Protein AF-0000000067795631 (afdb_homodimer)

Sequence (764 aa):
MPRSLIIDTDPGVDDALAISLALNSPECDLKLISLCFGNCDTNASLRNVETLFSVFERERVWREQQGLPAKHHVNQKPIVAVGMDTALDGTRLDATYFHGDDGLGNVHTKMPEFTSTDKNGPGYTFSDKPSYQVILDLLREEPDKSVTIAAIGPLMNIARAAQIDPDTFSRVKEIVHMGGALKVPGNVTPRAEFNCYSDPLAAAVVYSFSATEQPCVTLPPRKEFHVTLPRPVPVTIFPLDITMEYNLYENQFFTAVSDRAAAGSPLTVWSSVWLQSTFDTFRRLNVDCSDVHINMHDPLATWYAICGDEHGAWESHDQDVRVETEGQWSRGVTIEDDRGRQKTDAEAEDDGKWLGRGGNHVKVVTKAPVEVGQLLVERIYVMPRSLIIDTDPGVDDALAISLALNSPECDLKLISLCFGNCDTNASLRNVETLFSVFERERVWREQQGLPAKHHVNQKPIVAVGMDTALDGTRLDATYFHGDDGLGNVHTKMPEFTSTDKNGPGYTFSDKPSYQVILDLLREEPDKSVTIAAIGPLMNIARAAQIDPDTFSRVKEIVHMGGALKVPGNVTPRAEFNCYSDPLAAAVVYSFSATEQPCVTLPPRKEFHVTLPRPVPVTIFPLDITMEYNLYENQFFTAVSDRAAAGSPLTVWSSVWLQSTFDTFRRLNVDCSDVHINMHDPLATWYAICGDEHGAWESHDQDVRVETEGQWSRGVTIEDDRGRQKTDAEAEDDGKWLGRGGNHVKVVTKAPVEVGQLLVERIYV

Foldseek 3Di:
DAFEEEEEDADAQLNLLQVLLQLQDPNHADAEDEYEAFLEFQVLSLQVVLLSVLLLVVLQVLCVVVVHDRGNNLVYAYEYAYAYRAAPVRHHDHNCVQQNHSNLLPLCVVPVVSGDPDSDDPSYHYDHDHRLVVLLVVLVVDPQLRYEYQYAAAQRSLLVNCVVPLASSLSHNEYQYLFADEPAAEDPARFADRNCQRHVQSVQQLLQLQFQDPPFLQHDPPCVSHGDHPGRHAYAYEYCLAQVVFWAFPCNQCVLQVVVVVVPRSSSVSSNVSVVSNLVSQVVPDDDNPTRTDGSRSNQSSVCSRNPCPPDPWDKAWFQWHADCDDPRRHSHIYTDPVPDAADCPQPPDVSNNSHRRGGTHIYINDDPDNSNNVSSVSNRD/DAFAEEEEDADAQLNLLQVLLQLQDPNHADAEHEYEAFLEFQVLSLQVVLLSVLLLVVLQVLCVVVVHDRGNNLVYAYEYAYAYRAAPVRHHDHNCVQQNHSNLLPLCVVPVVSGDPDSDDPSYHYDHDHRLVVLLVVLVVDAQLRYEYQYAAAQRSLLVNCVVPLASSLSHNEYQYLFADEPAAEDPARFADRNCQRHVQSVQQLLQLQFQDPPFLQHDPPCVSHGDHPGRHAYAYEYCLAQVVFWAWPCLQCVLQVVVVVSPRSSSVSSNVSVVSNLVSQVVPDDDNPTRTDGSRSNQSSVCSRNPCPPDPWDKAWFQWHADCDDPRRHSHIYTDPVPDAADCPQPPDVSNNSHRRGGTHIYINDDPDNSNNVSSVSNRD

Nearest PDB structures (foldseek):
  4kpn-assembly1_B  TM=8.606E-01  e=1.105E-23  Physcomitrium patens
  6zk1-assembly2_C  TM=8.605E-01  e=1.552E-22  Zea mays
  6zk5-assembly1_B  TM=8.590E-01  e=7.923E-22  Zea mays
  6ba1-assembly1_A  TM=8.371E-01  e=7.111E-20  Gardnerella vaginalis 315-A
  3t8j-assembly1_A  TM=8.582E-01  e=2.899E-19  Saccharolobus solfataricus P2

Structure (mmCIF, N/CA/C/O backbone):
data_AF-0000000067795631-model_v1
#
loop_
_entity.id
_entity.type
_entity.pdbx_description
1 polymer YALI0F12529p
#
loop_
_atom_site.group_PDB
_atom_site.id
_atom_site.type_symbol
_atom_site.label_atom_id
_atom_site.label_alt_id
_atom_site.label_comp_id
_atom_site.label_asym_id
_atom_site.label_entity_id
_atom_site.label_seq_id
_atom_site.pdbx_PDB_ins_code
_atom_site.Cartn_x
_atom_site.Cartn_y
_atom_site.Cartn_z
_atom_site.occupancy
_atom_site.B_iso_or_equiv
_atom_site.auth_seq_id
_atom_site.auth_comp_id
_atom_site.auth_asym_id
_atom_site.auth_atom_id
_atom_site.pdbx_PDB_model_num
ATOM 1 N N . MET A 1 1 ? -21.5 32.844 13.414 1 81 1 MET A N 1
ATOM 2 C CA . MET A 1 1 ? -20.453 32.938 14.43 1 81 1 MET A CA 1
ATOM 3 C C . MET A 1 1 ? -19.188 32.219 13.977 1 81 1 MET A C 1
ATOM 5 O O . MET A 1 1 ? -19.266 31.203 13.297 1 81 1 MET A O 1
ATOM 9 N N . PRO A 1 2 ? -18.016 32.844 14.289 1 91.81 2 PRO A N 1
ATOM 10 C CA . PRO A 1 2 ? -16.781 32.188 13.883 1 91.81 2 PRO A CA 1
ATOM 11 C C . PRO A 1 2 ? -16.641 30.797 14.5 1 91.81 2 PRO A C 1
ATOM 13 O O . PRO A 1 2 ? -17.141 30.547 15.594 1 91.81 2 PRO A O 1
ATOM 16 N N . ARG A 1 3 ? -16.062 29.969 13.828 1 93.06 3 ARG A N 1
ATOM 17 C CA . ARG A 1 3 ? -15.828 28.609 14.305 1 93.06 3 ARG A CA 1
ATOM 18 C C . ARG A 1 3 ? -14.625 28.547 15.234 1 93.06 3 ARG A C 1
ATOM 20 O O . ARG A 1 3 ? -13.578 29.109 14.938 1 93.06 3 ARG A O 1
ATOM 27 N N . SER A 1 4 ? -14.852 27.891 16.406 1 97.44 4 SER A N 1
ATOM 28 C CA . SER A 1 4 ? -13.734 27.688 17.328 1 97.44 4 SER A CA 1
ATOM 29 C C . SER A 1 4 ? -12.758 26.656 16.781 1 97.44 4 SER A C 1
ATOM 31 O O . SER A 1 4 ? -13.133 25.5 16.531 1 97.44 4 SER A O 1
ATOM 33 N N . LEU A 1 5 ? -11.5 27.078 16.625 1 98.56 5 LEU A N 1
ATOM 34 C CA . LEU A 1 5 ? -10.523 26.234 15.938 1 98.56 5 LEU A CA 1
ATOM 35 C C . LEU A 1 5 ? -9.281 26.047 16.797 1 98.56 5 LEU A C 1
ATOM 37 O O . LEU A 1 5 ? -8.781 26.984 17.406 1 98.56 5 LEU A O 1
ATOM 41 N N . ILE A 1 6 ? -8.859 24.812 16.938 1 98.88 6 ILE A N 1
ATOM 42 C CA . ILE A 1 6 ? -7.52 24.453 17.391 1 98.88 6 ILE A CA 1
ATOM 43 C C . ILE A 1 6 ? -6.676 24 16.203 1 98.88 6 ILE A C 1
ATOM 45 O O . ILE A 1 6 ? -7.137 23.219 15.367 1 98.88 6 ILE A O 1
ATOM 49 N N . ILE A 1 7 ? -5.465 24.516 16.047 1 98.88 7 ILE A N 1
ATOM 50 C CA . ILE A 1 7 ? -4.512 24 15.062 1 98.88 7 ILE A CA 1
ATOM 51 C C . ILE A 1 7 ? -3.4 23.234 15.773 1 98.88 7 ILE A C 1
ATOM 53 O O . ILE A 1 7 ? -2.678 23.797 16.594 1 98.88 7 ILE A O 1
ATOM 57 N N . ASP A 1 8 ? -3.334 21.984 15.602 1 98.81 8 ASP A N 1
ATOM 58 C CA . ASP A 1 8 ? -2.238 21.125 16.062 1 98.81 8 ASP A CA 1
ATOM 59 C C . ASP A 1 8 ? -1.209 20.922 14.945 1 98.81 8 ASP A C 1
ATOM 61 O O . ASP A 1 8 ? -1.527 20.359 13.898 1 98.81 8 ASP A O 1
ATOM 65 N N . THR A 1 9 ? 0.042 21.344 15.18 1 97.75 9 THR A N 1
ATOM 66 C CA . THR A 1 9 ? 0.917 21.531 14.031 1 97.75 9 THR A CA 1
ATOM 67 C C . THR A 1 9 ? 2.381 21.375 14.43 1 97.75 9 THR A C 1
ATOM 69 O O . THR A 1 9 ? 2.697 21.281 15.617 1 97.75 9 THR A O 1
ATOM 72 N N . ASP A 1 10 ? 3.225 21.156 13.5 1 93.75 10 ASP A N 1
ATOM 73 C CA . ASP A 1 10 ? 4.684 21.188 13.523 1 93.75 10 ASP A CA 1
ATOM 74 C C . ASP A 1 10 ? 5.234 22.172 12.5 1 93.75 10 ASP A C 1
ATOM 76 O O . ASP A 1 10 ? 5.781 21.75 11.469 1 93.75 10 ASP A O 1
ATOM 80 N N . PRO A 1 11 ? 5.152 23.406 12.82 1 91.5 11 PRO A N 1
ATOM 81 C CA . PRO A 1 11 ? 5.172 24.5 11.852 1 91.5 11 PRO A CA 1
ATOM 82 C C . PRO A 1 11 ? 6.445 24.516 11.008 1 91.5 11 PRO A C 1
ATOM 84 O O . PRO A 1 11 ? 7.465 25.062 11.438 1 91.5 11 PRO A O 1
ATOM 87 N N . GLY A 1 12 ? 6.277 23.984 9.852 1 89.12 12 GLY A N 1
ATOM 88 C CA . GLY A 1 12 ? 7.125 24.219 8.688 1 89.12 12 GLY A CA 1
ATOM 89 C C . GLY A 1 12 ? 6.531 25.203 7.699 1 89.12 12 GLY A C 1
ATOM 90 O O . GLY A 1 12 ? 5.848 26.156 8.094 1 89.12 12 GLY A O 1
ATOM 91 N N . VAL A 1 13 ? 6.824 25.094 6.457 1 90.31 13 VAL A N 1
ATOM 92 C CA . VAL A 1 13 ? 6.453 26.047 5.414 1 90.31 13 VAL A CA 1
ATOM 93 C C . VAL A 1 13 ? 4.934 26.062 5.25 1 90.31 13 VAL A C 1
ATOM 95 O O . VAL A 1 13 ? 4.293 27.094 5.5 1 90.31 13 VAL A O 1
ATOM 98 N N . ASP A 1 14 ? 4.34 24.891 4.906 1 92.62 14 ASP A N 1
ATOM 99 C CA . ASP A 1 14 ? 2.908 24.938 4.629 1 92.62 14 ASP A CA 1
ATOM 100 C C . ASP A 1 14 ? 2.098 25 5.922 1 92.62 14 ASP A C 1
ATOM 102 O O . ASP A 1 14 ? 0.942 25.438 5.91 1 92.62 14 ASP A O 1
ATOM 106 N N . ASP A 1 15 ? 2.752 24.734 7.098 1 96.12 15 ASP A N 1
ATOM 107 C CA . ASP A 1 15 ? 2.115 24.984 8.391 1 96.12 15 ASP A CA 1
ATOM 108 C C . ASP A 1 15 ? 1.969 26.484 8.648 1 96.12 15 ASP A C 1
ATOM 110 O O . ASP A 1 15 ? 0.914 26.938 9.094 1 96.12 15 ASP A O 1
ATOM 114 N N . ALA A 1 16 ? 3.068 27.188 8.398 1 96 16 ALA A N 1
ATOM 115 C CA . ALA A 1 16 ? 3.057 28.625 8.617 1 96 16 ALA A CA 1
ATOM 116 C C . ALA A 1 16 ? 1.999 29.297 7.742 1 96 16 ALA A C 1
ATOM 118 O O . ALA A 1 16 ? 1.323 30.234 8.188 1 96 16 ALA A O 1
ATOM 119 N N . LEU A 1 17 ? 1.889 28.812 6.559 1 97.38 17 LEU A N 1
ATOM 120 C CA . LEU A 1 17 ? 0.863 29.328 5.66 1 97.38 17 LEU A CA 1
ATOM 121 C C . LEU A 1 17 ? -0.532 29 6.184 1 97.38 17 LEU A C 1
ATOM 123 O O . LEU A 1 17 ? -1.434 29.844 6.117 1 97.38 17 LEU A O 1
ATOM 127 N N . ALA A 1 18 ? -0.713 27.844 6.73 1 98.38 18 ALA A N 1
ATOM 128 C CA . ALA A 1 18 ? -2.006 27.422 7.27 1 98.38 18 ALA A CA 1
ATOM 129 C C . ALA A 1 18 ? -2.387 28.266 8.484 1 98.38 18 ALA A C 1
ATOM 131 O O . ALA A 1 18 ? -3.523 28.734 8.594 1 98.38 18 ALA A O 1
ATOM 132 N N . ILE A 1 19 ? -1.444 28.453 9.367 1 98.5 19 ILE A N 1
ATOM 133 C CA . ILE A 1 19 ? -1.679 29.281 10.547 1 98.5 19 ILE A CA 1
ATOM 134 C C . ILE A 1 19 ? -2.031 30.703 10.109 1 98.5 19 ILE A C 1
ATOM 136 O O . ILE A 1 19 ? -2.979 31.312 10.625 1 98.5 19 ILE A O 1
ATOM 140 N N . SER A 1 20 ? -1.28 31.25 9.133 1 98.31 20 SER A N 1
ATOM 141 C CA . SER A 1 20 ? -1.527 32.594 8.625 1 98.31 20 SER A CA 1
ATOM 142 C C . SER A 1 20 ? -2.922 32.719 8.023 1 98.31 20 SER A C 1
ATOM 144 O O . SER A 1 20 ? -3.598 33.719 8.188 1 98.31 20 SER A O 1
ATOM 146 N N . LEU A 1 21 ? -3.309 31.672 7.324 1 97.94 21 LEU A N 1
ATOM 147 C CA . LEU A 1 21 ? -4.645 31.641 6.734 1 97.94 21 LEU A CA 1
ATOM 148 C C . LEU A 1 21 ? -5.715 31.719 7.816 1 97.94 21 LEU A C 1
ATOM 150 O O . LEU A 1 21 ? -6.676 32.469 7.695 1 97.94 21 LEU A O 1
ATOM 154 N N . ALA A 1 22 ? -5.562 30.969 8.859 1 98.25 22 ALA A N 1
ATOM 155 C CA . ALA A 1 22 ? -6.52 30.969 9.961 1 98.25 22 ALA A CA 1
ATOM 156 C C . ALA A 1 22 ? -6.566 32.344 10.648 1 98.25 22 ALA A C 1
ATOM 158 O O . ALA A 1 22 ? -7.645 32.875 10.914 1 98.25 22 ALA A O 1
ATOM 159 N N . LEU A 1 23 ? -5.414 32.938 10.891 1 98.06 23 LEU A N 1
ATOM 160 C CA . LEU A 1 23 ? -5.309 34.219 11.562 1 98.06 23 LEU A CA 1
ATOM 161 C C . LEU A 1 23 ? -5.984 35.312 10.75 1 98.06 23 LEU A C 1
ATOM 163 O O . LEU A 1 23 ? -6.469 36.312 11.312 1 98.06 23 LEU A O 1
ATOM 167 N N . ASN A 1 24 ? -6.023 35.156 9.477 1 97.62 24 ASN A N 1
ATOM 168 C CA . ASN A 1 24 ? -6.555 36.188 8.617 1 97.62 24 ASN A CA 1
ATOM 169 C C . ASN A 1 24 ? -7.918 35.812 8.039 1 97.62 24 ASN A C 1
ATOM 171 O O . ASN A 1 24 ? -8.312 36.312 6.988 1 97.62 24 ASN A O 1
ATOM 175 N N . SER A 1 25 ? -8.641 34.906 8.648 1 96.12 25 SER A N 1
ATOM 176 C CA . SER A 1 25 ? -9.977 34.469 8.234 1 96.12 25 SER A CA 1
ATOM 177 C C . SER A 1 25 ? -11.016 34.844 9.289 1 96.12 25 SER A C 1
ATOM 179 O O . SER A 1 25 ? -11.031 34.25 10.375 1 96.12 25 SER A O 1
ATOM 181 N N . PRO A 1 26 ? -11.914 35.719 8.984 1 95.25 26 PRO A N 1
ATOM 182 C CA . PRO A 1 26 ? -12.914 36.156 9.969 1 95.25 26 PRO A CA 1
ATOM 183 C C . PRO A 1 26 ? -13.875 35 10.344 1 95.25 26 PRO A C 1
ATOM 185 O O . PRO A 1 26 ? -14.562 35.094 11.367 1 95.25 26 PRO A O 1
ATOM 188 N N . GLU A 1 27 ? -13.906 33.969 9.578 1 93.62 27 GLU A N 1
ATOM 189 C CA . GLU A 1 27 ? -14.773 32.812 9.828 1 93.62 27 GLU A CA 1
ATOM 190 C C . GLU A 1 27 ? -14.258 31.969 10.977 1 93.62 27 GLU A C 1
ATOM 192 O O . GLU A 1 27 ? -14.969 31.109 11.484 1 93.62 27 GLU A O 1
ATOM 197 N N . CYS A 1 28 ? -13.062 32.312 11.438 1 93.88 28 CYS A N 1
ATOM 198 C CA . CYS A 1 28 ? -12.406 31.438 12.406 1 93.88 28 CYS A CA 1
ATOM 199 C C .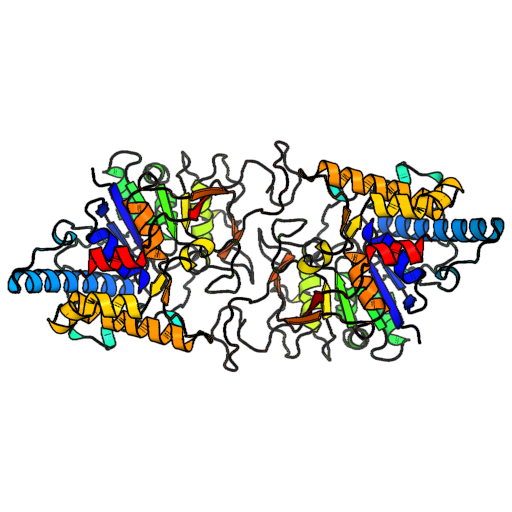 CYS A 1 28 ? -12.117 32.188 13.703 1 93.88 28 CYS A C 1
ATOM 201 O O . CYS A 1 28 ? -11.742 33.375 13.68 1 93.88 28 CYS A O 1
ATOM 203 N N . ASP A 1 29 ? -12.383 31.562 14.82 1 97.31 29 ASP A N 1
ATOM 204 C CA . ASP A 1 29 ? -11.867 31.938 16.141 1 97.31 29 ASP A CA 1
ATOM 205 C C . ASP A 1 29 ? -10.758 30.969 16.578 1 97.31 29 ASP A C 1
ATOM 207 O O . ASP A 1 29 ? -11.039 29.938 17.172 1 97.31 29 ASP A O 1
ATOM 211 N N . LEU A 1 30 ? -9.5 31.344 16.25 1 98.56 30 LEU A N 1
ATOM 212 C CA . LEU A 1 30 ? -8.367 30.469 16.562 1 98.56 30 LEU A CA 1
ATOM 213 C C . LEU A 1 30 ? -8.062 30.5 18.047 1 98.56 30 LEU A C 1
ATOM 215 O O . LEU A 1 30 ? -7.57 31.5 18.578 1 98.56 30 LEU A O 1
ATOM 219 N N . LYS A 1 31 ? -8.305 29.359 18.688 1 98.75 31 LYS A N 1
ATOM 220 C CA . LYS A 1 31 ? -8.211 29.281 20.141 1 98.75 31 LYS A CA 1
ATOM 221 C C . LYS A 1 31 ? -6.816 28.844 20.578 1 98.75 31 LYS A C 1
ATOM 223 O O . LYS A 1 31 ? -6.309 29.297 21.609 1 98.75 31 LYS A O 1
ATOM 228 N N . LEU A 1 32 ? -6.25 27.953 19.812 1 98.88 32 LEU A N 1
ATOM 229 C CA . LEU A 1 32 ? -5.008 27.328 20.25 1 98.88 32 LEU A CA 1
ATOM 230 C C . LEU A 1 32 ? -4.156 26.922 19.047 1 98.88 32 LEU A C 1
ATOM 232 O O . LEU A 1 32 ? -4.676 26.391 18.062 1 98.88 32 LEU A O 1
ATOM 236 N N . ILE A 1 33 ? -2.926 27.234 19.109 1 98.69 33 ILE A N 1
ATOM 237 C CA . ILE A 1 33 ? -1.886 26.609 18.297 1 98.69 33 ILE A CA 1
ATOM 238 C C . ILE A 1 33 ? -1.102 25.609 19.156 1 98.69 33 ILE A C 1
ATOM 240 O O . ILE A 1 33 ? -0.315 26.016 20.016 1 98.69 33 ILE A O 1
ATOM 244 N N . SER A 1 34 ? -1.404 24.375 18.969 1 98.69 34 SER A N 1
ATOM 245 C CA . SER A 1 34 ? -0.765 23.266 19.641 1 98.69 34 SER A CA 1
ATOM 246 C C . SER A 1 34 ? 0.44 22.75 18.859 1 98.69 34 SER A C 1
ATOM 248 O O . SER A 1 34 ? 0.307 22.328 17.719 1 98.69 34 SER A O 1
ATOM 250 N N . LEU A 1 35 ? 1.598 22.797 19.5 1 96.94 35 LEU A N 1
ATOM 251 C CA . LEU A 1 35 ? 2.822 22.453 18.797 1 96.94 35 LEU A CA 1
ATOM 252 C C . LEU A 1 35 ? 3.244 21.016 19.109 1 96.94 35 LEU A C 1
ATOM 254 O O . LEU A 1 35 ? 3.182 20.594 20.266 1 96.94 35 LEU A O 1
ATOM 258 N N . CYS A 1 36 ? 3.586 20.266 18.109 1 94.06 36 CYS A N 1
ATOM 259 C CA . CYS A 1 36 ? 4.086 18.906 18.281 1 94.06 36 CYS A CA 1
ATOM 260 C C . CYS A 1 36 ? 5.387 18.703 17.516 1 94.06 36 CYS A C 1
ATOM 262 O O . CYS A 1 36 ? 5.777 19.547 16.719 1 94.06 36 CYS A O 1
ATOM 264 N N . PHE A 1 37 ? 6.059 17.578 17.812 1 88.06 37 PHE A N 1
ATOM 265 C CA . PHE A 1 37 ? 7.23 17.156 17.047 1 88.06 37 PHE A CA 1
ATOM 266 C C . PHE A 1 37 ? 6.828 16.672 15.656 1 88.06 37 PHE A C 1
ATOM 268 O O . PHE A 1 37 ? 5.777 16.047 15.492 1 88.06 37 PHE A O 1
ATOM 275 N N . GLY A 1 38 ? 7.734 16.984 14.648 1 84.94 38 GLY A N 1
ATOM 276 C CA . GLY A 1 38 ? 7.504 16.547 13.281 1 84.94 38 GLY A CA 1
ATOM 277 C C . GLY A 1 38 ? 8.555 17.047 12.305 1 84.94 38 GLY A C 1
ATOM 278 O O . GLY A 1 38 ? 9.695 16.578 12.32 1 84.94 38 GLY A O 1
ATOM 279 N N . ASN A 1 39 ? 8.219 18.078 11.586 1 73.88 39 ASN A N 1
ATOM 280 C CA . ASN A 1 39 ? 9.148 18.688 10.641 1 73.88 39 ASN A CA 1
ATOM 281 C C . ASN A 1 39 ? 10.461 19.078 11.32 1 73.88 39 ASN A C 1
ATOM 283 O O . ASN A 1 39 ? 11.516 19.047 10.688 1 73.88 39 ASN A O 1
ATOM 287 N N . CYS A 1 40 ? 10.312 19.5 12.484 1 76.62 40 CYS A N 1
ATOM 288 C CA . CYS A 1 40 ? 11.43 19.906 13.328 1 76.62 40 CYS A CA 1
ATOM 289 C C . CYS A 1 40 ? 11.125 19.625 14.797 1 76.62 40 CYS A C 1
ATOM 291 O O . CYS A 1 40 ? 10.07 19.078 15.133 1 76.62 40 CYS A O 1
ATOM 293 N N . ASP A 1 41 ? 12.141 19.891 15.57 1 81.44 41 ASP A N 1
ATOM 294 C CA . ASP A 1 41 ? 11.906 19.672 17 1 81.44 41 ASP A CA 1
ATOM 295 C C . ASP A 1 41 ? 11.008 20.766 17.578 1 81.44 41 ASP A C 1
ATOM 297 O O . ASP A 1 41 ? 10.758 21.781 16.922 1 81.44 41 ASP A O 1
ATOM 301 N N . THR A 1 42 ? 10.508 20.594 18.781 1 86.19 42 THR A N 1
ATOM 302 C CA . THR A 1 42 ? 9.492 21.469 19.344 1 86.19 42 THR A CA 1
ATOM 303 C C . THR A 1 42 ? 10.078 22.844 19.672 1 86.19 42 THR A C 1
ATOM 305 O O . THR A 1 42 ? 9.367 23.844 19.672 1 86.19 42 THR A O 1
ATOM 308 N N . ASN A 1 43 ? 11.328 22.906 19.922 1 85.75 43 ASN A N 1
ATOM 309 C CA . ASN A 1 43 ? 11.953 24.203 20.125 1 85.75 43 ASN A CA 1
ATOM 310 C C . ASN A 1 43 ? 11.938 25.047 18.844 1 85.75 43 ASN A C 1
ATOM 312 O O . ASN A 1 43 ? 11.641 26.234 18.891 1 85.75 43 ASN A O 1
ATOM 316 N N . ALA A 1 44 ? 12.312 24.391 17.812 1 86.94 44 ALA A N 1
ATOM 317 C CA . ALA A 1 44 ? 12.258 25.062 16.516 1 86.94 44 ALA A CA 1
ATOM 318 C C . ALA A 1 44 ? 10.82 25.422 16.141 1 86.94 44 ALA A C 1
ATOM 320 O O . ALA A 1 44 ? 10.57 26.484 15.578 1 86.94 44 ALA A O 1
ATOM 321 N N . SER A 1 45 ? 9.922 24.562 16.453 1 89.44 45 SER A N 1
ATOM 322 C CA . SER A 1 45 ? 8.508 24.828 16.219 1 89.44 45 SER A CA 1
ATOM 323 C C . SER A 1 45 ? 8.039 26.078 16.938 1 89.44 45 SER A C 1
ATOM 325 O O . SER A 1 45 ? 7.363 26.922 16.344 1 89.44 45 SER A O 1
ATOM 327 N N . LEU A 1 46 ? 8.383 26.172 18.172 1 92.38 46 LEU A N 1
ATOM 328 C CA . LEU A 1 46 ? 8 27.344 18.953 1 92.38 46 LEU A CA 1
ATOM 329 C C . LEU A 1 46 ? 8.633 28.609 18.406 1 92.38 46 LEU A C 1
ATOM 331 O O . LEU A 1 46 ? 7.965 29.641 18.266 1 92.38 46 LEU A O 1
ATOM 335 N N . ARG A 1 47 ? 9.898 28.531 18.047 1 91.94 47 ARG A N 1
ATOM 336 C CA . ARG A 1 47 ? 10.602 29.672 17.484 1 91.94 47 ARG A CA 1
ATOM 337 C C . ARG A 1 47 ? 9.93 30.156 16.203 1 91.94 47 ARG A C 1
ATOM 339 O O . ARG A 1 47 ? 9.82 31.359 15.953 1 91.94 47 ARG A O 1
ATOM 346 N N . ASN A 1 48 ? 9.516 29.219 15.398 1 93.56 48 ASN A N 1
ATOM 347 C CA . ASN A 1 48 ? 8.844 29.547 14.148 1 93.56 48 ASN A CA 1
ATOM 348 C C . ASN A 1 48 ? 7.531 30.281 14.398 1 93.56 48 ASN A C 1
ATOM 350 O O . ASN A 1 48 ? 7.227 31.266 13.711 1 93.56 48 ASN A O 1
ATOM 354 N N . VAL A 1 49 ? 6.781 29.844 15.367 1 95.06 49 VAL A N 1
ATOM 355 C CA . VAL A 1 49 ? 5.496 30.469 15.664 1 95.06 49 VAL A CA 1
ATOM 356 C C . VAL A 1 49 ? 5.719 31.844 16.281 1 95.06 49 VAL A C 1
ATOM 358 O O . VAL A 1 49 ? 5.027 32.812 15.938 1 95.06 49 VAL A O 1
ATOM 361 N N . GLU A 1 50 ? 6.711 31.953 17.188 1 94.94 50 GLU A N 1
ATOM 362 C CA . GLU A 1 50 ? 7.047 33.25 17.781 1 94.94 50 GLU A CA 1
ATOM 363 C C . GLU A 1 50 ? 7.457 34.25 16.703 1 94.94 50 GLU A C 1
ATOM 365 O O . GLU A 1 50 ? 7.043 35.406 16.75 1 94.94 50 GLU A O 1
ATOM 370 N N . THR A 1 51 ? 8.234 33.781 15.836 1 95.25 51 THR A N 1
ATOM 371 C CA . THR A 1 51 ? 8.703 34.625 14.75 1 95.25 51 THR A CA 1
ATOM 372 C C . THR A 1 51 ? 7.547 35.031 13.844 1 95.25 51 THR A C 1
ATOM 374 O O . THR A 1 51 ? 7.465 36.188 13.43 1 95.25 51 THR A O 1
ATOM 377 N N . LEU A 1 52 ? 6.691 34.125 13.539 1 96.25 52 LEU A N 1
ATOM 378 C CA . LEU A 1 52 ? 5.512 34.406 12.727 1 96.25 52 LEU A CA 1
ATOM 379 C C . LEU A 1 52 ? 4.699 35.562 13.336 1 96.25 52 LEU A C 1
ATOM 381 O O . LEU A 1 52 ? 4.352 36.5 12.641 1 96.25 52 LEU A O 1
ATOM 385 N N . PHE A 1 53 ? 4.438 35.5 14.594 1 96.62 53 PHE A N 1
ATOM 386 C CA . PHE A 1 53 ? 3.639 36.531 15.266 1 96.62 53 PHE A CA 1
ATOM 387 C C . PHE A 1 53 ? 4.398 37.844 15.336 1 96.62 53 PHE A C 1
ATOM 389 O O . PHE A 1 53 ? 3.801 38.938 15.234 1 96.62 53 PHE A O 1
ATOM 396 N N . SER A 1 54 ? 5.715 37.75 15.523 1 95.81 54 SER A N 1
ATOM 397 C CA . SER A 1 54 ? 6.531 38.938 15.5 1 95.81 54 SER A CA 1
ATOM 398 C C . SER A 1 54 ? 6.438 39.656 14.148 1 95.81 54 SER A C 1
ATOM 400 O O . SER A 1 54 ? 6.297 40.875 14.094 1 95.81 54 SER A O 1
ATOM 402 N N . VAL A 1 55 ? 6.488 38.906 13.133 1 96.5 55 VAL A N 1
ATOM 403 C CA . VAL A 1 55 ? 6.426 39.469 11.781 1 96.5 55 VAL A CA 1
ATOM 404 C C . VAL A 1 55 ? 5.039 40.031 11.523 1 96.5 55 VAL A C 1
ATOM 406 O O . VAL A 1 55 ? 4.906 41.094 10.891 1 96.5 55 VAL A O 1
ATOM 409 N N . PHE A 1 56 ? 4.016 39.375 11.984 1 96.81 56 PHE A N 1
ATOM 410 C CA . PHE A 1 56 ? 2.662 39.906 11.836 1 96.81 56 PHE A CA 1
ATOM 411 C C . PHE A 1 56 ? 2.514 41.25 12.547 1 96.81 56 PHE A C 1
ATOM 413 O O . PHE A 1 56 ? 1.815 42.125 12.062 1 96.81 56 PHE A O 1
ATOM 420 N N . GLU A 1 57 ? 3.133 41.375 13.703 1 95.75 57 GLU A N 1
ATOM 421 C CA . GLU A 1 57 ? 3.115 42.656 14.414 1 95.75 57 GLU A CA 1
ATOM 422 C C . GLU A 1 57 ? 3.844 43.75 13.617 1 95.75 57 GLU A C 1
ATOM 424 O O . GLU A 1 57 ? 3.371 44.875 13.523 1 95.75 57 GLU A O 1
ATOM 429 N N . ARG A 1 58 ? 4.961 43.375 13.062 1 95.81 58 ARG A N 1
ATOM 430 C CA . ARG A 1 58 ? 5.695 44.312 12.219 1 95.81 58 ARG A CA 1
ATOM 431 C C . ARG A 1 58 ? 4.867 44.719 11 1 95.81 58 ARG A C 1
ATOM 433 O O . ARG A 1 58 ? 4.898 45.875 10.578 1 95.81 58 ARG A O 1
ATOM 440 N N . GLU A 1 59 ? 4.223 43.75 10.484 1 97.31 59 GLU A N 1
ATOM 441 C CA . GLU A 1 59 ? 3.355 44.031 9.344 1 97.31 59 GLU A CA 1
ATOM 442 C C . GLU A 1 59 ? 2.234 44.969 9.719 1 97.31 59 GLU A C 1
ATOM 444 O O . GLU A 1 59 ? 1.902 45.875 8.953 1 97.31 59 GLU A O 1
ATOM 449 N N . ARG A 1 60 ? 1.627 44.781 10.859 1 96.69 60 ARG A N 1
ATOM 450 C CA . ARG A 1 60 ? 0.575 45.656 11.344 1 96.69 60 ARG A CA 1
ATOM 451 C C . ARG A 1 60 ? 1.069 47.094 11.438 1 96.69 60 ARG A C 1
ATOM 453 O O . ARG A 1 60 ? 0.409 48.031 10.953 1 96.69 60 ARG A O 1
ATOM 460 N N . VAL A 1 61 ? 2.238 47.25 12 1 97.12 61 VAL A N 1
ATOM 461 C CA . VAL A 1 61 ? 2.832 48.594 12.164 1 97.12 61 VAL A CA 1
ATOM 462 C C . VAL A 1 61 ? 3.123 49.188 10.789 1 97.12 61 VAL A C 1
ATOM 464 O O . VAL A 1 61 ? 2.83 50.375 10.547 1 97.12 61 VAL A O 1
ATOM 467 N N . TRP A 1 62 ? 3.719 48.438 9.93 1 97.5 62 TRP A N 1
ATOM 468 C CA . TRP A 1 62 ? 4.043 48.875 8.578 1 97.5 62 TRP A CA 1
ATOM 469 C C . TRP A 1 62 ? 2.789 49.344 7.84 1 97.5 62 TRP A C 1
ATOM 471 O O . TRP A 1 62 ? 2.787 50.375 7.188 1 97.5 62 TRP A O 1
ATOM 481 N N . ARG A 1 63 ? 1.762 48.594 7.91 1 97.06 63 ARG A N 1
ATOM 482 C CA . ARG A 1 63 ? 0.519 48.938 7.227 1 97.06 63 ARG A CA 1
ATOM 483 C C . ARG A 1 63 ? -0.06 50.25 7.754 1 97.06 63 ARG A C 1
ATOM 485 O O . ARG A 1 63 ? -0.539 51.062 6.977 1 97.06 63 ARG A O 1
ATOM 492 N N . GLU A 1 64 ? -0.022 50.344 9.039 1 97.12 64 GLU A N 1
ATOM 493 C CA . GLU A 1 64 ? -0.468 51.594 9.641 1 97.12 64 GLU A CA 1
ATOM 494 C C . GLU A 1 64 ? 0.312 52.781 9.094 1 97.12 64 GLU A C 1
ATOM 496 O O . GLU A 1 64 ? -0.274 53.812 8.758 1 97.12 64 GLU A O 1
ATOM 501 N N . GLN A 1 65 ? 1.571 52.625 8.945 1 97.62 65 GLN A N 1
ATOM 502 C CA . GLN A 1 65 ? 2.443 53.688 8.445 1 97.62 65 GLN A CA 1
ATOM 503 C C . GLN A 1 65 ? 2.154 53.969 6.973 1 97.62 65 GLN A C 1
ATOM 505 O O . GLN A 1 65 ? 2.312 55.125 6.527 1 97.62 65 GLN A O 1
ATOM 510 N N . GLN A 1 66 ? 1.694 53 6.297 1 96.19 66 GLN A N 1
ATOM 511 C CA . GLN A 1 66 ? 1.415 53.156 4.871 1 96.19 66 GLN A CA 1
ATOM 512 C C . GLN A 1 66 ? -0.026 53.594 4.637 1 96.19 66 GLN A C 1
ATOM 514 O O . GLN A 1 66 ? -0.45 53.75 3.492 1 96.19 66 GLN A O 1
ATOM 519 N N . GLY A 1 67 ? -0.805 53.781 5.695 1 95.94 67 GLY A N 1
ATOM 520 C CA . GLY A 1 67 ? -2.203 54.156 5.574 1 95.94 67 GLY A CA 1
ATOM 521 C C . GLY A 1 67 ? -3.084 53.031 5.062 1 95.94 67 GLY A C 1
ATOM 522 O O . GLY A 1 67 ? -4.141 53.281 4.48 1 95.94 67 GLY A O 1
ATOM 523 N N . LEU A 1 68 ? -2.615 51.812 5.223 1 95 68 LEU A N 1
ATOM 524 C CA . LEU A 1 68 ? -3.363 50.625 4.82 1 95 68 LEU A CA 1
ATOM 525 C C . LEU A 1 68 ? -4.164 50.062 5.988 1 95 68 LEU A C 1
ATOM 527 O O . LEU A 1 68 ? -3.742 50.188 7.145 1 95 68 LEU A O 1
ATOM 531 N N . PRO A 1 69 ? -5.293 49.5 5.684 1 94.69 69 PRO A N 1
ATOM 532 C CA . PRO A 1 69 ? -6.055 48.906 6.777 1 94.69 69 PRO A CA 1
ATOM 533 C C . PRO A 1 69 ? -5.344 47.688 7.383 1 94.69 69 PRO A C 1
ATOM 535 O O . PRO A 1 69 ? -4.652 46.938 6.672 1 94.69 69 PRO A O 1
ATOM 538 N N . ALA A 1 70 ? -5.594 47.5 8.688 1 92.69 70 ALA A N 1
ATOM 539 C CA . ALA A 1 70 ? -5.074 46.312 9.352 1 92.69 70 ALA A CA 1
ATOM 540 C C . ALA A 1 70 ? -5.73 45.062 8.797 1 92.69 70 ALA A C 1
ATOM 542 O O . ALA A 1 70 ? -6.891 45.094 8.375 1 92.69 70 ALA A O 1
ATOM 543 N N . LYS A 1 71 ? -5.02 44 8.836 1 95.25 71 LYS A N 1
ATOM 544 C CA . LYS A 1 71 ? -5.586 42.688 8.453 1 95.25 71 LYS A CA 1
ATOM 545 C C . LYS A 1 71 ? -6.234 42 9.648 1 95.25 71 LYS A C 1
ATOM 547 O O . LYS A 1 71 ? -6.098 42.469 10.789 1 95.25 71 LYS A O 1
ATOM 552 N N . HIS A 1 72 ? -6.922 40.938 9.422 1 96.06 72 HIS A N 1
ATOM 553 C CA . HIS A 1 72 ? -7.801 40.312 10.406 1 96.06 72 HIS A CA 1
ATOM 554 C C . HIS A 1 72 ? -7 39.719 11.562 1 96.06 72 HIS A C 1
ATOM 556 O O . HIS A 1 72 ? -7.539 39.5 12.641 1 96.06 72 HIS A O 1
ATOM 562 N N . HIS A 1 73 ? -5.711 39.438 11.391 1 96.31 73 HIS A N 1
ATOM 563 C CA . HIS A 1 73 ? -4.91 38.781 12.422 1 96.31 73 HIS A CA 1
ATOM 564 C C . HIS A 1 73 ? -4.898 39.594 13.711 1 96.31 73 HIS A C 1
ATOM 566 O O . HIS A 1 73 ? -4.688 39.031 14.797 1 96.31 73 HIS A O 1
ATOM 572 N N . VAL A 1 74 ? -5.133 40.875 13.609 1 95.69 74 VAL A N 1
ATOM 573 C CA . VAL A 1 74 ? -5.078 41.75 14.766 1 95.69 74 VAL A CA 1
ATOM 574 C C . VAL A 1 74 ? -6.242 41.469 15.703 1 95.69 74 VAL A C 1
ATOM 576 O O . VAL A 1 74 ? -6.23 41.875 16.875 1 95.69 74 VAL A O 1
ATOM 579 N N . ASN A 1 75 ? -7.27 40.781 15.227 1 95.94 75 ASN A N 1
ATOM 580 C CA . ASN A 1 75 ? -8.461 40.469 16 1 95.94 75 ASN A CA 1
ATOM 581 C C . ASN A 1 75 ? -8.352 39.094 16.656 1 95.94 75 ASN A C 1
ATOM 583 O O . ASN A 1 75 ? -9.312 38.594 17.234 1 95.94 75 ASN A O 1
ATOM 587 N N . GLN A 1 76 ? -7.246 38.469 16.562 1 96.5 76 GLN A N 1
ATOM 588 C CA . GLN A 1 76 ? -7.039 37.125 17.078 1 96.5 76 GLN A CA 1
ATOM 589 C C . GLN A 1 76 ? -5.918 37.094 18.109 1 96.5 76 GLN A C 1
ATOM 591 O O . GLN A 1 76 ? -4.922 37.812 17.969 1 96.5 76 GLN A O 1
ATOM 596 N N . LYS A 1 77 ? -6.07 36.281 19.125 1 97.25 77 LYS A N 1
ATOM 597 C CA . LYS A 1 77 ? -5.027 36.062 20.125 1 97.25 77 LYS A CA 1
ATOM 598 C C . LYS A 1 77 ? -5.078 34.625 20.672 1 97.25 77 LYS A C 1
ATOM 600 O O . LYS A 1 77 ? -5.484 34.406 21.812 1 97.25 77 LYS A O 1
ATOM 605 N N . PRO A 1 78 ? -4.684 33.719 19.859 1 98.25 78 PRO A N 1
ATOM 606 C CA . PRO A 1 78 ? -4.703 32.312 20.297 1 98.25 78 PRO A CA 1
ATOM 607 C C . PRO A 1 78 ? -3.703 32.031 21.422 1 98.25 78 PRO A C 1
ATOM 609 O O . PRO A 1 78 ? -2.771 32.812 21.641 1 98.25 78 PRO A O 1
ATOM 612 N N . ILE A 1 79 ? -3.986 30.922 22.109 1 98.12 79 ILE A N 1
ATOM 613 C CA . ILE A 1 79 ? -2.979 30.344 23 1 98.12 79 ILE A CA 1
ATOM 614 C C . ILE A 1 79 ? -1.954 29.578 22.156 1 98.12 79 ILE A C 1
ATOM 616 O O . ILE A 1 79 ? -2.305 28.938 21.172 1 98.12 79 ILE A O 1
ATOM 620 N N . VAL A 1 80 ? -0.711 29.641 22.516 1 97.81 80 VAL A N 1
ATOM 621 C CA . VAL A 1 80 ? 0.342 28.812 21.953 1 97.81 80 VAL A CA 1
ATOM 622 C C . VAL A 1 80 ? 0.91 27.891 23.047 1 97.81 80 VAL A C 1
ATOM 624 O O . VAL A 1 80 ? 1.259 28.359 24.125 1 97.81 80 VAL A O 1
ATOM 627 N N . ALA A 1 81 ? 0.946 26.625 22.812 1 97.81 81 ALA A N 1
ATOM 628 C CA . ALA A 1 81 ? 1.457 25.656 23.781 1 97.81 81 ALA A CA 1
ATOM 629 C C . ALA A 1 81 ? 2.256 24.547 23.094 1 97.81 81 ALA A C 1
ATOM 631 O O . ALA A 1 81 ? 1.947 24.172 21.969 1 97.81 81 ALA A O 1
ATOM 632 N N . VAL A 1 82 ? 3.252 24.047 23.812 1 97.06 82 VAL A N 1
ATOM 633 C CA . VAL A 1 82 ? 4.113 22.984 23.297 1 97.06 82 VAL A CA 1
ATOM 634 C C . VAL A 1 82 ? 3.672 21.641 23.875 1 97.06 82 VAL A C 1
ATOM 636 O O . VAL A 1 82 ? 3.408 21.531 25.078 1 97.06 82 VAL A O 1
ATOM 639 N N . GLY A 1 83 ? 3.459 20.688 22.984 1 97.56 83 GLY A N 1
ATOM 640 C CA . GLY A 1 83 ? 3.045 19.359 23.406 1 97.56 83 GLY A CA 1
ATOM 641 C C . GLY A 1 83 ? 4.168 18.344 23.375 1 97.56 83 GLY A C 1
ATOM 642 O O . GLY A 1 83 ? 5.262 18.609 23.875 1 97.56 83 GLY A O 1
ATOM 643 N N . MET A 1 84 ? 3.9 17.188 22.844 1 95.88 84 MET A N 1
ATOM 644 C CA . MET A 1 84 ? 4.816 16.062 22.844 1 95.88 84 MET A CA 1
ATOM 645 C C . MET A 1 84 ? 5.984 16.297 21.891 1 95.88 84 MET A C 1
ATOM 647 O O . MET A 1 84 ? 5.797 16.828 20.797 1 95.88 84 MET A O 1
ATOM 651 N N . ASP A 1 85 ? 7.168 15.828 22.375 1 93.5 85 ASP A N 1
ATOM 652 C CA . ASP A 1 85 ? 8.367 16.031 21.562 1 93.5 85 ASP A CA 1
ATOM 653 C C . ASP A 1 85 ? 8.828 14.719 20.922 1 93.5 85 ASP A C 1
ATOM 655 O O . ASP A 1 85 ? 9.914 14.648 20.344 1 93.5 85 ASP A O 1
ATOM 659 N N . THR A 1 86 ? 8.07 13.719 21.078 1 93.81 86 THR A N 1
ATOM 660 C CA . THR A 1 86 ? 8.266 12.43 20.422 1 93.81 86 THR A CA 1
ATOM 661 C C . THR A 1 86 ? 6.934 11.852 19.953 1 93.81 86 THR A C 1
ATOM 663 O O . THR A 1 86 ? 5.871 12.344 20.328 1 93.81 86 THR A O 1
ATOM 666 N N . ALA A 1 87 ? 6.992 10.844 19.141 1 95 87 ALA A N 1
ATOM 667 C CA . ALA A 1 87 ? 5.809 10.039 18.844 1 95 87 ALA A CA 1
ATOM 668 C C . ALA A 1 87 ? 5.324 9.305 20.094 1 95 87 ALA A C 1
ATOM 670 O O . ALA A 1 87 ? 5.996 9.32 21.125 1 95 87 ALA A O 1
ATOM 671 N N . LEU A 1 88 ? 4.188 8.711 20 1 95.62 88 LEU A N 1
ATOM 672 C CA . LEU A 1 88 ? 3.609 8.023 21.141 1 95.62 88 LEU A CA 1
ATOM 673 C C . LEU A 1 88 ? 4.543 6.934 21.656 1 95.62 88 LEU A C 1
ATOM 675 O O . LEU A 1 88 ? 4.617 6.684 22.859 1 95.62 88 LEU A O 1
ATOM 679 N N . ASP A 1 89 ? 5.215 6.324 20.734 1 92.25 89 ASP A N 1
ATOM 680 C CA . ASP A 1 89 ? 6.055 5.199 21.141 1 92.25 89 ASP A CA 1
ATOM 681 C C . ASP A 1 89 ? 7.461 5.668 21.5 1 92.25 89 ASP A C 1
ATOM 683 O O . ASP A 1 89 ? 8.359 4.848 21.719 1 92.25 89 ASP A O 1
ATOM 687 N N . GLY A 1 90 ? 7.73 6.93 21.453 1 92.12 90 GLY A N 1
ATOM 688 C CA . GLY A 1 90 ? 9.008 7.473 21.891 1 92.12 90 GLY A CA 1
ATOM 689 C C . GLY A 1 90 ? 9.977 7.711 20.734 1 92.12 90 GLY A C 1
ATOM 690 O O . GLY A 1 90 ? 11.047 8.281 20.922 1 92.12 90 GLY A O 1
ATOM 691 N N . THR A 1 91 ? 9.578 7.402 19.531 1 88.69 91 THR A N 1
ATOM 692 C CA . THR A 1 91 ? 10.469 7.562 18.391 1 88.69 91 THR A CA 1
ATOM 693 C C . THR A 1 91 ? 10.438 9 17.875 1 88.69 91 THR A C 1
ATOM 695 O O . THR A 1 91 ? 9.484 9.734 18.141 1 88.69 91 THR A O 1
ATOM 698 N N . ARG A 1 92 ? 11.57 9.422 17.188 1 86.19 92 ARG A N 1
ATOM 699 C CA . ARG A 1 92 ? 11.711 10.719 16.531 1 86.19 92 ARG A CA 1
ATOM 700 C C . ARG A 1 92 ? 12.133 10.562 15.078 1 86.19 92 ARG A C 1
ATOM 702 O O . ARG A 1 92 ? 13.172 9.953 14.797 1 86.19 92 ARG A O 1
ATOM 709 N N . LEU A 1 93 ? 11.289 10.984 14.242 1 78.69 93 LEU A N 1
ATOM 710 C CA . LEU A 1 93 ? 11.688 11 12.844 1 78.69 93 LEU A CA 1
ATOM 711 C C . LEU A 1 93 ? 12.562 12.211 12.539 1 78.69 93 LEU A C 1
ATOM 713 O O . LEU A 1 93 ? 12.289 13.32 13.016 1 78.69 93 LEU A O 1
ATOM 717 N N . ASP A 1 94 ? 13.57 12.008 11.844 1 67.75 94 ASP A N 1
ATOM 718 C CA . ASP A 1 94 ? 14.398 13.117 11.398 1 67.75 94 ASP A CA 1
ATOM 719 C C . ASP A 1 94 ? 13.992 13.578 10 1 67.75 94 ASP A C 1
ATOM 721 O O . ASP A 1 94 ? 14.211 12.867 9.016 1 67.75 94 ASP A O 1
ATOM 725 N N . ALA A 1 95 ? 13.398 14.664 9.883 1 65.44 95 ALA A N 1
ATOM 726 C CA . ALA A 1 95 ? 12.953 15.164 8.586 1 65.44 95 ALA A CA 1
ATOM 727 C C . ALA A 1 95 ? 13.719 16.422 8.188 1 65.44 95 ALA A C 1
ATOM 729 O O . ALA A 1 95 ? 13.297 17.172 7.301 1 65.44 95 ALA A O 1
ATOM 730 N N . THR A 1 96 ? 14.758 16.656 8.742 1 65.19 96 THR A N 1
ATOM 731 C CA . THR A 1 96 ? 15.516 17.891 8.539 1 65.19 96 THR A CA 1
ATOM 732 C C . THR A 1 96 ? 16.062 17.953 7.113 1 65.19 96 THR A C 1
ATOM 734 O O . THR A 1 96 ? 16.266 19.047 6.582 1 65.19 96 THR A O 1
ATOM 737 N N . TYR A 1 97 ? 16.172 16.891 6.551 1 63.03 97 TYR A N 1
ATOM 738 C CA . TYR A 1 97 ? 16.734 16.891 5.207 1 63.03 97 TYR A CA 1
ATOM 739 C C . TYR A 1 97 ? 15.805 17.562 4.215 1 63.03 97 TYR A C 1
ATOM 741 O O . TYR A 1 97 ? 16.25 18.172 3.238 1 63.03 97 TYR A O 1
ATOM 749 N N . PHE A 1 98 ? 14.539 17.625 4.469 1 61.56 98 PHE A N 1
ATOM 750 C CA . PHE A 1 98 ? 13.57 18.219 3.557 1 61.56 98 PHE A CA 1
ATOM 751 C C . PHE A 1 98 ? 13.219 19.641 3.984 1 61.56 98 PHE A C 1
ATOM 753 O O . PHE A 1 98 ? 13.133 20.547 3.148 1 61.56 98 PHE A O 1
ATOM 760 N N . HIS A 1 99 ? 13.094 19.828 5.215 1 67.56 99 HIS A N 1
ATOM 761 C CA . HIS A 1 99 ? 12.492 21.062 5.695 1 67.56 99 HIS A CA 1
ATOM 762 C C . HIS A 1 99 ? 13.562 22.031 6.223 1 67.56 99 HIS A C 1
ATOM 764 O O . HIS A 1 99 ? 13.266 23.188 6.504 1 67.56 99 HIS A O 1
ATOM 770 N N . GLY A 1 100 ? 14.781 21.578 6.195 1 68.19 100 GLY A N 1
ATOM 771 C CA . GLY A 1 100 ? 15.82 22.359 6.852 1 68.19 100 GLY A CA 1
ATOM 772 C C . GLY A 1 100 ? 15.875 22.125 8.352 1 68.19 100 GLY A C 1
ATOM 773 O O . GLY A 1 100 ? 14.977 21.516 8.922 1 68.19 100 GLY A O 1
ATOM 774 N N . ASP A 1 101 ? 16.812 22.734 8.914 1 74.69 101 ASP A N 1
ATOM 775 C CA . ASP A 1 101 ? 17.062 22.516 10.336 1 74.69 101 ASP A CA 1
ATOM 776 C C . ASP A 1 101 ? 15.977 23.156 11.188 1 74.69 101 ASP A C 1
ATOM 778 O O . ASP A 1 101 ? 15.633 22.641 12.258 1 74.69 101 ASP A O 1
ATOM 782 N N . ASP A 1 102 ? 15.477 24.312 10.625 1 79.44 102 ASP A N 1
ATOM 783 C CA . ASP A 1 102 ? 14.492 25.016 11.43 1 79.44 102 ASP A CA 1
ATOM 784 C C . ASP A 1 102 ? 13.07 24.75 10.922 1 79.44 102 ASP A C 1
ATOM 786 O O . ASP A 1 102 ? 12.109 25.359 11.406 1 79.44 102 ASP A O 1
ATOM 790 N N . GLY A 1 103 ? 12.914 23.938 9.875 1 78.31 103 GLY A N 1
ATOM 791 C CA . GLY A 1 103 ? 11.609 23.562 9.352 1 78.31 103 GLY A CA 1
ATOM 792 C C . GLY A 1 103 ? 11.008 24.625 8.445 1 78.31 103 GLY A C 1
ATOM 793 O O . GLY A 1 103 ? 9.977 24.391 7.809 1 78.31 103 GLY A O 1
ATOM 794 N N . LEU A 1 104 ? 11.656 25.766 8.367 1 83.94 104 LEU A N 1
ATOM 795 C CA . LEU A 1 104 ? 11.125 26.891 7.586 1 83.94 104 LEU A CA 1
ATOM 796 C C . LEU A 1 104 ? 12.156 27.359 6.57 1 83.94 104 LEU A C 1
ATOM 798 O O . LEU A 1 104 ? 12.414 28.562 6.465 1 83.94 104 LEU A O 1
ATOM 802 N N . GLY A 1 105 ? 12.844 26.438 5.938 1 78 105 GLY A N 1
ATOM 803 C CA . GLY A 1 105 ? 13.789 26.766 4.883 1 78 105 GLY A CA 1
ATOM 804 C C . GLY A 1 105 ? 15.016 27.5 5.387 1 78 105 GLY A C 1
ATOM 805 O O . GLY A 1 105 ? 15.602 28.297 4.66 1 78 105 GLY A O 1
ATOM 806 N N . ASN A 1 106 ? 15.289 27.422 6.652 1 82.44 106 ASN A N 1
ATOM 807 C CA . ASN A 1 106 ? 16.438 28.047 7.309 1 82.44 106 ASN A CA 1
ATOM 808 C C . ASN A 1 106 ? 16.297 29.562 7.336 1 82.44 106 ASN A C 1
ATOM 810 O O . ASN A 1 106 ? 17.281 30.281 7.164 1 82.44 106 ASN A O 1
ATOM 814 N N . VAL A 1 107 ? 15.117 29.969 7.52 1 85.75 107 VAL A N 1
ATOM 815 C CA . VAL A 1 107 ? 14.82 31.391 7.48 1 85.75 107 VAL A CA 1
ATOM 816 C C . VAL A 1 107 ? 15.539 32.094 8.633 1 85.75 107 VAL A C 1
ATOM 818 O O . VAL A 1 107 ? 15.93 33.25 8.5 1 85.75 107 VAL A O 1
ATOM 821 N N . HIS A 1 108 ? 15.789 31.453 9.695 1 88.31 108 HIS A N 1
ATOM 822 C CA . HIS A 1 108 ? 16.438 32.094 10.844 1 88.31 108 HIS A CA 1
ATOM 823 C C . HIS A 1 108 ? 17.906 32.375 10.562 1 88.31 108 HIS A C 1
ATOM 825 O O . HIS A 1 108 ? 18.469 33.281 11.156 1 88.31 108 HIS A O 1
ATOM 831 N N . THR A 1 109 ? 18.422 31.594 9.719 1 87.75 109 THR A N 1
ATOM 832 C CA . THR A 1 109 ? 19.781 31.844 9.266 1 87.75 109 THR A CA 1
ATOM 833 C C . THR A 1 109 ? 19.797 32.875 8.141 1 87.75 109 THR A C 1
ATOM 835 O O . THR A 1 109 ? 20.656 33.75 8.102 1 87.75 109 THR A O 1
ATOM 838 N N . LYS A 1 110 ? 18.844 32.875 7.301 1 89 110 LYS A N 1
ATOM 839 C CA . LYS A 1 110 ? 18.797 33.719 6.105 1 89 110 LYS A CA 1
ATOM 840 C C . LYS A 1 110 ? 18.312 35.125 6.449 1 89 110 LYS A C 1
ATOM 842 O O . LYS A 1 110 ? 18.719 36.094 5.809 1 89 110 LYS A O 1
ATOM 847 N N . MET A 1 111 ? 17.375 35.156 7.379 1 91.06 111 MET A N 1
ATOM 848 C CA . MET A 1 111 ? 16.797 36.406 7.801 1 91.06 111 MET A CA 1
ATOM 849 C C . MET A 1 111 ? 16.797 36.531 9.32 1 91.06 111 MET A C 1
ATOM 851 O O . MET A 1 111 ? 15.727 36.625 9.938 1 91.06 111 MET A O 1
ATOM 855 N N . PRO A 1 112 ? 17.953 36.594 9.883 1 92.19 112 PRO A N 1
ATOM 856 C CA . PRO A 1 112 ? 18.031 36.625 11.344 1 92.19 112 PRO A CA 1
ATOM 857 C C . PRO A 1 112 ? 17.328 37.812 11.961 1 92.19 112 PRO A C 1
ATOM 859 O O . PRO A 1 112 ? 16.859 37.75 13.094 1 92.19 112 PRO A O 1
ATOM 862 N N . GLU A 1 113 ? 17.188 38.906 11.227 1 91.81 113 GLU A N 1
ATOM 863 C CA . GLU A 1 113 ? 16.578 40.125 11.742 1 91.81 113 GLU A CA 1
ATOM 864 C C . GLU A 1 113 ? 15.086 39.938 12.016 1 91.81 113 GLU A C 1
ATOM 866 O O . GLU A 1 113 ? 14.477 40.688 12.766 1 91.81 113 GLU A O 1
ATOM 871 N N . PHE A 1 114 ? 14.508 38.938 11.414 1 92.25 114 PHE A N 1
ATOM 872 C CA . PHE A 1 114 ? 13.086 38.656 11.602 1 92.25 114 PHE A CA 1
ATOM 873 C C . PHE A 1 114 ? 12.859 37.656 12.727 1 92.25 114 PHE A C 1
ATOM 875 O O . PHE A 1 114 ? 11.734 37.5 13.203 1 92.25 114 PHE A O 1
ATOM 882 N N . THR A 1 115 ? 13.906 37 13.125 1 91.56 115 THR A N 1
ATOM 883 C CA . THR A 1 115 ? 13.758 35.969 14.148 1 91.56 115 THR A CA 1
ATOM 884 C C . THR A 1 115 ? 13.391 36.594 15.492 1 91.56 115 THR A C 1
ATOM 886 O O . THR A 1 115 ? 14.078 37.5 15.969 1 91.56 115 THR A O 1
ATOM 889 N N . SER A 1 116 ? 12.281 36.062 16 1 88.56 116 SER A N 1
ATOM 890 C CA . SER A 1 116 ? 11.82 36.594 17.281 1 88.56 116 SER A CA 1
ATOM 891 C C . SER A 1 116 ? 12.781 36.219 18.406 1 88.56 116 SER A C 1
ATOM 893 O O . SER A 1 116 ? 13.336 35.125 18.438 1 88.56 116 SER A O 1
ATOM 895 N N . THR A 1 117 ? 12.875 37.125 19.344 1 78.38 117 THR A N 1
ATOM 896 C CA . THR A 1 117 ? 13.656 36.875 20.547 1 78.38 117 THR A CA 1
ATOM 897 C C . THR A 1 117 ? 12.766 36.906 21.781 1 78.38 117 THR A C 1
ATOM 899 O O . THR A 1 117 ? 13.25 36.781 22.906 1 78.38 117 THR A O 1
ATOM 902 N N . ASP A 1 118 ? 11.477 37 21.531 1 78 118 ASP A N 1
ATOM 903 C CA . ASP A 1 118 ? 10.547 37.188 22.641 1 78 118 ASP A CA 1
ATOM 904 C C . ASP A 1 118 ? 9.57 36 22.734 1 78 118 ASP A C 1
ATOM 906 O O . ASP A 1 118 ? 8.914 35.656 21.75 1 78 118 ASP A O 1
ATOM 910 N N . LYS A 1 119 ? 9.469 35.375 23.938 1 73.19 119 LYS A N 1
ATOM 911 C CA . LYS A 1 119 ? 8.516 34.312 24.172 1 73.19 119 LYS A CA 1
ATOM 912 C C . LYS A 1 119 ? 7.117 34.844 24.422 1 73.19 119 LYS A C 1
ATOM 914 O O . LYS A 1 119 ? 6.125 34.125 24.281 1 73.19 119 LYS A O 1
ATOM 919 N N . ASN A 1 120 ? 7.039 36.031 24.688 1 79.19 120 ASN A N 1
ATOM 920 C CA . ASN A 1 120 ? 5.75 36.625 25.031 1 79.19 120 ASN A CA 1
ATOM 921 C C . ASN A 1 120 ? 5.414 37.812 24.125 1 79.19 120 ASN A C 1
ATOM 923 O O . ASN A 1 120 ? 5.059 38.875 24.625 1 79.19 120 ASN A O 1
ATOM 927 N N . GLY A 1 121 ? 5.5 37.5 22.875 1 81.06 121 GLY A N 1
ATOM 928 C CA . GLY A 1 121 ? 5.191 38.562 21.922 1 81.06 121 GLY A CA 1
ATOM 929 C C . GLY A 1 121 ? 3.709 38.844 21.812 1 81.06 121 GLY A C 1
ATOM 930 O O . GLY A 1 121 ? 2.885 38.125 22.375 1 81.06 121 GLY A O 1
ATOM 931 N N . PRO A 1 122 ? 3.406 39.969 21.188 1 88.38 122 PRO A N 1
ATOM 932 C CA . PRO A 1 122 ? 1.996 40.312 20.984 1 88.38 122 PRO A CA 1
ATOM 933 C C . PRO A 1 122 ? 1.291 39.344 20.031 1 88.38 122 PRO A C 1
ATOM 935 O O . PRO A 1 122 ? 1.947 38.656 19.25 1 88.38 122 PRO A O 1
ATOM 938 N N . GLY A 1 123 ? 0.101 39.156 20.203 1 93.88 123 GLY A N 1
ATOM 939 C CA . GLY A 1 123 ? -0.713 38.438 19.219 1 93.88 123 GLY A CA 1
ATOM 940 C C . GLY A 1 123 ? -1.075 37.031 19.656 1 93.88 123 GLY A C 1
ATOM 941 O O . GLY A 1 123 ? -1.867 36.344 19 1 93.88 123 GLY A O 1
ATOM 942 N N . TYR A 1 124 ? -0.358 36.562 20.672 1 96.12 124 TYR A N 1
ATOM 943 C CA . TYR A 1 124 ? -0.69 35.25 21.219 1 96.12 124 TYR A CA 1
ATOM 944 C C . TYR A 1 124 ? -0.424 35.219 22.719 1 96.12 124 TYR A C 1
ATOM 946 O O . TYR A 1 124 ? 0.167 36.125 23.281 1 96.12 124 TYR A O 1
ATOM 954 N N . THR A 1 125 ? -0.995 34.219 23.422 1 96.56 125 THR A N 1
ATOM 955 C CA . THR A 1 125 ? -0.683 33.938 24.812 1 96.56 125 THR A CA 1
ATOM 956 C C . THR A 1 125 ? 0.019 32.594 24.922 1 96.56 125 THR A C 1
ATOM 958 O O . THR A 1 125 ? -0.524 31.562 24.516 1 96.56 125 THR A O 1
ATOM 961 N N . PHE A 1 126 ? 1.215 32.562 25.469 1 96.19 126 PHE A N 1
ATOM 962 C CA . PHE A 1 126 ? 1.951 31.328 25.641 1 96.19 126 PHE A CA 1
ATOM 963 C C . PHE A 1 126 ? 1.491 30.594 26.891 1 96.19 126 PHE A C 1
ATOM 965 O O . PHE A 1 126 ? 1.258 31.219 27.938 1 96.19 126 PHE A O 1
ATOM 972 N N . SER A 1 127 ? 1.257 29.328 26.797 1 96.62 127 SER A N 1
ATOM 973 C CA . SER A 1 127 ? 0.946 28.5 27.953 1 96.62 127 SER A CA 1
ATOM 974 C C . SER A 1 127 ? 2.102 27.562 28.281 1 96.62 127 SER A C 1
ATOM 976 O O . SER A 1 127 ? 2.654 26.906 27.391 1 96.62 127 SER A O 1
ATOM 978 N N . ASP A 1 128 ? 2.383 27.422 29.578 1 95.81 128 ASP A N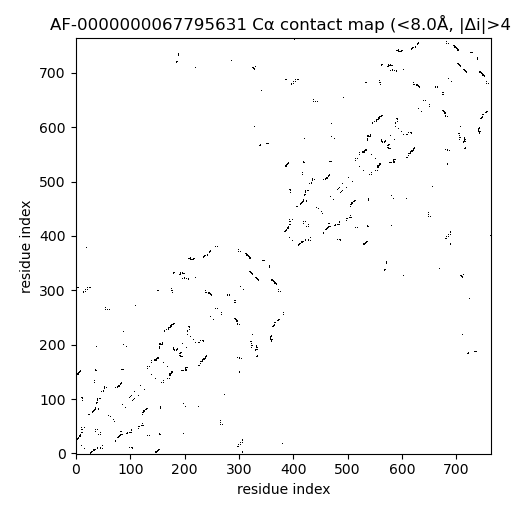 1
ATOM 979 C CA . ASP A 1 128 ? 3.434 26.516 30.047 1 95.81 128 ASP A CA 1
ATOM 980 C C . ASP A 1 128 ? 2.91 25.094 30.172 1 95.81 128 ASP A C 1
ATOM 982 O O . ASP A 1 128 ? 3.688 24.156 30.344 1 95.81 128 ASP A O 1
ATOM 986 N N . LYS A 1 129 ? 1.647 24.953 30.062 1 98 129 LYS A N 1
ATOM 987 C CA . LYS A 1 129 ? 1.077 23.609 30.078 1 98 129 LYS A CA 1
ATOM 988 C C . LYS A 1 129 ? 1.352 22.875 28.766 1 98 129 LYS A C 1
ATOM 990 O O . LYS A 1 129 ? 1.396 23.5 27.703 1 98 129 LYS A O 1
ATOM 995 N N . PRO A 1 130 ? 1.473 21.547 28.953 1 98.19 130 PRO A N 1
ATOM 996 C CA . PRO A 1 130 ? 1.552 20.797 27.688 1 98.19 130 PRO A CA 1
ATOM 997 C C . PRO A 1 130 ? 0.317 21 26.812 1 98.19 130 PRO A C 1
ATOM 999 O O . PRO A 1 130 ? -0.805 21.047 27.328 1 98.19 130 PRO A O 1
ATOM 1002 N N . SER A 1 131 ? 0.541 21.047 25.547 1 98.31 131 SER A N 1
ATOM 1003 C CA . SER A 1 131 ? -0.53 21.438 24.641 1 98.31 131 SER A CA 1
ATOM 1004 C C . SER A 1 131 ? -1.711 20.469 24.734 1 98.31 131 SER A C 1
ATOM 1006 O O . SER A 1 131 ? -2.863 20.875 24.578 1 98.31 131 SER A O 1
ATOM 1008 N N . TYR A 1 132 ? -1.467 19.094 24.969 1 98.62 132 TYR A N 1
ATOM 1009 C CA . TYR A 1 132 ? -2.562 18.125 25.062 1 98.62 132 TYR A CA 1
ATOM 1010 C C . TYR A 1 132 ? -3.426 18.406 26.297 1 98.62 132 TYR A C 1
ATOM 1012 O O . TYR A 1 132 ? -4.617 18.094 26.297 1 98.62 132 TYR A O 1
ATOM 1020 N N . GLN A 1 133 ? -2.867 19.078 27.312 1 98.75 133 GLN A N 1
ATOM 1021 C CA . GLN A 1 133 ? -3.654 19.516 28.469 1 98.75 133 GLN A CA 1
ATOM 1022 C C . GLN A 1 133 ? -4.449 20.781 28.141 1 98.75 133 GLN A C 1
ATOM 1024 O O . GLN A 1 133 ? -5.59 20.922 28.578 1 98.75 133 GLN A O 1
ATOM 1029 N N . VAL A 1 134 ? -3.822 21.688 27.391 1 98.88 134 VAL A N 1
ATOM 1030 C CA . VAL A 1 134 ? -4.508 22.922 27 1 98.88 134 VAL A CA 1
ATOM 1031 C C . VAL A 1 134 ? -5.695 22.594 26.109 1 98.88 134 VAL A C 1
ATOM 1033 O O . VAL A 1 134 ? -6.746 23.219 26.203 1 98.88 134 VAL A O 1
ATOM 1036 N N . ILE A 1 135 ? -5.543 21.594 25.266 1 98.94 135 ILE A N 1
ATOM 1037 C CA . ILE A 1 135 ? -6.645 21.109 24.422 1 98.94 135 ILE A CA 1
ATOM 1038 C C . ILE A 1 135 ? -7.82 20.703 25.312 1 98.94 135 ILE A C 1
ATOM 1040 O O . ILE A 1 135 ? -8.953 21.141 25.078 1 98.94 135 ILE A O 1
ATOM 1044 N N . LEU A 1 136 ? -7.531 19.938 26.312 1 98.88 136 LEU A N 1
ATOM 1045 C CA . LEU A 1 136 ? -8.578 19.469 27.203 1 98.88 136 LEU A CA 1
ATOM 1046 C C . LEU A 1 136 ? -9.203 20.625 27.969 1 98.88 136 LEU A C 1
ATOM 1048 O O . LEU A 1 136 ? -10.422 20.672 28.156 1 98.88 136 LEU A O 1
ATOM 1052 N N . ASP A 1 137 ? -8.367 21.578 28.453 1 98.88 137 ASP A N 1
ATOM 1053 C CA . ASP A 1 137 ? -8.883 22.766 29.156 1 98.88 137 ASP A CA 1
ATOM 1054 C C . ASP A 1 137 ? -9.867 23.531 28.281 1 98.88 137 ASP A C 1
ATOM 1056 O O . ASP A 1 137 ? -10.945 23.906 28.734 1 98.88 137 ASP A O 1
ATOM 1060 N N . LEU A 1 138 ? -9.523 23.703 27.047 1 98.75 138 LEU A N 1
ATOM 1061 C CA . LEU A 1 138 ? -10.367 24.438 26.109 1 98.75 138 LEU A CA 1
ATOM 1062 C C . LEU A 1 138 ? -11.672 23.688 25.859 1 98.75 138 LEU A C 1
ATOM 1064 O O . LEU A 1 138 ? -12.742 24.297 25.781 1 98.75 138 LEU A O 1
ATOM 1068 N N . LEU A 1 139 ? -11.555 22.375 25.672 1 98.75 139 LEU A N 1
ATOM 1069 C CA . LEU A 1 139 ? -12.742 21.562 25.406 1 98.75 139 LEU A CA 1
ATOM 1070 C C . LEU A 1 139 ? -13.711 21.609 26.594 1 98.75 139 LEU A C 1
ATOM 1072 O O . LEU A 1 139 ? -14.93 21.547 26.406 1 98.75 139 LEU A O 1
ATOM 1076 N N . ARG A 1 140 ? -13.172 21.719 27.812 1 98.44 140 ARG A N 1
ATOM 1077 C CA . ARG A 1 140 ? -14.008 21.859 29 1 98.44 140 ARG A CA 1
ATOM 1078 C C . ARG A 1 140 ? -14.727 23.203 29 1 98.44 140 ARG A C 1
ATOM 1080 O O . ARG A 1 140 ? -15.875 23.312 29.453 1 98.44 140 ARG A O 1
ATOM 1087 N N . GLU A 1 141 ? -14.109 24.188 28.531 1 98.12 141 GLU A N 1
ATOM 1088 C CA . GLU A 1 141 ? -14.602 25.562 28.609 1 98.12 141 GLU A CA 1
ATOM 1089 C C . GLU A 1 141 ? -15.594 25.859 27.484 1 98.12 141 GLU A C 1
ATOM 1091 O O . GLU A 1 141 ? -16.547 26.625 27.672 1 98.12 141 GLU A O 1
ATOM 1096 N N . GLU A 1 142 ? -15.398 25.328 26.312 1 98.12 142 GLU A N 1
ATOM 1097 C CA . GLU A 1 142 ? -16.203 25.594 25.141 1 98.12 142 GLU A CA 1
ATOM 1098 C C . GLU A 1 142 ? -17.484 24.75 25.125 1 98.12 142 GLU A C 1
ATOM 1100 O O . GLU A 1 142 ? -17.531 23.688 25.75 1 98.12 142 GLU A O 1
ATOM 1105 N N . PRO A 1 143 ? -18.562 25.25 24.406 1 97.88 143 PRO A N 1
ATOM 1106 C CA . PRO A 1 143 ? -19.766 24.422 24.266 1 97.88 143 PRO A CA 1
ATOM 1107 C C . PRO A 1 143 ? -19.469 23.047 23.656 1 97.88 143 PRO A C 1
ATOM 1109 O O . PRO A 1 143 ? -18.578 22.938 22.797 1 97.88 143 PRO A O 1
ATOM 1112 N N . ASP A 1 144 ? -20.219 22.047 24.125 1 98 144 ASP A N 1
ATOM 1113 C CA . ASP A 1 144 ? -20.062 20.688 23.625 1 98 144 ASP A CA 1
ATOM 1114 C C . ASP A 1 144 ? -20.141 20.656 22.094 1 98 144 ASP A C 1
ATOM 1116 O O . ASP A 1 144 ? -21 21.328 21.5 1 98 144 ASP A O 1
ATOM 1120 N N . LYS A 1 145 ? -19.234 19.984 21.438 1 97.75 145 LYS A N 1
ATOM 1121 C CA . LYS A 1 145 ? -19.203 19.766 19.984 1 97.75 145 LYS A CA 1
ATOM 1122 C C . LYS A 1 145 ? -19.125 21.078 19.234 1 97.75 145 LYS A C 1
ATOM 1124 O O . LYS A 1 145 ? -19.781 21.266 18.203 1 97.75 145 LYS A O 1
ATOM 1129 N N . SER A 1 146 ? -18.297 21.969 19.766 1 97.31 146 SER A N 1
ATOM 1130 C CA . SER A 1 146 ? -18.188 23.266 19.109 1 97.31 146 SER A CA 1
ATOM 1131 C C . SER A 1 146 ? -16.781 23.5 18.594 1 97.31 146 SER A C 1
ATOM 1133 O O . SER A 1 146 ? -16.562 24.391 17.75 1 97.31 146 SER A O 1
ATOM 1135 N N . VAL A 1 147 ? -15.82 22.75 19.047 1 98.31 147 VAL A N 1
ATOM 1136 C CA . VAL A 1 147 ? -14.422 22.984 18.703 1 98.31 147 VAL A CA 1
ATOM 1137 C C . VAL A 1 147 ? -13.984 22.031 17.594 1 98.31 147 VAL A C 1
ATOM 1139 O O . VAL A 1 147 ? -14.133 20.812 17.734 1 98.31 147 VAL A O 1
ATOM 1142 N N . THR A 1 148 ? -13.523 22.562 16.5 1 98.5 148 THR A N 1
ATOM 1143 C CA . THR A 1 148 ? -12.875 21.781 15.445 1 98.5 148 THR A CA 1
ATOM 1144 C C . THR A 1 148 ? -11.359 21.797 15.617 1 98.5 148 THR A C 1
ATOM 1146 O O . THR A 1 148 ? -10.773 22.844 15.938 1 98.5 148 THR A O 1
ATOM 1149 N N . ILE A 1 149 ? -10.75 20.656 15.453 1 98.88 149 ILE A N 1
ATOM 1150 C CA . ILE A 1 149 ? -9.297 20.562 15.516 1 98.88 149 ILE A CA 1
ATOM 1151 C C . ILE A 1 149 ? -8.734 20.328 14.117 1 98.88 149 ILE A C 1
ATOM 1153 O O . ILE A 1 149 ? -9.008 19.297 13.492 1 98.88 149 ILE A O 1
ATOM 1157 N N . ALA A 1 150 ? -8.016 21.297 13.578 1 98.81 150 ALA A N 1
ATOM 1158 C CA . ALA A 1 150 ? -7.176 21.078 12.414 1 98.81 150 ALA A CA 1
ATOM 1159 C C . ALA A 1 150 ? -5.836 20.469 12.812 1 98.81 150 ALA A C 1
ATOM 1161 O O . ALA A 1 150 ? -4.934 21.172 13.258 1 98.81 150 ALA A O 1
ATOM 1162 N N . ALA A 1 151 ? -5.75 19.188 12.656 1 98.88 151 ALA A N 1
ATOM 1163 C CA . ALA A 1 151 ? -4.523 18.453 12.977 1 98.88 151 ALA A CA 1
ATOM 1164 C C . ALA A 1 151 ? -3.639 18.297 11.742 1 98.88 151 ALA A C 1
ATOM 1166 O O . ALA A 1 151 ? -3.734 17.297 11.031 1 98.88 151 ALA A O 1
ATOM 1167 N N . ILE A 1 152 ? -2.721 19.219 11.578 1 98.56 152 ILE A N 1
ATOM 1168 C CA . ILE A 1 152 ? -1.964 19.281 10.328 1 98.56 152 ILE A CA 1
ATOM 1169 C C . ILE A 1 152 ? -0.516 18.875 10.586 1 98.56 152 ILE A C 1
ATOM 1171 O O . ILE A 1 152 ? 0.343 19.016 9.719 1 98.56 152 ILE A O 1
ATOM 1175 N N . GLY A 1 153 ? -0.197 18.422 11.766 1 97 153 GLY A N 1
ATOM 1176 C CA . GLY A 1 153 ? 1.008 17.688 12.109 1 97 153 GLY A CA 1
ATOM 1177 C C . GLY A 1 153 ? 0.731 16.25 12.531 1 97 153 GLY A C 1
ATOM 1178 O O . GLY A 1 153 ? -0.392 15.766 12.391 1 97 153 GLY A O 1
ATOM 1179 N N . PRO A 1 154 ? 1.815 15.555 13.023 1 97.31 154 PRO A N 1
ATOM 1180 C CA . PRO A 1 154 ? 1.579 14.227 13.594 1 97.31 154 PRO A CA 1
ATOM 1181 C C . PRO A 1 154 ? 0.602 14.258 14.766 1 97.31 154 PRO A C 1
ATOM 1183 O O . PRO A 1 154 ? 0.511 15.266 15.477 1 97.31 154 PRO A O 1
ATOM 1186 N N . LEU A 1 155 ? -0.073 13.219 15.102 1 98.56 155 LEU A N 1
ATOM 1187 C CA . LEU A 1 155 ? -1.31 13.266 15.875 1 98.56 155 LEU A CA 1
ATOM 1188 C C . LEU A 1 155 ? -1.049 12.93 17.344 1 98.56 155 LEU A C 1
ATOM 1190 O O . LEU A 1 155 ? -1.984 12.641 18.094 1 98.56 155 LEU A O 1
ATOM 1194 N N . MET A 1 156 ? 0.166 12.961 17.828 1 97.81 156 MET A N 1
ATOM 1195 C CA . MET A 1 156 ? 0.476 12.477 19.156 1 97.81 156 MET A CA 1
ATOM 1196 C C . MET A 1 156 ? -0.21 13.328 20.219 1 97.81 156 MET A C 1
ATOM 1198 O O . MET A 1 156 ? -0.649 12.812 21.25 1 97.81 156 MET A O 1
ATOM 1202 N N . ASN A 1 157 ? -0.308 14.672 20.031 1 98.56 157 ASN A N 1
ATOM 1203 C CA . ASN A 1 157 ? -0.995 15.508 21 1 98.56 157 ASN A CA 1
ATOM 1204 C C . ASN A 1 157 ? -2.473 15.148 21.109 1 98.56 157 ASN A C 1
ATOM 1206 O O . ASN A 1 157 ? -3.033 15.125 22.203 1 98.56 157 ASN A O 1
ATOM 1210 N N . ILE A 1 158 ? -3.072 14.906 19.969 1 98.88 158 ILE A N 1
ATOM 1211 C CA . ILE A 1 158 ? -4.492 14.578 19.906 1 98.88 158 ILE A CA 1
ATOM 1212 C C . ILE A 1 158 ? -4.742 13.234 20.594 1 98.88 158 ILE A C 1
ATOM 1214 O O . ILE A 1 158 ? -5.637 13.125 21.438 1 98.88 158 ILE A O 1
ATOM 1218 N N . ALA A 1 159 ? -3.914 12.234 20.219 1 98.69 159 ALA A N 1
ATOM 1219 C CA . ALA A 1 159 ? -4.039 10.922 20.844 1 98.69 159 ALA A CA 1
ATOM 1220 C C . ALA A 1 159 ? -3.812 10.992 22.344 1 98.69 159 ALA A C 1
ATOM 1222 O O . ALA A 1 159 ? -4.551 10.391 23.125 1 98.69 159 ALA A O 1
ATOM 1223 N N . ARG A 1 160 ? -2.854 11.758 22.75 1 98.44 160 ARG A N 1
ATOM 1224 C CA . ARG A 1 160 ? -2.51 11.875 24.156 1 98.44 160 ARG A CA 1
ATOM 1225 C C . ARG A 1 160 ? -3.637 12.547 24.938 1 98.44 160 ARG A C 1
ATOM 1227 O O . ARG A 1 160 ? -3.975 12.117 26.047 1 98.44 160 ARG A O 1
ATOM 1234 N N . ALA A 1 161 ? -4.188 13.617 24.406 1 98.88 161 ALA A N 1
ATOM 1235 C CA . ALA A 1 161 ? -5.32 14.273 25.062 1 98.88 161 ALA A CA 1
ATOM 1236 C C . ALA A 1 161 ? -6.465 13.289 25.281 1 98.88 161 ALA A C 1
ATOM 1238 O O . ALA A 1 161 ? -7.039 13.242 26.375 1 98.88 161 ALA A O 1
ATOM 1239 N N . ALA A 1 162 ? -6.746 12.492 24.281 1 98.69 162 ALA A N 1
ATOM 1240 C CA . ALA A 1 162 ? -7.824 11.508 24.375 1 98.69 162 ALA A CA 1
ATOM 1241 C C . ALA A 1 162 ? -7.496 10.438 25.422 1 98.69 162 ALA A C 1
ATOM 1243 O O . ALA A 1 162 ? -8.383 9.977 26.141 1 98.69 162 ALA A O 1
ATOM 1244 N N . GLN A 1 163 ? -6.27 10.031 25.469 1 97.81 163 GLN A N 1
ATOM 1245 C CA . GLN A 1 163 ? -5.836 9.031 26.438 1 97.81 163 GLN A CA 1
ATOM 1246 C C . GLN A 1 163 ? -6.035 9.531 27.875 1 97.81 163 GLN A C 1
ATOM 1248 O O . GLN A 1 163 ? -6.418 8.766 28.75 1 97.81 163 GLN A O 1
ATOM 1253 N N . ILE A 1 164 ? -5.781 10.781 28.109 1 98.25 164 ILE A N 1
ATOM 1254 C CA . ILE A 1 164 ? -5.812 11.375 29.453 1 98.25 164 ILE A CA 1
ATOM 1255 C C . ILE A 1 164 ? -7.262 11.516 29.906 1 98.25 164 ILE A C 1
ATOM 1257 O O . ILE A 1 164 ? -7.582 11.227 31.062 1 98.25 164 ILE A O 1
ATOM 1261 N N . ASP A 1 165 ? -8.102 11.992 29.047 1 98.62 165 ASP A N 1
ATOM 1262 C CA . ASP A 1 165 ? -9.492 12.242 29.422 1 98.62 165 ASP A CA 1
ATOM 1263 C C . ASP A 1 165 ? -10.414 12.031 28.219 1 98.62 165 ASP A C 1
ATOM 1265 O O . ASP A 1 165 ? -10.867 13 27.609 1 98.62 165 ASP A O 1
ATOM 1269 N N . PRO A 1 166 ? -10.773 10.758 27.984 1 98.25 166 PRO A N 1
ATOM 1270 C CA . PRO A 1 166 ? -11.609 10.43 26.812 1 98.25 166 PRO A CA 1
ATOM 1271 C C . PRO A 1 166 ? -12.969 11.125 26.844 1 98.25 166 PRO A C 1
ATOM 1273 O O . PRO A 1 166 ? -13.508 11.484 25.797 1 98.25 166 PRO A O 1
ATOM 1276 N N . ASP A 1 167 ? -13.516 11.344 28.016 1 98.38 167 ASP A N 1
ATOM 1277 C CA . ASP A 1 167 ? -14.828 11.984 28.141 1 98.38 167 ASP A CA 1
ATOM 1278 C C . ASP A 1 167 ? -14.773 13.438 27.672 1 98.38 167 ASP A C 1
ATOM 1280 O O . ASP A 1 167 ? -15.578 13.852 26.828 1 98.38 167 ASP A O 1
ATOM 1284 N N . THR A 1 168 ? -13.852 14.164 28.156 1 98.75 168 THR A N 1
ATOM 1285 C CA . THR A 1 168 ? -13.695 15.555 27.75 1 98.75 168 THR A CA 1
ATOM 1286 C C . THR A 1 168 ? -13.32 15.656 26.281 1 98.75 168 THR A C 1
ATOM 1288 O O . THR A 1 168 ? -13.828 16.516 25.562 1 98.75 168 THR A O 1
ATOM 1291 N N . PHE A 1 169 ? -12.477 14.789 25.844 1 98.81 169 PHE A N 1
ATOM 1292 C CA . PHE A 1 169 ? -12 14.828 24.453 1 98.81 169 PHE A CA 1
ATOM 1293 C C . PHE A 1 169 ? -13.148 14.602 23.484 1 98.81 169 PHE A C 1
ATOM 1295 O O . PHE A 1 169 ? -13.164 15.164 22.391 1 98.81 169 PHE A O 1
ATOM 1302 N N . SER A 1 170 ? -14.078 13.781 23.875 1 98.31 170 SER A N 1
ATOM 1303 C CA . SER A 1 170 ? -15.188 13.414 23 1 98.31 170 SER A CA 1
ATOM 1304 C C . SER A 1 170 ? -16.094 14.609 22.719 1 98.31 170 SER A C 1
ATOM 1306 O O . SER A 1 170 ? -17 14.531 21.891 1 98.31 170 SER A O 1
ATOM 1308 N N . ARG A 1 171 ? -15.758 15.758 23.344 1 98.62 171 ARG A N 1
ATOM 1309 C CA . ARG A 1 171 ? -16.5 17 23.109 1 98.62 171 ARG A CA 1
ATOM 1310 C C . ARG A 1 171 ? -16.047 17.672 21.828 1 98.62 171 ARG A C 1
ATOM 1312 O O . ARG A 1 171 ? -16.656 18.641 21.391 1 98.62 171 ARG A O 1
ATOM 1319 N N . VAL A 1 172 ? -15.055 17.172 21.172 1 98.81 172 VAL A N 1
ATOM 1320 C CA . VAL A 1 172 ? -14.578 17.688 19.891 1 98.81 172 VAL A CA 1
ATOM 1321 C C . VAL A 1 172 ? -15.68 17.547 18.844 1 98.81 172 VAL A C 1
ATOM 1323 O O . VAL A 1 172 ? -16.375 16.531 18.781 1 98.81 172 VAL A O 1
ATOM 1326 N N . LYS A 1 173 ? -15.852 18.609 18.125 1 97.88 173 LYS A N 1
ATOM 1327 C CA . LYS A 1 173 ? -16.812 18.578 17.047 1 97.88 173 LYS A CA 1
ATOM 1328 C C . LYS A 1 173 ? -16.328 17.703 15.898 1 97.88 173 LYS A C 1
ATOM 1330 O O . LYS A 1 173 ? -17.078 16.859 15.375 1 97.88 173 LYS A O 1
ATOM 1335 N N . GLU A 1 174 ? -15.086 17.922 15.508 1 98.12 174 GLU A N 1
ATOM 1336 C CA . GLU A 1 174 ? -14.492 17.25 14.359 1 98.12 174 GLU A CA 1
ATOM 1337 C C . GLU A 1 174 ? -12.977 17.391 14.367 1 98.12 174 GLU A C 1
ATOM 1339 O O . GLU A 1 174 ? -12.438 18.422 14.742 1 98.12 174 GLU A O 1
ATOM 1344 N N . ILE A 1 175 ? -12.344 16.281 14.031 1 98.81 175 ILE A N 1
ATOM 1345 C CA . ILE A 1 175 ? -10.906 16.312 13.773 1 98.81 175 ILE A CA 1
ATOM 1346 C C . ILE A 1 175 ? -10.648 16.328 12.273 1 98.81 175 ILE A C 1
ATOM 1348 O O . ILE A 1 175 ? -11.047 15.414 11.555 1 98.81 175 ILE A O 1
ATOM 1352 N N . VAL A 1 176 ? -10.055 17.375 11.766 1 98.75 176 VAL A N 1
ATOM 1353 C CA . VAL A 1 176 ? -9.648 17.516 10.375 1 98.75 176 VAL A CA 1
ATOM 1354 C C . VAL A 1 176 ? -8.148 17.266 10.25 1 98.75 176 VAL A C 1
ATOM 1356 O O . VAL A 1 176 ? -7.34 18.094 10.672 1 98.75 176 VAL A O 1
ATOM 1359 N N . HIS A 1 177 ? -7.801 16.156 9.672 1 98.88 177 HIS A N 1
ATOM 1360 C CA . HIS A 1 177 ? -6.41 15.711 9.672 1 98.88 177 HIS A CA 1
ATOM 1361 C C . HIS A 1 177 ? -5.805 15.82 8.273 1 98.88 177 HIS A C 1
ATOM 1363 O O . HIS A 1 177 ? -6.355 15.281 7.309 1 98.88 177 HIS A O 1
ATOM 1369 N N . MET A 1 178 ? -4.73 16.594 8.148 1 98.75 178 MET A N 1
ATOM 1370 C CA . MET A 1 178 ? -3.889 16.484 6.961 1 98.75 178 MET A CA 1
ATOM 1371 C C . MET A 1 178 ? -2.957 15.281 7.066 1 98.75 178 MET A C 1
ATOM 1373 O O . MET A 1 178 ? -1.957 15.328 7.785 1 98.75 178 MET A O 1
ATOM 1377 N N . GLY A 1 179 ? -3.318 14.234 6.363 1 98.44 179 GLY A N 1
ATOM 1378 C CA . GLY A 1 179 ? -2.488 13.047 6.469 1 98.44 179 GLY A CA 1
ATOM 1379 C C . GLY A 1 179 ? -3.014 11.883 5.66 1 98.44 179 GLY A C 1
ATOM 1380 O O . GLY A 1 179 ? -4.203 11.82 5.348 1 98.44 179 GLY A O 1
ATOM 1381 N N . GLY A 1 180 ? -2.09 11.023 5.359 1 98.25 180 GLY A N 1
ATOM 1382 C CA . GLY A 1 180 ? -2.43 9.797 4.652 1 98.25 180 GLY A CA 1
ATOM 1383 C C . GLY A 1 180 ? -2.131 9.867 3.168 1 98.25 180 GLY A C 1
ATOM 1384 O O . GLY A 1 180 ? -1.926 10.945 2.615 1 98.25 180 GLY A O 1
ATOM 1385 N N . ALA A 1 181 ? -2.047 8.828 2.541 1 98.19 181 ALA A N 1
ATOM 1386 C CA . ALA A 1 181 ? -1.957 8.555 1.109 1 98.19 181 ALA A CA 1
ATOM 1387 C C . ALA A 1 181 ? -2.674 7.254 0.756 1 98.19 181 ALA A C 1
ATOM 1389 O O . ALA A 1 181 ? -2.271 6.176 1.197 1 98.19 181 ALA A O 1
ATOM 1390 N N . LEU A 1 182 ? -3.732 7.383 -0.04 1 97.12 182 LEU A N 1
ATOM 1391 C CA . LEU A 1 182 ? -4.578 6.211 -0.241 1 97.12 182 LEU A CA 1
ATOM 1392 C C . LEU A 1 182 ? -4.324 5.586 -1.609 1 97.12 182 LEU A C 1
ATOM 1394 O O . LEU A 1 182 ? -3.939 4.418 -1.702 1 97.12 182 LEU A O 1
ATOM 1398 N N . LYS A 1 183 ? -4.426 6.355 -2.652 1 94.44 183 LYS A N 1
ATOM 1399 C CA . LYS A 1 183 ? -4.32 5.836 -4.012 1 94.44 183 LYS A CA 1
ATOM 1400 C C . LYS A 1 183 ? -3.115 6.434 -4.734 1 94.44 183 LYS A C 1
ATOM 1402 O O . LYS A 1 183 ? -2.945 6.23 -5.941 1 94.44 183 LYS A O 1
ATOM 1407 N N . VAL A 1 184 ? -2.309 7.172 -4.043 1 95.81 184 VAL A N 1
ATOM 1408 C CA . VAL A 1 184 ? -1.122 7.82 -4.598 1 95.81 184 VAL A CA 1
ATOM 1409 C C . VAL A 1 184 ? 0.107 7.43 -3.779 1 95.81 184 VAL A C 1
ATOM 1411 O O . VAL A 1 184 ? -0.018 6.883 -2.68 1 95.81 184 VAL A O 1
ATOM 1414 N N . PRO A 1 185 ? 1.304 7.656 -4.371 1 94.62 185 PRO A N 1
ATOM 1415 C CA . PRO A 1 185 ? 2.512 7.395 -3.586 1 94.62 185 PRO A CA 1
ATOM 1416 C C . PRO A 1 185 ? 2.588 8.25 -2.322 1 94.62 185 PRO A C 1
ATOM 1418 O O . PRO A 1 185 ? 1.92 9.281 -2.23 1 94.62 185 PRO A O 1
ATOM 1421 N N . GLY A 1 186 ? 3.34 7.723 -1.327 1 94.56 186 GLY A N 1
ATOM 1422 C CA . GLY A 1 186 ? 3.668 8.547 -0.175 1 94.56 186 GLY A CA 1
ATOM 1423 C C . GLY A 1 186 ? 4.656 9.656 -0.495 1 94.56 186 GLY A C 1
ATOM 1424 O O . GLY A 1 186 ? 5.039 9.836 -1.652 1 94.56 186 GLY A O 1
ATOM 1425 N N . ASN A 1 187 ? 5.008 10.445 0.518 1 90.5 187 ASN A N 1
ATOM 1426 C CA . ASN A 1 187 ? 5.984 11.508 0.302 1 90.5 187 ASN A CA 1
ATOM 1427 C C . ASN A 1 187 ? 7.203 11.344 1.205 1 90.5 187 ASN A C 1
ATOM 1429 O O . ASN A 1 187 ? 8.234 11.969 0.978 1 90.5 187 ASN A O 1
ATOM 1433 N N . VAL A 1 188 ? 7.129 10.492 2.193 1 90.38 188 VAL A N 1
ATOM 1434 C CA . VAL A 1 188 ? 8.289 10.219 3.037 1 90.38 188 VAL A CA 1
ATOM 1435 C C . VAL A 1 188 ? 8.844 8.828 2.719 1 90.38 188 VAL A C 1
ATOM 1437 O O . VAL A 1 188 ? 10.055 8.617 2.75 1 90.38 188 VAL A O 1
ATOM 1440 N N . THR A 1 189 ? 8.023 7.867 2.598 1 92.69 189 THR A N 1
ATOM 1441 C CA . THR A 1 189 ? 8.32 6.562 2.02 1 92.69 189 THR A CA 1
ATOM 1442 C C . THR A 1 189 ? 7.504 6.332 0.751 1 92.69 189 THR A C 1
ATOM 1444 O O . THR A 1 189 ? 6.664 7.156 0.389 1 92.69 189 THR A O 1
ATOM 1447 N N . PRO A 1 190 ? 7.711 5.234 0.119 1 94.12 190 PRO A N 1
ATOM 1448 C CA . PRO A 1 190 ? 6.977 5.023 -1.131 1 94.12 190 PRO A CA 1
ATOM 1449 C C . PRO A 1 190 ? 5.465 5.062 -0.939 1 94.12 190 PRO A C 1
ATOM 1451 O O . PRO A 1 190 ? 4.734 5.465 -1.851 1 94.12 190 PRO A O 1
ATOM 1454 N N . ARG A 1 191 ? 5.02 4.746 0.332 1 96.12 191 ARG A N 1
ATOM 1455 C CA . ARG A 1 191 ? 3.57 4.609 0.453 1 96.12 191 ARG A CA 1
ATOM 1456 C C . ARG A 1 191 ? 3.041 5.406 1.64 1 96.12 191 ARG A C 1
ATOM 1458 O O . ARG A 1 191 ? 1.828 5.543 1.81 1 96.12 191 ARG A O 1
ATOM 1465 N N . ALA A 1 192 ? 3.887 5.977 2.449 1 96.62 192 ALA A N 1
ATOM 1466 C CA . ALA A 1 192 ? 3.418 6.648 3.658 1 96.62 192 ALA A CA 1
ATOM 1467 C C . ALA A 1 192 ? 3.52 8.164 3.52 1 96.62 192 ALA A C 1
ATOM 1469 O O . ALA A 1 192 ? 4.488 8.68 2.957 1 96.62 192 ALA A O 1
ATOM 1470 N N . GLU A 1 193 ? 2.541 8.836 3.986 1 9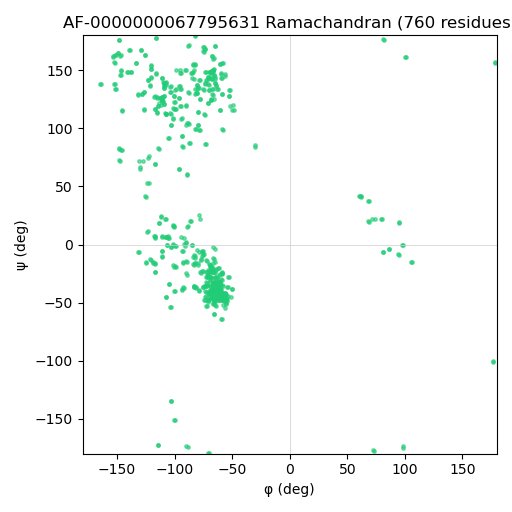7 193 GLU A N 1
ATOM 1471 C CA . GLU A 1 193 ? 2.539 10.281 4.16 1 97 193 GLU A CA 1
ATOM 1472 C C . GLU A 1 193 ? 3.213 10.68 5.469 1 97 193 GLU A C 1
ATOM 1474 O O . GLU A 1 193 ? 3.139 9.953 6.457 1 97 193 GLU A O 1
ATOM 1479 N N . PHE A 1 194 ? 3.807 11.789 5.539 1 94.69 194 PHE A N 1
ATOM 1480 C CA . PHE A 1 194 ? 4.719 12.242 6.582 1 94.69 194 PHE A CA 1
ATOM 1481 C C . PHE A 1 194 ? 4.035 12.211 7.945 1 94.69 194 PHE A C 1
ATOM 1483 O O . PHE A 1 194 ? 4.566 11.641 8.898 1 94.69 194 PHE A O 1
ATOM 1490 N N . ASN A 1 195 ? 2.863 12.82 8.094 1 97.06 195 ASN A N 1
ATOM 1491 C CA . ASN A 1 195 ? 2.225 12.938 9.398 1 97.06 195 ASN A CA 1
ATOM 1492 C C . ASN A 1 195 ? 1.837 11.57 9.961 1 97.06 195 ASN A C 1
ATOM 1494 O O . ASN A 1 195 ? 1.982 11.32 11.156 1 97.06 195 ASN A O 1
ATOM 1498 N N . CYS A 1 196 ? 1.371 10.727 9.109 1 97.81 196 CYS A N 1
ATOM 1499 C CA . CYS A 1 196 ? 1.037 9.375 9.531 1 97.81 196 CYS A CA 1
ATOM 1500 C C . CYS A 1 196 ? 2.299 8.555 9.805 1 97.81 196 CYS A C 1
ATOM 1502 O O . CYS A 1 196 ? 2.33 7.734 10.719 1 97.81 196 CYS A O 1
ATOM 1504 N N . TYR A 1 197 ? 3.287 8.805 9.023 1 96.5 197 TYR A N 1
ATOM 1505 C CA . TYR A 1 197 ? 4.543 8.086 9.203 1 96.5 197 TYR A CA 1
ATOM 1506 C C . TYR A 1 197 ? 5.238 8.5 10.492 1 96.5 197 TYR A C 1
ATOM 1508 O O . TYR A 1 197 ? 5.84 7.672 11.18 1 96.5 197 TYR A O 1
ATOM 1516 N N . SER A 1 198 ? 5.18 9.758 10.773 1 95.25 198 SER A N 1
ATOM 1517 C CA . SER A 1 198 ? 5.879 10.312 11.93 1 95.25 198 SER A CA 1
ATOM 1518 C C . SER A 1 198 ? 5.352 9.719 13.234 1 95.25 198 SER A C 1
ATOM 1520 O O . SER A 1 198 ? 6.105 9.531 14.188 1 95.25 198 SER A O 1
ATOM 1522 N N . ASP A 1 199 ? 4.109 9.453 13.312 1 96.75 199 ASP A N 1
ATOM 1523 C CA . ASP A 1 199 ? 3.525 8.789 14.477 1 96.75 199 ASP A CA 1
ATOM 1524 C C . ASP A 1 199 ? 2.363 7.887 14.062 1 96.75 199 ASP A C 1
ATOM 1526 O O . ASP A 1 199 ? 1.2 8.219 14.305 1 96.75 199 ASP A O 1
ATOM 1530 N N . PRO A 1 200 ? 2.701 6.691 13.586 1 97.5 200 PRO A N 1
ATOM 1531 C CA . PRO A 1 200 ? 1.649 5.801 13.094 1 97.5 200 PRO A CA 1
ATOM 1532 C C . PRO A 1 200 ? 0.698 5.34 14.195 1 97.5 200 PRO A C 1
ATOM 1534 O O . PRO A 1 200 ? -0.491 5.129 13.945 1 97.5 200 PRO A O 1
ATOM 1537 N N . LEU A 1 201 ? 1.168 5.195 15.375 1 97.88 201 LEU A N 1
ATOM 1538 C CA . LEU A 1 201 ? 0.328 4.754 16.484 1 97.88 201 LEU A CA 1
ATOM 1539 C C . LEU A 1 201 ? -0.747 5.789 16.797 1 97.88 201 LEU A C 1
ATOM 1541 O O . LEU A 1 201 ? -1.923 5.449 16.938 1 97.88 201 LEU A O 1
ATOM 1545 N N . ALA A 1 202 ? -0.312 7.047 16.875 1 98.44 202 ALA A N 1
ATOM 1546 C CA . ALA A 1 202 ? -1.276 8.117 17.109 1 98.44 202 ALA A CA 1
ATOM 1547 C C . ALA A 1 202 ? -2.309 8.195 15.992 1 98.44 202 ALA A C 1
ATOM 1549 O O . ALA A 1 202 ? -3.502 8.375 16.25 1 98.44 202 ALA A O 1
ATOM 1550 N N . ALA A 1 203 ? -1.814 8.062 14.781 1 98.62 203 ALA A N 1
ATOM 1551 C CA . ALA A 1 203 ? -2.729 8.102 13.641 1 98.62 203 ALA A CA 1
ATOM 1552 C C . ALA A 1 203 ? -3.766 6.988 13.727 1 98.62 203 ALA A C 1
ATOM 1554 O O . ALA A 1 203 ? -4.961 7.23 13.539 1 98.62 203 ALA A O 1
ATOM 1555 N N . ALA A 1 204 ? -3.326 5.773 14.031 1 98.44 204 ALA A N 1
ATOM 1556 C CA . ALA A 1 204 ? -4.234 4.633 14.141 1 98.44 204 ALA A CA 1
ATOM 1557 C C . ALA A 1 204 ? -5.273 4.863 15.234 1 98.44 204 ALA A C 1
ATOM 1559 O O . ALA A 1 204 ? -6.461 4.609 15.031 1 98.44 204 ALA A O 1
ATOM 1560 N N . VAL A 1 205 ? -4.852 5.352 16.344 1 98.25 205 VAL A N 1
ATOM 1561 C CA . VAL A 1 205 ? -5.734 5.594 17.469 1 98.25 205 VAL A CA 1
ATOM 1562 C C . VAL A 1 205 ? -6.758 6.668 17.125 1 98.25 205 VAL A C 1
ATOM 1564 O O . VAL A 1 205 ? -7.961 6.484 17.328 1 98.25 205 VAL A O 1
ATOM 1567 N N . VAL A 1 206 ? -6.336 7.746 16.516 1 98.81 206 VAL A N 1
ATOM 1568 C CA . VAL A 1 206 ? -7.223 8.867 16.219 1 98.81 206 VAL A CA 1
ATOM 1569 C C . VAL A 1 206 ? -8.227 8.461 15.148 1 98.81 206 VAL A C 1
ATOM 1571 O O . VAL A 1 206 ? -9.406 8.797 15.234 1 98.81 206 VAL A O 1
ATOM 1574 N N . TYR A 1 207 ? -7.754 7.723 14.133 1 98.56 207 TYR A N 1
ATOM 1575 C CA . TYR A 1 207 ? -8.688 7.266 13.102 1 98.56 207 TYR A CA 1
ATOM 1576 C C . TYR A 1 207 ? -9.758 6.371 13.703 1 98.56 207 TYR A C 1
ATOM 1578 O O . TYR A 1 207 ? -10.914 6.395 13.266 1 98.56 207 TYR A O 1
ATOM 1586 N N . SER A 1 208 ? -9.422 5.621 14.727 1 97.56 208 SER A N 1
ATOM 1587 C CA . SER A 1 208 ? -10.359 4.703 15.367 1 97.56 208 SER A CA 1
ATOM 1588 C C . SER A 1 208 ? -11.453 5.457 16.109 1 97.56 208 SER A C 1
ATOM 1590 O O . SER A 1 208 ? -12.492 4.887 16.438 1 97.56 208 SER A O 1
ATOM 1592 N N . PHE A 1 209 ? -11.273 6.762 16.422 1 98.12 209 PHE A N 1
ATOM 1593 C CA . PHE A 1 209 ? -12.289 7.562 17.078 1 98.12 209 PHE A CA 1
ATOM 1594 C C . PHE A 1 209 ? -13.547 7.652 16.219 1 98.12 209 PHE A C 1
ATOM 1596 O O . PHE A 1 209 ? -14.633 7.949 16.734 1 98.12 209 PHE A O 1
ATOM 1603 N N . SER A 1 210 ? -13.406 7.402 14.945 1 97.31 210 SER A N 1
ATOM 1604 C CA . SER A 1 210 ? -14.523 7.508 14.008 1 97.31 210 SER A CA 1
ATOM 1605 C C . SER A 1 210 ? -15.383 6.25 14.023 1 97.31 210 SER A C 1
ATOM 1607 O O . SER A 1 210 ? -16.484 6.238 13.469 1 97.31 210 SER A O 1
ATOM 1609 N N . ALA A 1 211 ? -14.828 5.188 14.594 1 94.75 211 ALA A N 1
ATOM 1610 C CA . ALA A 1 211 ? -15.539 3.914 14.609 1 94.75 211 ALA A CA 1
ATOM 1611 C C . ALA A 1 211 ? -16.812 4.012 15.438 1 94.75 211 ALA A C 1
ATOM 1613 O O . ALA A 1 211 ? -16.828 4.652 16.5 1 94.75 211 ALA A O 1
ATOM 1614 N N . THR A 1 212 ? -17.844 3.316 14.984 1 90.06 212 THR A N 1
ATOM 1615 C CA . THR A 1 212 ? -19.125 3.365 15.688 1 90.06 212 THR A CA 1
ATOM 1616 C C . THR A 1 212 ? -19.312 2.125 16.562 1 90.06 212 THR A C 1
ATOM 1618 O O . THR A 1 212 ? -20.141 2.121 17.469 1 90.06 212 THR A O 1
ATOM 1621 N N . GLU A 1 213 ? -18.531 1.112 16.219 1 86.81 213 GLU A N 1
ATOM 1622 C CA . GLU A 1 213 ? -18.594 -0.116 17.016 1 86.81 213 GLU A CA 1
ATOM 1623 C C . GLU A 1 213 ? -17.406 -0.236 17.953 1 86.81 213 GLU A C 1
ATOM 1625 O O . GLU A 1 213 ? -16.281 0.097 17.578 1 86.81 213 GLU A O 1
ATOM 1630 N N . GLN A 1 214 ? -17.688 -0.626 19.156 1 81.56 214 GLN A N 1
ATOM 1631 C CA . GLN A 1 214 ? -16.656 -0.833 20.172 1 81.56 214 GLN A CA 1
ATOM 1632 C C . GLN A 1 214 ? -16.703 -2.256 20.719 1 81.56 214 GLN A C 1
ATOM 1634 O O . GLN A 1 214 ? -17.781 -2.822 20.906 1 81.56 214 GLN A O 1
ATOM 1639 N N . PRO A 1 215 ? -15.539 -2.889 21 1 81 215 PRO A N 1
ATOM 1640 C CA . PRO A 1 215 ? -14.195 -2.355 20.766 1 81 215 PRO A CA 1
ATOM 1641 C C . PRO A 1 215 ? -13.852 -2.252 19.281 1 81 215 PRO A C 1
ATOM 1643 O O . PRO A 1 215 ? -14.258 -3.105 18.484 1 81 215 PRO A O 1
ATOM 1646 N N . CYS A 1 216 ? -13.156 -1.22 19.016 1 86.31 216 CYS A N 1
ATOM 1647 C CA . CYS A 1 216 ? -12.742 -1.011 17.625 1 86.31 216 CYS A CA 1
ATOM 1648 C C . CYS A 1 216 ? -11.758 -2.082 17.188 1 86.31 216 CYS A C 1
ATOM 1650 O O . CYS A 1 216 ? -10.766 -2.342 17.875 1 86.31 216 CYS A O 1
ATOM 1652 N N . VAL A 1 217 ? -12.016 -2.705 16.078 1 86.06 217 VAL A N 1
ATOM 1653 C CA . VAL A 1 217 ? -11.219 -3.826 15.602 1 86.06 217 VAL A CA 1
ATOM 1654 C C . VAL A 1 217 ? -10.008 -3.307 14.828 1 86.06 217 VAL A C 1
ATOM 1656 O O . VAL A 1 217 ? -9.172 -4.09 14.367 1 86.06 217 VAL A O 1
ATOM 1659 N N . THR A 1 218 ? -9.891 -1.98 14.711 1 93.12 218 THR A N 1
ATOM 1660 C CA . THR A 1 218 ? -8.859 -1.404 13.859 1 93.12 218 THR A CA 1
ATOM 1661 C C . THR A 1 218 ? -7.715 -0.841 14.695 1 93.12 218 THR A C 1
ATOM 1663 O O . THR A 1 218 ? -6.797 -0.217 14.156 1 93.12 218 THR A O 1
ATOM 1666 N N . LEU A 1 219 ? -7.727 -1.034 16 1 94.06 219 LEU A N 1
ATOM 1667 C CA . LEU A 1 219 ? -6.672 -0.55 16.891 1 94.06 219 LEU A CA 1
ATOM 1668 C C . LEU A 1 219 ? -5.383 -1.332 16.672 1 94.06 219 LEU A C 1
ATOM 1670 O O . LEU A 1 219 ? -5.418 -2.508 16.297 1 94.06 219 LEU A O 1
ATOM 1674 N N . PRO A 1 220 ? -4.262 -0.664 16.875 1 94.5 220 PRO A N 1
ATOM 1675 C CA . PRO A 1 220 ? -2.98 -1.351 16.703 1 94.5 220 PRO A CA 1
ATOM 1676 C C . PRO A 1 220 ? -2.742 -2.426 17.766 1 94.5 220 PRO A C 1
ATOM 1678 O O . PRO A 1 220 ? -3.42 -2.443 18.797 1 94.5 220 PRO A O 1
ATOM 1681 N N . PRO A 1 221 ? -1.814 -3.352 17.516 1 94.06 221 PRO A N 1
ATOM 1682 C CA . PRO A 1 221 ? -1.578 -4.453 18.453 1 94.06 221 PRO A CA 1
ATOM 1683 C C . PRO A 1 221 ? -1.063 -3.977 19.797 1 94.06 221 PRO A C 1
ATOM 1685 O O . PRO A 1 221 ? -1.26 -4.652 20.812 1 94.06 221 PRO A O 1
ATOM 1688 N N . ARG A 1 222 ? -0.462 -2.826 20 1 94.31 222 ARG A N 1
ATOM 1689 C CA . ARG A 1 222 ? 0.053 -2.287 21.25 1 94.31 222 ARG A CA 1
ATOM 1690 C C . ARG A 1 222 ? -1.075 -1.728 22.109 1 94.31 222 ARG A C 1
ATOM 1692 O O . ARG A 1 222 ? -1.406 -0.543 22.016 1 94.31 222 ARG A O 1
ATOM 1699 N N . LYS A 1 223 ? -1.551 -2.443 23.047 1 93.88 223 LYS A N 1
ATOM 1700 C CA . LYS A 1 223 ? -2.773 -2.193 23.812 1 93.88 223 LYS A CA 1
ATOM 1701 C C . LYS A 1 223 ? -2.615 -0.985 24.719 1 93.88 223 LYS A C 1
ATOM 1703 O O . LYS A 1 223 ? -3.6 -0.335 25.078 1 93.88 223 LYS A O 1
ATOM 1708 N N . GLU A 1 224 ? -1.352 -0.667 25.062 1 94.5 224 GLU A N 1
ATOM 1709 C CA . GLU A 1 224 ? -1.095 0.429 26 1 94.5 224 GLU A CA 1
ATOM 1710 C C . GLU A 1 224 ? -1.499 1.771 25.391 1 94.5 224 GLU A C 1
ATOM 1712 O O . GLU A 1 224 ? -1.682 2.754 26.109 1 94.5 224 GLU A O 1
ATOM 1717 N N . PHE A 1 225 ? -1.766 1.758 24.094 1 94.75 225 PHE A N 1
ATOM 1718 C CA . PHE A 1 225 ? -2.098 3.021 23.438 1 94.75 225 PHE A CA 1
ATOM 1719 C C . PHE A 1 225 ? -3.582 3.082 23.109 1 94.75 225 PHE A C 1
ATOM 1721 O O . PHE A 1 225 ? -4.055 4.07 22.531 1 94.75 225 PHE A O 1
ATOM 1728 N N . HIS A 1 226 ? -4.289 2.066 23.422 1 95.25 226 HIS A N 1
ATOM 1729 C CA . HIS A 1 226 ? -5.711 2.025 23.109 1 95.25 226 HIS A CA 1
ATOM 1730 C C . HIS A 1 226 ? -6.48 3.105 23.859 1 95.25 226 HIS A C 1
ATOM 1732 O O . HIS A 1 226 ? -6.199 3.369 25.031 1 95.25 226 HIS A O 1
ATOM 1738 N N . VAL A 1 227 ? -7.336 3.721 23.125 1 95.06 227 VAL A N 1
ATOM 1739 C CA . VAL A 1 227 ? -8.258 4.68 23.719 1 95.06 227 VAL A CA 1
ATOM 1740 C C . VAL A 1 227 ? -9.68 4.387 23.234 1 95.06 227 VAL A C 1
ATOM 1742 O O . VAL A 1 227 ? -9.922 4.219 22.047 1 95.06 227 VAL A O 1
ATOM 1745 N N . THR A 1 228 ? -10.594 4.285 24.094 1 93.19 228 THR A N 1
ATOM 1746 C CA . THR A 1 228 ? -12.008 4.168 23.766 1 93.19 228 THR A CA 1
ATOM 1747 C C . THR A 1 228 ? -12.766 5.43 24.156 1 93.19 228 THR A C 1
ATOM 1749 O O . THR A 1 228 ? -12.727 5.84 25.328 1 93.19 228 THR A O 1
ATOM 1752 N N . LEU A 1 229 ? -13.398 6.012 23.25 1 96.75 229 LEU A N 1
ATOM 1753 C CA . LEU A 1 229 ? -14.211 7.195 23.5 1 96.75 229 LEU A CA 1
ATOM 1754 C C . LEU A 1 229 ? -15.648 6.805 23.844 1 96.75 229 LEU A C 1
ATOM 1756 O O . LEU A 1 229 ? -16.141 5.77 23.375 1 96.75 229 LEU A O 1
ATOM 1760 N N . PRO A 1 230 ? -16.344 7.629 24.672 1 96.25 230 PRO A N 1
ATOM 1761 C CA . PRO A 1 230 ? -17.734 7.336 25 1 96.25 230 PRO A CA 1
ATOM 1762 C C . PRO A 1 230 ? -18.672 7.508 23.812 1 96.25 230 PRO A C 1
ATOM 1764 O O . PRO A 1 230 ? -19.797 6.988 23.812 1 96.25 230 PRO A O 1
ATOM 1767 N N . ARG A 1 231 ? -18.25 8.211 22.844 1 95.94 231 ARG A N 1
ATOM 1768 C CA . ARG A 1 231 ? -18.938 8.391 21.562 1 95.94 231 ARG A CA 1
ATOM 1769 C C . ARG A 1 231 ? -17.953 8.664 20.438 1 95.94 231 ARG A C 1
ATOM 1771 O O . ARG A 1 231 ? -16.859 9.18 20.672 1 95.94 231 ARG A O 1
ATOM 1778 N N . PRO A 1 232 ? -18.375 8.367 19.234 1 96.44 232 PRO A N 1
ATOM 1779 C CA . PRO A 1 232 ? -17.469 8.633 18.125 1 96.44 232 PRO A CA 1
ATOM 1780 C C . PRO A 1 232 ? -17.203 10.125 17.922 1 96.44 232 PRO A C 1
ATOM 1782 O O . PRO A 1 232 ? -18.078 10.953 18.203 1 96.44 232 PRO A O 1
ATOM 1785 N N . VAL A 1 233 ? -16.062 10.453 17.531 1 98.19 233 VAL A N 1
ATOM 1786 C CA . VAL A 1 233 ? -15.672 11.781 17.078 1 98.19 233 VAL A CA 1
ATOM 1787 C C . VAL A 1 233 ? -15.398 11.75 15.57 1 98.19 233 VAL A C 1
ATOM 1789 O O . VAL A 1 233 ? -14.617 10.922 15.094 1 98.19 233 VAL A O 1
ATOM 1792 N N . PRO A 1 234 ? -16.062 12.586 14.781 1 97.94 234 PRO A N 1
ATOM 1793 C CA . PRO A 1 234 ? -15.82 12.602 13.336 1 97.94 234 PRO A CA 1
ATOM 1794 C C . PRO A 1 234 ? -14.367 12.906 12.984 1 97.94 234 PRO A C 1
ATOM 1796 O O . PRO A 1 234 ? -13.773 13.836 13.539 1 97.94 234 PRO A O 1
ATOM 1799 N N . VAL A 1 235 ? -13.812 12.07 12.148 1 98.69 235 VAL A N 1
ATOM 1800 C CA . VAL A 1 235 ? -12.461 12.266 11.625 1 98.69 235 VAL A CA 1
ATOM 1801 C C . VAL A 1 235 ? -12.516 12.461 10.109 1 98.69 235 VAL A C 1
ATOM 1803 O O . VAL A 1 235 ? -12.992 11.586 9.383 1 98.69 235 VAL A O 1
ATOM 1806 N N . THR A 1 236 ? -12.117 13.617 9.641 1 98.5 236 THR A N 1
ATOM 1807 C CA . THR A 1 236 ? -12.008 13.945 8.227 1 98.5 236 THR A CA 1
ATOM 1808 C C . THR A 1 236 ? -10.547 14.062 7.809 1 98.5 236 THR A C 1
ATOM 1810 O O . THR A 1 236 ? -9.766 14.773 8.445 1 98.5 236 THR A O 1
ATOM 1813 N N . ILE A 1 237 ? -10.211 13.352 6.77 1 98.81 237 ILE A N 1
ATOM 1814 C CA . ILE A 1 237 ? -8.797 13.391 6.422 1 98.81 237 ILE A CA 1
ATOM 1815 C C . ILE A 1 237 ? -8.609 14.031 5.047 1 98.81 237 ILE A C 1
ATOM 1817 O O . ILE A 1 237 ? -9.5 13.945 4.195 1 98.81 237 ILE A O 1
ATOM 1821 N N . PHE A 1 238 ? -7.539 14.711 4.867 1 98.62 238 PHE A N 1
ATOM 1822 C CA . PHE A 1 238 ? -7.023 15.281 3.627 1 98.62 238 PHE A CA 1
ATOM 1823 C C . PHE A 1 238 ? -5.727 14.594 3.213 1 98.62 238 PHE A C 1
ATOM 1825 O O . PHE A 1 238 ? -4.637 15.102 3.469 1 98.62 238 PHE A O 1
ATOM 1832 N N . PRO A 1 239 ? -5.875 13.445 2.559 1 98.69 239 PRO A N 1
ATOM 1833 C CA . PRO A 1 239 ? -4.672 12.703 2.156 1 98.69 239 PRO A CA 1
ATOM 1834 C C . PRO A 1 239 ? -3.955 13.352 0.972 1 98.69 239 PRO A C 1
ATOM 1836 O O . PRO A 1 239 ? -4.484 14.273 0.353 1 98.69 239 PRO A O 1
ATOM 1839 N N . LEU A 1 240 ? -2.777 12.859 0.696 1 98.19 240 LEU A N 1
ATOM 1840 C CA . LEU A 1 240 ? -2.002 13.344 -0.441 1 98.19 240 LEU A CA 1
ATOM 1841 C C . LEU A 1 240 ? -2.82 13.281 -1.726 1 98.19 240 LEU A C 1
ATOM 1843 O O . LEU A 1 240 ? -2.641 14.102 -2.627 1 98.19 240 LEU A O 1
ATOM 1847 N N . ASP A 1 241 ? -3.775 12.375 -1.833 1 97.81 241 ASP A N 1
ATOM 1848 C CA . ASP A 1 241 ? -4.648 12.18 -2.986 1 97.81 241 ASP A CA 1
ATOM 1849 C C . ASP A 1 241 ? -5.285 13.492 -3.424 1 97.81 241 ASP A C 1
ATOM 1851 O O . ASP A 1 241 ? -5.414 13.758 -4.621 1 97.81 241 ASP A O 1
ATOM 1855 N N . ILE A 1 242 ? -5.645 14.32 -2.473 1 97.88 242 ILE A N 1
ATOM 1856 C CA . ILE A 1 242 ? -6.344 15.562 -2.811 1 97.88 242 ILE A CA 1
ATOM 1857 C C . ILE A 1 242 ? -5.387 16.75 -2.676 1 97.88 242 ILE A C 1
ATOM 1859 O O . ILE A 1 242 ? -5.449 17.688 -3.461 1 97.88 242 ILE A O 1
ATOM 1863 N N . THR A 1 243 ? -4.48 16.703 -1.733 1 97.31 243 THR A N 1
ATOM 1864 C CA . THR A 1 243 ? -3.73 17.906 -1.416 1 97.31 243 THR A CA 1
ATOM 1865 C C . THR A 1 243 ? -2.678 18.188 -2.484 1 97.31 243 THR A C 1
ATOM 1867 O O . THR A 1 243 ? -2.232 19.328 -2.643 1 97.31 243 THR A O 1
ATOM 1870 N N . MET A 1 244 ? -2.279 17.188 -3.193 1 94.81 244 MET A N 1
ATOM 1871 C CA . MET A 1 244 ? -1.282 17.375 -4.246 1 94.81 244 MET A CA 1
ATOM 1872 C C . MET A 1 244 ? -1.9 18.031 -5.473 1 94.81 244 MET A C 1
ATOM 1874 O O . MET A 1 244 ? -1.184 18.484 -6.367 1 94.81 244 MET A O 1
ATOM 1878 N N . GLU A 1 245 ? -3.223 18.141 -5.465 1 95.19 245 GLU A N 1
ATOM 1879 C CA . GLU A 1 245 ? -3.926 18.734 -6.594 1 95.19 245 GLU A CA 1
ATOM 1880 C C . GLU A 1 245 ? -4.078 20.25 -6.402 1 95.19 245 GLU A C 1
ATOM 1882 O O . GLU A 1 245 ? -4.426 20.969 -7.344 1 95.19 245 GLU A O 1
ATOM 1887 N N . TYR A 1 246 ? -3.859 20.734 -5.258 1 95.81 246 TYR A N 1
ATOM 1888 C CA . TYR A 1 246 ? -4.016 22.141 -4.934 1 95.81 246 TYR A CA 1
ATOM 1889 C C . TYR A 1 246 ? -2.676 22.781 -4.586 1 95.81 246 TYR A C 1
ATOM 1891 O O . TYR A 1 246 ? -2.023 22.375 -3.621 1 95.81 246 TYR A O 1
ATOM 1899 N N . ASN A 1 247 ? -2.322 23.766 -5.391 1 95.38 247 ASN A N 1
ATOM 1900 C CA . ASN A 1 247 ? -0.943 24.234 -5.32 1 95.38 247 ASN A CA 1
ATOM 1901 C C . ASN A 1 247 ? -0.87 25.766 -5.273 1 95.38 247 ASN A C 1
ATOM 1903 O O . ASN A 1 247 ? -1.843 26.438 -5.598 1 95.38 247 ASN A O 1
ATOM 1907 N N . LEU A 1 248 ? 0.209 26.234 -4.742 1 96.19 248 LEU A N 1
ATOM 1908 C CA . LEU A 1 248 ? 0.673 27.609 -4.918 1 96.19 248 LEU A CA 1
ATOM 1909 C C . LEU A 1 248 ? 1.828 27.672 -5.91 1 96.19 248 LEU A C 1
ATOM 1911 O O . LEU A 1 248 ? 2.924 27.172 -5.629 1 96.19 248 LEU A O 1
ATOM 1915 N N . TYR A 1 249 ? 1.582 28.25 -7.004 1 95.06 249 TYR A N 1
ATOM 1916 C CA . TYR A 1 249 ? 2.602 28.344 -8.047 1 95.06 249 TYR A CA 1
ATOM 1917 C C . TYR A 1 249 ? 3.533 29.516 -7.797 1 95.06 249 TYR A C 1
ATOM 1919 O O . TYR A 1 249 ? 3.094 30.594 -7.371 1 95.06 249 TYR A O 1
ATOM 1927 N N . GLU A 1 250 ? 4.789 29.266 -8.109 1 95.38 250 GLU A N 1
ATOM 1928 C CA . GLU A 1 250 ? 5.828 30.266 -7.883 1 95.38 250 GLU A CA 1
ATOM 1929 C C . GLU A 1 250 ? 5.488 31.594 -8.57 1 95.38 250 GLU A C 1
ATOM 1931 O O . GLU A 1 250 ? 5.523 32.656 -7.938 1 95.38 250 GLU A O 1
ATOM 1936 N N . ASN A 1 251 ? 5.152 31.516 -9.82 1 93.69 251 ASN A N 1
ATOM 1937 C CA . ASN A 1 251 ? 4.844 32.719 -10.586 1 93.69 251 ASN A CA 1
ATOM 1938 C C . ASN A 1 251 ? 3.619 33.438 -10.031 1 93.69 251 ASN A C 1
ATOM 1940 O O . ASN A 1 251 ? 3.58 34.688 -10 1 93.69 251 ASN A O 1
ATOM 1944 N N . GLN A 1 252 ? 2.691 32.75 -9.609 1 92.44 252 GLN A N 1
ATOM 1945 C CA . GLN A 1 252 ? 1.48 33.312 -9.023 1 92.44 252 GLN A CA 1
ATOM 1946 C C . GLN A 1 252 ? 1.795 34.062 -7.742 1 92.44 252 GLN A C 1
ATOM 1948 O O . GLN A 1 252 ? 1.292 35.188 -7.531 1 92.44 252 GLN A O 1
ATOM 1953 N N . PHE A 1 253 ? 2.564 33.5 -6.945 1 96.31 253 PHE A N 1
ATOM 1954 C CA . PHE A 1 253 ? 2.896 34.125 -5.676 1 96.31 253 PHE A CA 1
ATOM 1955 C C . PHE A 1 253 ? 3.666 35.438 -5.895 1 96.31 253 PHE A C 1
ATOM 1957 O O . PHE A 1 253 ? 3.254 36.5 -5.426 1 96.31 253 PHE A O 1
ATOM 1964 N N . PHE A 1 254 ? 4.711 35.344 -6.645 1 95.94 254 PHE A N 1
ATOM 1965 C CA . PHE A 1 254 ? 5.617 36.5 -6.762 1 95.94 254 PHE A CA 1
ATOM 1966 C C . PHE A 1 254 ? 4.984 37.594 -7.582 1 95.94 254 PHE A C 1
ATOM 1968 O O . PHE A 1 254 ? 5.246 38.781 -7.34 1 95.94 254 PHE A O 1
ATOM 1975 N N . THR A 1 255 ? 4.109 37.219 -8.492 1 96.44 255 THR A N 1
ATOM 1976 C CA . THR A 1 255 ? 3.369 38.25 -9.219 1 96.44 255 THR A CA 1
ATOM 1977 C C . THR A 1 255 ? 2.385 38.969 -8.297 1 96.44 255 THR A C 1
ATOM 1979 O O . THR A 1 255 ? 2.293 40.188 -8.305 1 96.44 255 THR A O 1
ATOM 1982 N N . ALA A 1 256 ? 1.747 38.25 -7.492 1 96.38 256 ALA A N 1
ATOM 1983 C CA . ALA A 1 256 ? 0.69 38.781 -6.637 1 96.38 256 ALA A CA 1
ATOM 1984 C C . ALA A 1 256 ? 1.267 39.719 -5.559 1 96.38 256 ALA A C 1
ATOM 1986 O O . ALA A 1 256 ? 0.615 40.656 -5.133 1 96.38 256 ALA A O 1
ATOM 1987 N N . VAL A 1 257 ? 2.506 39.438 -5.129 1 96.38 257 VAL A N 1
ATOM 1988 C CA . VAL A 1 257 ? 2.994 40.156 -3.951 1 96.38 257 VAL A CA 1
ATOM 1989 C C . VAL A 1 257 ? 4.051 41.188 -4.363 1 96.38 257 VAL A C 1
ATOM 1991 O O . VAL A 1 257 ? 4.672 41.812 -3.512 1 96.38 257 VAL A O 1
ATOM 1994 N N . SER A 1 258 ? 4.273 41.375 -5.637 1 95.94 258 SER A N 1
ATOM 1995 C CA . SER A 1 258 ? 5.375 42.156 -6.152 1 95.94 258 SER A CA 1
ATOM 1996 C C . SER A 1 258 ? 5.328 43.594 -5.609 1 95.94 258 SER A C 1
ATOM 1998 O O . SER A 1 258 ? 6.348 44.125 -5.16 1 95.94 258 SER A O 1
ATOM 2000 N N . ASP A 1 259 ? 4.215 44.25 -5.602 1 95.25 259 ASP A N 1
ATOM 2001 C CA . ASP A 1 259 ? 4.082 45.625 -5.148 1 95.25 259 ASP A CA 1
ATOM 2002 C C . ASP A 1 259 ? 4.352 45.75 -3.648 1 95.25 259 ASP A C 1
ATOM 2004 O O . ASP A 1 259 ? 5.02 46.688 -3.201 1 95.25 259 ASP A O 1
ATOM 2008 N N . ARG A 1 260 ? 3.822 44.781 -2.949 1 95.19 260 ARG A N 1
ATOM 2009 C CA . ARG A 1 260 ? 4.008 44.812 -1.502 1 95.19 260 ARG A CA 1
ATOM 2010 C C . ARG A 1 260 ? 5.469 44.562 -1.137 1 95.19 260 ARG A C 1
ATOM 2012 O O . ARG A 1 260 ? 5.988 45.156 -0.19 1 95.19 260 ARG A O 1
ATOM 2019 N N . ALA A 1 261 ? 6.023 43.688 -1.847 1 94.81 261 ALA A N 1
ATOM 2020 C CA . ALA A 1 261 ? 7.441 43.406 -1.628 1 94.81 261 ALA A CA 1
ATOM 2021 C C . ALA A 1 261 ? 8.289 44.656 -1.915 1 94.81 261 ALA A C 1
ATOM 2023 O O . ALA A 1 261 ? 9.188 45 -1.143 1 94.81 261 ALA A O 1
ATOM 2024 N N . ALA A 1 262 ? 8.008 45.281 -3.01 1 95.69 262 ALA A N 1
ATOM 2025 C CA . ALA A 1 262 ? 8.742 46.5 -3.404 1 95.69 262 ALA A CA 1
ATOM 2026 C C . ALA A 1 262 ? 8.555 47.594 -2.385 1 95.69 262 ALA A C 1
ATOM 2028 O O . ALA A 1 262 ? 9.477 48.406 -2.146 1 95.69 262 ALA A O 1
ATOM 2029 N N . ALA A 1 263 ? 7.414 47.594 -1.771 1 96.56 263 ALA A N 1
ATOM 2030 C CA . ALA A 1 263 ? 7.09 48.625 -0.794 1 96.56 263 ALA A CA 1
ATOM 2031 C C . ALA A 1 263 ? 7.68 48.312 0.573 1 96.56 263 ALA A C 1
ATOM 2033 O O . ALA A 1 263 ? 7.613 49.125 1.499 1 96.56 263 ALA A O 1
ATOM 2034 N N . GLY A 1 264 ? 8.172 47.094 0.739 1 95.81 264 GLY A N 1
ATOM 2035 C CA . GLY A 1 264 ? 8.883 46.75 1.961 1 95.81 264 GLY A CA 1
ATOM 2036 C C . GLY A 1 264 ? 8 46.094 2.994 1 95.81 264 GLY A C 1
ATOM 2037 O O . GLY A 1 264 ? 8.289 46.125 4.191 1 95.81 264 GLY A O 1
ATOM 2038 N N . SER A 1 265 ? 6.898 45.562 2.633 1 97.19 265 SER A N 1
ATOM 2039 C CA . SER A 1 265 ? 6.047 44.812 3.547 1 97.19 265 SER A CA 1
ATOM 2040 C C . SER A 1 265 ? 6.844 43.719 4.289 1 97.19 265 SER A C 1
ATOM 2042 O O . SER A 1 265 ? 7.434 42.844 3.668 1 97.19 265 SER A O 1
ATOM 2044 N N . PRO A 1 266 ? 6.91 43.781 5.621 1 97.12 266 PRO A N 1
ATOM 2045 C CA . PRO A 1 266 ? 7.711 42.812 6.371 1 97.12 266 PRO A CA 1
ATOM 2046 C C . PRO A 1 266 ? 7.254 41.375 6.152 1 97.12 266 PRO A C 1
ATOM 2048 O O . PRO A 1 266 ? 8.086 40.469 5.988 1 97.12 266 PRO A O 1
ATOM 2051 N N . LEU A 1 267 ? 5.941 41.188 6.207 1 97.25 267 LEU A N 1
ATOM 2052 C CA . LEU A 1 267 ? 5.395 39.844 6.027 1 97.25 267 LEU A CA 1
ATOM 2053 C C . LEU A 1 267 ? 5.746 39.281 4.652 1 97.25 267 LEU A C 1
ATOM 2055 O O . LEU A 1 267 ? 6.145 38.125 4.527 1 97.25 267 LEU A O 1
ATOM 2059 N N . THR A 1 268 ? 5.578 40.094 3.613 1 97.38 268 THR A N 1
ATOM 2060 C CA . THR A 1 268 ? 5.84 39.656 2.242 1 97.38 268 THR A CA 1
ATOM 2061 C C . THR A 1 268 ? 7.324 39.344 2.045 1 97.38 268 THR A C 1
ATOM 2063 O O . THR A 1 268 ? 7.68 38.344 1.435 1 97.38 268 THR A O 1
ATOM 2066 N N . VAL A 1 269 ? 8.164 40.25 2.537 1 96.25 269 VAL A N 1
ATOM 2067 C CA . VAL A 1 269 ? 9.609 40.094 2.398 1 96.25 269 VAL A CA 1
ATOM 2068 C C . VAL A 1 269 ? 10.055 38.812 3.113 1 96.25 269 VAL A C 1
ATOM 2070 O O . VAL A 1 269 ? 10.773 38 2.541 1 96.25 269 VAL A O 1
ATOM 2073 N N . TRP A 1 270 ? 9.602 38.656 4.297 1 96.31 270 TRP A N 1
ATOM 2074 C CA . TRP A 1 270 ? 9.969 37.5 5.102 1 96.31 270 TRP A CA 1
ATOM 2075 C C . TRP A 1 270 ? 9.484 36.219 4.449 1 96.31 270 TRP A C 1
ATOM 2077 O O . TRP A 1 270 ? 10.258 35.25 4.309 1 96.31 270 TRP A O 1
ATOM 2087 N N . SER A 1 271 ? 8.25 36.156 4.008 1 96.19 271 SER A N 1
ATOM 2088 C CA . SER A 1 271 ? 7.66 34.969 3.418 1 96.19 271 SER A CA 1
ATOM 2089 C C . SER A 1 271 ? 8.328 34.625 2.092 1 96.19 271 SER A C 1
ATOM 2091 O O . SER A 1 271 ? 8.469 33.438 1.751 1 96.19 271 SER A O 1
ATOM 2093 N N . SER A 1 272 ? 8.68 35.656 1.34 1 95.25 272 SER A N 1
ATOM 2094 C CA . SER A 1 272 ? 9.289 35.438 0.03 1 95.25 272 SER A CA 1
ATOM 2095 C C . SER A 1 272 ? 10.586 34.625 0.143 1 95.25 272 SER A C 1
ATOM 2097 O O . SER A 1 272 ? 10.914 33.844 -0.741 1 95.25 272 SER A O 1
ATOM 2099 N N . VAL A 1 273 ? 11.227 34.781 1.223 1 93 273 VAL A N 1
ATOM 2100 C CA . VAL A 1 273 ? 12.531 34.125 1.397 1 93 273 VAL A CA 1
ATOM 2101 C C . VAL A 1 273 ? 12.344 32.625 1.572 1 93 273 VAL A C 1
ATOM 2103 O O . VAL A 1 273 ? 12.969 31.844 0.866 1 93 273 VAL A O 1
ATOM 2106 N N . TRP A 1 274 ? 11.516 32.25 2.494 1 91.56 274 TRP A N 1
ATOM 2107 C CA . TRP A 1 274 ? 11.398 30.828 2.738 1 91.56 274 TRP A CA 1
ATOM 2108 C C . TRP A 1 274 ? 10.539 30.156 1.666 1 91.56 274 TRP A C 1
ATOM 2110 O O . TRP A 1 274 ? 10.719 28.969 1.365 1 91.56 274 TRP A O 1
ATOM 2120 N N . LEU A 1 275 ? 9.664 30.859 0.995 1 93.88 275 LEU A N 1
ATOM 2121 C CA . LEU A 1 275 ? 8.938 30.281 -0.133 1 93.88 275 LEU A CA 1
ATOM 2122 C C . LEU A 1 275 ? 9.867 30.062 -1.322 1 93.88 275 LEU A C 1
ATOM 2124 O O . LEU A 1 275 ? 9.781 29.031 -1.993 1 93.88 275 LEU A O 1
ATOM 2128 N N . GLN A 1 276 ? 10.727 31.062 -1.574 1 92.31 276 GLN A N 1
ATOM 2129 C CA . GLN A 1 276 ? 11.695 30.891 -2.646 1 92.31 276 GLN A CA 1
ATOM 2130 C C . GLN A 1 276 ? 12.57 29.656 -2.406 1 92.31 276 GLN A C 1
ATOM 2132 O O . GLN A 1 276 ? 12.852 28.906 -3.336 1 92.31 276 GLN A O 1
ATOM 2137 N N . SER A 1 277 ? 13 29.562 -1.179 1 89.25 277 SER A N 1
ATOM 2138 C CA . SER A 1 277 ? 13.812 28.406 -0.819 1 89.25 277 SER A CA 1
ATOM 2139 C C . SER A 1 277 ? 13.07 27.094 -1.113 1 89.25 277 SER A C 1
ATOM 2141 O O . SER A 1 277 ? 13.672 26.125 -1.568 1 89.25 277 SER A O 1
ATOM 2143 N N . THR A 1 278 ? 11.828 27.016 -0.834 1 89.25 278 THR A N 1
ATOM 2144 C CA . THR A 1 278 ? 11.016 25.828 -1.055 1 89.25 278 THR A CA 1
ATOM 2145 C C . THR A 1 278 ? 10.82 25.578 -2.547 1 89.25 278 THR A C 1
ATOM 2147 O O . THR A 1 278 ? 10.875 24.438 -3 1 89.25 278 THR A O 1
ATOM 2150 N N . PHE A 1 279 ? 10.57 26.609 -3.316 1 89.81 279 PHE A N 1
ATOM 2151 C CA . PHE A 1 279 ? 10.469 26.484 -4.766 1 89.81 279 PHE A CA 1
ATOM 2152 C C . PHE A 1 279 ? 11.773 25.969 -5.359 1 89.81 279 PHE A C 1
ATOM 2154 O O . PHE A 1 279 ? 11.75 25.141 -6.27 1 89.81 279 PHE A O 1
ATOM 2161 N N . ASP A 1 280 ? 12.891 26.453 -4.816 1 87.12 280 ASP A N 1
ATOM 2162 C CA . ASP A 1 280 ? 14.203 25.984 -5.273 1 87.12 280 ASP A CA 1
ATOM 2163 C C . ASP A 1 280 ? 14.391 24.5 -4.98 1 87.12 280 ASP A C 1
ATOM 2165 O O . ASP A 1 280 ? 14.961 23.766 -5.793 1 87.12 280 ASP A O 1
ATOM 2169 N N . THR A 1 281 ? 13.977 24.156 -3.799 1 81.56 281 THR A N 1
ATOM 2170 C CA . THR A 1 281 ? 14.055 22.75 -3.432 1 81.56 281 THR A CA 1
ATOM 2171 C C . THR A 1 281 ? 13.211 21.891 -4.379 1 81.56 281 THR A C 1
ATOM 2173 O O . THR A 1 281 ? 13.633 20.812 -4.777 1 81.56 281 THR A O 1
ATOM 2176 N N . PHE A 1 282 ? 12.039 22.297 -4.668 1 81.5 282 PHE A N 1
ATOM 2177 C CA . PHE A 1 282 ? 11.18 21.609 -5.637 1 81.5 282 PHE A CA 1
ATOM 2178 C C . PHE A 1 282 ? 11.906 21.422 -6.961 1 81.5 282 PHE A C 1
ATOM 2180 O O . PHE A 1 282 ? 11.859 20.328 -7.547 1 81.5 282 PHE A O 1
ATOM 2187 N N . ARG A 1 283 ? 12.594 22.469 -7.43 1 83.5 283 ARG A N 1
ATOM 2188 C CA . ARG A 1 283 ? 13.336 22.406 -8.688 1 83.5 283 ARG A CA 1
ATOM 2189 C C . ARG A 1 283 ? 14.453 21.375 -8.617 1 83.5 283 ARG A C 1
ATOM 2191 O O . ARG A 1 283 ? 14.703 20.672 -9.594 1 83.5 283 ARG A O 1
ATOM 2198 N N . ARG A 1 284 ? 15.039 21.25 -7.539 1 77.94 284 ARG A N 1
ATOM 2199 C CA . ARG A 1 284 ? 16.156 20.344 -7.367 1 77.94 284 ARG A CA 1
ATOM 2200 C C . ARG A 1 284 ? 15.688 18.891 -7.332 1 77.94 284 ARG A C 1
ATOM 2202 O O . ARG A 1 284 ? 16.359 18 -7.855 1 77.94 284 ARG A O 1
ATOM 2209 N N . LEU A 1 285 ? 14.578 18.703 -6.762 1 72.19 285 LEU A N 1
ATOM 2210 C CA . LEU A 1 285 ? 14.148 17.328 -6.492 1 72.19 285 LEU A CA 1
ATOM 2211 C C . LEU A 1 285 ? 13.352 16.766 -7.668 1 72.19 285 LEU A C 1
ATOM 2213 O O . LEU A 1 285 ? 13.219 15.555 -7.809 1 72.19 285 LEU A O 1
ATOM 2217 N N . ASN A 1 286 ? 12.758 17.609 -8.398 1 73.5 286 ASN A N 1
ATOM 2218 C CA . ASN A 1 286 ? 11.883 17.109 -9.453 1 73.5 286 ASN A CA 1
ATOM 2219 C C . ASN A 1 286 ? 12.484 17.344 -10.836 1 73.5 286 ASN A C 1
ATOM 2221 O O . ASN A 1 286 ? 13.07 18.391 -11.094 1 73.5 286 ASN A O 1
ATOM 2225 N N . VAL A 1 287 ? 12.406 16.438 -11.75 1 63.62 287 VAL A N 1
ATOM 2226 C CA . VAL A 1 287 ? 12.992 16.453 -13.086 1 63.62 287 VAL A CA 1
ATOM 2227 C C . VAL A 1 287 ? 12.227 17.422 -13.984 1 63.62 287 VAL A C 1
ATOM 2229 O O . VAL A 1 287 ? 12.828 18.156 -14.773 1 63.62 287 VAL A O 1
ATOM 2232 N N . ASP A 1 288 ? 10.875 17.359 -14 1 63.25 288 ASP A N 1
ATOM 2233 C CA . ASP A 1 288 ? 10.07 18.234 -14.859 1 63.25 288 ASP A CA 1
ATOM 2234 C C . ASP A 1 288 ? 9.711 19.531 -14.133 1 63.25 288 ASP A C 1
ATOM 2236 O O . ASP A 1 288 ? 8.961 19.516 -13.156 1 63.25 288 ASP A O 1
ATOM 2240 N N . CYS A 1 289 ? 10.383 20.641 -14.43 1 64.75 289 CYS A N 1
ATOM 2241 C CA . CYS A 1 289 ? 10.32 21.875 -13.672 1 64.75 289 CYS A CA 1
ATOM 2242 C C . CYS A 1 289 ? 9.406 22.891 -14.352 1 64.75 289 CYS A C 1
ATOM 2244 O O . CYS A 1 289 ? 9.445 24.078 -14.039 1 64.75 289 CYS A O 1
ATOM 2246 N N . SER A 1 290 ? 8.57 22.531 -15.242 1 71.38 290 SER A N 1
ATOM 2247 C CA . SER A 1 290 ? 7.84 23.594 -15.93 1 71.38 290 SER A CA 1
ATOM 2248 C C . SER A 1 290 ? 6.789 24.219 -15.016 1 71.38 290 SER A C 1
ATOM 2250 O O . SER A 1 290 ? 6.473 25.406 -15.141 1 71.38 290 SER A O 1
ATOM 2252 N N . ASP A 1 291 ? 6.328 23.516 -14.008 1 84.88 291 ASP A N 1
ATOM 2253 C CA . ASP A 1 291 ? 5.262 24.016 -13.148 1 84.88 291 ASP A CA 1
ATOM 2254 C C . ASP A 1 291 ? 5.656 23.938 -11.68 1 84.88 291 ASP A C 1
ATOM 2256 O O . ASP A 1 291 ? 5.012 23.219 -10.898 1 84.88 291 ASP A O 1
ATOM 2260 N N . VAL A 1 292 ? 6.637 24.891 -11.32 1 90.94 292 VAL A N 1
ATOM 2261 C CA . VAL A 1 292 ? 7.16 24.875 -9.961 1 90.94 292 VAL A CA 1
ATOM 2262 C C . VAL A 1 292 ? 6.07 25.312 -8.984 1 90.94 292 VAL A C 1
ATOM 2264 O O . VAL A 1 292 ? 5.453 26.359 -9.156 1 90.94 292 VAL A O 1
ATOM 2267 N N . HIS A 1 293 ? 5.805 24.5 -8.031 1 93.38 293 HIS A N 1
ATOM 2268 C CA . HIS A 1 293 ? 4.715 24.781 -7.098 1 93.38 293 HIS A CA 1
ATOM 2269 C C . HIS A 1 293 ? 4.988 24.141 -5.734 1 93.38 293 HIS A C 1
ATOM 2271 O O . HIS A 1 293 ? 5.934 23.375 -5.582 1 93.38 293 HIS A O 1
ATOM 2277 N N . ILE A 1 294 ? 4.273 24.625 -4.793 1 92.81 294 ILE A N 1
ATOM 2278 C CA . ILE A 1 294 ? 4.207 24.047 -3.459 1 92.81 294 ILE A CA 1
ATOM 2279 C C . ILE A 1 294 ? 2.811 23.469 -3.213 1 92.81 294 ILE A C 1
ATOM 2281 O O . ILE A 1 294 ? 1.809 24.172 -3.412 1 92.81 294 ILE A O 1
ATOM 2285 N N . ASN A 1 295 ? 2.777 22.203 -2.826 1 94.25 295 ASN A N 1
ATOM 2286 C CA . ASN A 1 295 ? 1.486 21.594 -2.506 1 94.25 295 ASN A CA 1
ATOM 2287 C C . ASN A 1 295 ? 0.881 22.219 -1.246 1 94.25 295 ASN A C 1
ATOM 2289 O O . ASN A 1 295 ? 1.569 22.375 -0.238 1 94.25 295 ASN A O 1
ATOM 2293 N N . MET A 1 296 ? -0.361 22.547 -1.307 1 96.5 296 MET A N 1
ATOM 2294 C CA . MET A 1 296 ? -1.068 23.188 -0.199 1 96.5 296 MET A CA 1
ATOM 2295 C C . MET A 1 296 ? -1.68 22.141 0.727 1 96.5 296 MET A C 1
ATOM 2297 O O . MET A 1 296 ? -2.887 22.156 0.975 1 96.5 296 MET A O 1
ATOM 2301 N N . HIS A 1 297 ? -0.821 21.297 1.291 1 97.38 297 HIS A N 1
ATOM 2302 C CA . HIS A 1 297 ? -1.282 20.234 2.17 1 97.38 297 HIS A CA 1
ATOM 2303 C C . HIS A 1 297 ? -2.045 20.797 3.365 1 97.38 297 HIS A C 1
ATOM 2305 O O . HIS A 1 297 ? -3.275 20.719 3.408 1 97.38 297 HIS A O 1
ATOM 2311 N N . ASP A 1 298 ? -1.375 21.531 4.164 1 98.19 298 ASP A N 1
ATOM 2312 C CA . ASP A 1 298 ? -1.917 22 5.434 1 98.19 298 ASP A CA 1
ATOM 2313 C C . ASP A 1 298 ? -2.961 23.094 5.219 1 98.19 298 ASP A C 1
ATOM 2315 O O . ASP A 1 298 ? -4.027 23.078 5.84 1 98.19 298 ASP A O 1
ATOM 2319 N N . PRO A 1 299 ? -2.713 24.047 4.258 1 98.12 299 PRO A N 1
ATOM 2320 C CA . PRO A 1 299 ? -3.713 25.094 4.051 1 98.12 299 PRO A CA 1
ATOM 2321 C C . PRO A 1 299 ? -5.059 24.547 3.578 1 98.12 299 PRO A C 1
ATOM 2323 O O . PRO A 1 299 ? -6.109 25.062 3.965 1 98.12 299 PRO A O 1
ATOM 2326 N N . LEU A 1 300 ? -5.02 23.516 2.783 1 97.75 300 LEU A N 1
ATOM 2327 C CA . LEU A 1 300 ? -6.273 22.969 2.281 1 97.75 300 LEU A CA 1
ATOM 2328 C C . LEU A 1 300 ? -7.102 22.375 3.416 1 97.75 300 LEU A C 1
ATOM 2330 O O . LEU A 1 300 ? -8.297 22.656 3.539 1 97.75 300 LEU A O 1
ATOM 2334 N N . ALA A 1 301 ? -6.5 21.578 4.25 1 98.12 301 ALA A N 1
ATOM 2335 C CA . ALA A 1 301 ? -7.184 20.984 5.398 1 98.12 301 ALA A CA 1
ATOM 2336 C C . ALA A 1 301 ? -7.668 22.062 6.359 1 98.12 301 ALA A C 1
ATOM 2338 O O . ALA A 1 301 ? -8.789 21.984 6.875 1 98.12 301 ALA A O 1
ATOM 2339 N N . THR A 1 302 ? -6.832 23.062 6.562 1 98 302 THR A N 1
ATOM 2340 C CA . THR A 1 302 ? -7.164 24.141 7.484 1 98 302 THR A CA 1
ATOM 2341 C C . THR A 1 302 ? -8.352 24.953 6.969 1 98 302 THR A C 1
ATOM 2343 O O . THR A 1 302 ? -9.219 25.359 7.746 1 98 302 THR A O 1
ATOM 2346 N N . TRP A 1 303 ? -8.359 25.172 5.676 1 96.5 303 TRP A N 1
ATOM 2347 C CA . TRP A 1 303 ? -9.477 25.922 5.105 1 96.5 303 TRP A CA 1
ATOM 2348 C C . TRP A 1 303 ? -10.797 25.188 5.344 1 96.5 303 TRP A C 1
ATOM 2350 O O . TRP A 1 303 ? -11.797 25.812 5.711 1 96.5 303 TRP A O 1
ATOM 2360 N N . TYR A 1 304 ? -10.797 23.906 5.156 1 96.94 304 TYR A N 1
ATOM 2361 C CA . TYR A 1 304 ? -11.977 23.109 5.465 1 96.94 304 TYR A CA 1
ATOM 2362 C C . TYR A 1 304 ? -12.367 23.25 6.93 1 96.94 304 TYR A C 1
ATOM 2364 O O . TYR A 1 304 ? -13.547 23.391 7.254 1 96.94 304 TYR A O 1
ATOM 2372 N N . ALA A 1 305 ? -11.398 23.234 7.805 1 97.12 305 ALA A N 1
ATOM 2373 C CA . ALA A 1 305 ? -11.648 23.312 9.242 1 97.12 305 ALA A CA 1
ATOM 2374 C C . ALA A 1 305 ? -12.227 24.688 9.609 1 97.12 305 ALA A C 1
ATOM 2376 O O . ALA A 1 305 ? -13.031 24.797 10.539 1 97.12 305 ALA A O 1
ATOM 2377 N N . ILE A 1 306 ? -11.805 25.703 8.875 1 95.5 306 ILE A N 1
ATOM 2378 C CA . ILE A 1 306 ? -12.25 27.062 9.125 1 95.5 306 ILE A CA 1
ATOM 2379 C C . ILE A 1 306 ? -13.703 27.234 8.695 1 95.5 306 ILE A C 1
ATOM 2381 O O . ILE A 1 306 ? -14.531 27.75 9.445 1 95.5 306 ILE A O 1
ATOM 2385 N N . CYS A 1 307 ? -14.039 26.781 7.508 1 89.38 307 CYS A N 1
ATOM 2386 C CA . CYS A 1 307 ? -15.328 27.141 6.906 1 89.38 307 CYS A CA 1
ATOM 2387 C C . CYS A 1 307 ? -16.328 26 7.059 1 89.38 307 CYS A C 1
ATOM 2389 O O . CYS A 1 307 ? -17.531 26.219 7.004 1 89.38 307 CYS A O 1
ATOM 2391 N N . GLY A 1 308 ? -15.859 24.875 7.32 1 79.62 308 GLY A N 1
ATOM 2392 C CA . GLY A 1 308 ? -16.734 23.719 7.352 1 79.62 308 GLY A CA 1
ATOM 2393 C C . GLY A 1 308 ? -17.203 23.281 5.973 1 79.62 308 GLY A C 1
ATOM 2394 O O . GLY A 1 308 ? -16.75 23.828 4.961 1 79.62 308 GLY A O 1
ATOM 2395 N N . ASP A 1 309 ? -18.047 22.281 6.02 1 69.69 309 ASP A N 1
ATOM 2396 C CA . ASP A 1 309 ? -18.547 21.688 4.781 1 69.69 309 ASP A CA 1
ATOM 2397 C C . ASP A 1 309 ? -19.609 22.578 4.148 1 69.69 309 ASP A C 1
ATOM 2399 O O . ASP A 1 309 ? -20.031 22.344 3.014 1 69.69 309 ASP A O 1
ATOM 2403 N N . GLU A 1 310 ? -19.922 23.578 4.863 1 67.62 310 GLU A N 1
ATOM 2404 C CA . GLU A 1 310 ? -21.047 24.375 4.379 1 67.62 310 GLU A CA 1
ATOM 2405 C C . GLU A 1 310 ? -20.594 25.375 3.326 1 67.62 310 GLU A C 1
ATOM 2407 O O . GLU A 1 310 ? -21.406 25.922 2.578 1 67.62 310 GLU A O 1
ATOM 2412 N N . HIS A 1 311 ? -19.359 25.469 3.439 1 66.06 311 HIS A N 1
ATOM 2413 C CA . HIS A 1 311 ? -18.891 26.484 2.494 1 66.06 311 HIS A CA 1
ATOM 2414 C C . HIS A 1 311 ? -18.484 25.844 1.173 1 66.06 311 HIS A C 1
ATOM 2416 O O . HIS A 1 311 ? -17.312 25.469 1 1 66.06 311 HIS A O 1
ATOM 2422 N N . GLY A 1 312 ? -19.391 25.625 0.335 1 70.44 312 GLY A N 1
ATOM 2423 C CA . GLY A 1 312 ? -19.125 25.203 -1.025 1 70.44 312 GLY A CA 1
ATOM 2424 C C . GLY A 1 312 ? -19.266 23.703 -1.219 1 70.44 312 GLY A C 1
ATOM 2425 O O . GLY A 1 312 ? -19.656 22.984 -0.294 1 70.44 312 GLY A O 1
ATOM 2426 N N . ALA A 1 313 ? -18.922 23.281 -2.336 1 82.94 313 ALA A N 1
ATOM 2427 C CA . ALA A 1 313 ? -19.203 21.922 -2.766 1 82.94 313 ALA A CA 1
ATOM 2428 C C . ALA A 1 313 ? -18.016 21 -2.537 1 82.94 313 ALA A C 1
ATOM 2430 O O . ALA A 1 313 ? -17.312 20.625 -3.484 1 82.94 313 ALA A O 1
ATOM 2431 N N . TRP A 1 314 ? -17.672 20.797 -1.172 1 92.69 314 TRP A N 1
ATOM 2432 C CA . TRP A 1 314 ? -16.688 19.766 -0.885 1 92.69 314 TRP A CA 1
ATOM 2433 C C . TRP A 1 314 ? -17.219 18.391 -1.266 1 92.69 314 TRP A C 1
ATOM 2435 O O . TRP A 1 314 ? -18.406 18.109 -1.115 1 92.69 314 TRP A O 1
ATOM 2445 N N . GLU A 1 315 ? -16.375 17.594 -1.847 1 94.94 315 GLU A N 1
ATOM 2446 C CA . GLU A 1 315 ? -16.719 16.203 -2.066 1 94.94 315 GLU A CA 1
ATOM 2447 C C . GLU A 1 315 ? -15.914 15.273 -1.159 1 94.94 315 GLU A C 1
ATOM 2449 O O . GLU A 1 315 ? -14.727 15.523 -0.919 1 94.94 315 GLU A O 1
ATOM 2454 N N . SER A 1 316 ? -16.547 14.359 -0.576 1 94.88 316 SER A N 1
ATOM 2455 C CA . SER A 1 316 ? -15.914 13.383 0.309 1 94.88 316 SER A CA 1
ATOM 2456 C C . SER A 1 316 ? -16.641 12.047 0.279 1 94.88 316 SER A C 1
ATOM 2458 O O . SER A 1 316 ? -17.734 11.938 -0.307 1 94.88 316 SER A O 1
ATOM 2460 N N . HIS A 1 317 ? -16.047 11.039 0.751 1 93.81 317 HIS A N 1
ATOM 2461 C CA . HIS A 1 317 ? -16.703 9.758 0.982 1 93.81 317 HIS A CA 1
ATOM 2462 C C . HIS A 1 317 ? -16.281 9.148 2.316 1 93.81 317 HIS A C 1
ATOM 2464 O O . HIS A 1 317 ? -15.195 9.445 2.816 1 93.81 317 HIS A O 1
ATOM 2470 N N . ASP A 1 318 ? -17.156 8.414 2.936 1 93.88 318 ASP A N 1
ATOM 2471 C CA . ASP A 1 318 ? -16.891 7.688 4.168 1 93.88 318 ASP A CA 1
ATOM 2472 C C . ASP A 1 318 ? -16.203 6.355 3.879 1 93.88 318 ASP A C 1
ATOM 2474 O O . ASP A 1 318 ? -16.656 5.59 3.023 1 93.88 318 ASP A O 1
ATOM 2478 N N . GLN A 1 319 ? -15.062 6.102 4.605 1 93.75 319 GLN A N 1
ATOM 2479 C CA . GLN A 1 319 ? -14.312 4.891 4.305 1 93.75 319 GLN A CA 1
ATOM 2480 C C . GLN A 1 319 ? -13.656 4.32 5.562 1 93.75 319 GLN A C 1
ATOM 2482 O O . GLN A 1 319 ? -13.312 5.07 6.48 1 93.75 319 GLN A O 1
ATOM 2487 N N . ASP A 1 320 ? -13.57 2.988 5.613 1 95.19 320 ASP A N 1
ATOM 2488 C CA . ASP A 1 320 ? -12.734 2.318 6.602 1 95.19 320 ASP A CA 1
ATOM 2489 C C . ASP A 1 320 ? -11.25 2.463 6.258 1 95.19 320 ASP A C 1
ATOM 2491 O O . ASP A 1 320 ? -10.672 1.59 5.609 1 95.19 320 ASP A O 1
ATOM 2495 N N . VAL A 1 321 ? -10.68 3.559 6.711 1 97.69 321 VAL A N 1
ATOM 2496 C CA . VAL A 1 321 ? -9.258 3.801 6.508 1 97.69 321 VAL A CA 1
ATOM 2497 C C . VAL A 1 321 ? -8.477 3.359 7.742 1 97.69 321 VAL A C 1
ATOM 2499 O O . VAL A 1 321 ? -8.758 3.809 8.859 1 97.69 321 VAL A O 1
ATOM 2502 N N . ARG A 1 322 ? -7.504 2.537 7.562 1 98.06 322 ARG A N 1
ATOM 2503 C CA . ARG A 1 322 ? -6.695 2.012 8.664 1 98.06 322 ARG A CA 1
ATOM 2504 C C . ARG A 1 322 ? -5.227 2.379 8.484 1 98.06 322 ARG A C 1
ATOM 2506 O O . ARG A 1 322 ? -4.77 2.605 7.363 1 98.06 322 ARG A O 1
ATOM 2513 N N . VAL A 1 323 ? -4.516 2.506 9.578 1 98.38 323 VAL A N 1
ATOM 2514 C CA . VAL A 1 323 ? -3.111 2.906 9.555 1 98.38 323 VAL A CA 1
ATOM 2515 C C . VAL A 1 323 ? -2.232 1.729 9.969 1 98.38 323 VAL A C 1
ATOM 2517 O O . VAL A 1 323 ? -2.459 1.115 11.016 1 98.38 323 VAL A O 1
ATOM 2520 N N . GLU A 1 324 ? -1.262 1.409 9.156 1 98.25 324 GLU A N 1
ATOM 2521 C CA . GLU A 1 324 ? -0.296 0.375 9.508 1 98.25 324 GLU A CA 1
ATOM 2522 C C . GLU A 1 324 ? 0.747 0.906 10.492 1 98.25 324 GLU A C 1
ATOM 2524 O O . GLU A 1 324 ? 1.439 1.883 10.195 1 98.25 324 GLU A O 1
ATOM 2529 N N . THR A 1 325 ? 0.9 0.211 11.633 1 97.44 325 THR A N 1
ATOM 2530 C CA . THR A 1 325 ? 1.779 0.73 12.672 1 97.44 325 THR A CA 1
ATOM 2531 C C . THR A 1 325 ? 3.02 -0.146 12.82 1 97.44 325 THR A C 1
ATOM 2533 O O . THR A 1 325 ? 3.994 0.25 13.469 1 97.44 325 THR A O 1
ATOM 2536 N N . GLU A 1 326 ? 3.088 -1.356 12.172 1 94.69 326 GLU A N 1
ATOM 2537 C CA . GLU A 1 326 ? 4.098 -2.357 12.508 1 94.69 326 GLU A CA 1
ATOM 2538 C C . GLU A 1 326 ? 4.992 -2.66 11.312 1 94.69 326 GLU A C 1
ATOM 2540 O O . GLU A 1 326 ? 6.062 -3.256 11.461 1 94.69 326 GLU A O 1
ATOM 2545 N N . GLY A 1 327 ? 4.699 -2.346 10.18 1 94.94 327 GLY A N 1
ATOM 2546 C CA . GLY A 1 327 ? 5.34 -2.809 8.953 1 94.94 327 GLY A CA 1
ATOM 2547 C C . GLY A 1 327 ? 6.766 -2.314 8.805 1 94.94 327 GLY A C 1
ATOM 2548 O O . GLY A 1 327 ? 7.078 -1.179 9.172 1 94.94 327 GLY A O 1
ATOM 2549 N N . GLN A 1 328 ? 7.664 -3.213 8.258 1 95.06 328 GLN A N 1
ATOM 2550 C CA . GLN A 1 328 ? 9.031 -2.838 7.93 1 95.06 328 GLN A CA 1
ATOM 2551 C C . GLN A 1 328 ? 9.07 -1.79 6.824 1 95.06 328 GLN A C 1
ATOM 2553 O O . GLN A 1 328 ? 9.812 -0.81 6.91 1 95.06 328 GLN A O 1
ATOM 2558 N N . TRP A 1 329 ? 8.227 -2.023 5.816 1 96.44 329 TRP A N 1
ATOM 2559 C CA . TRP A 1 329 ? 8.234 -1.156 4.641 1 96.44 329 TRP A CA 1
ATOM 2560 C C . TRP A 1 329 ? 6.953 -0.333 4.57 1 96.44 329 TRP A C 1
ATOM 2562 O O . TRP A 1 329 ? 6.82 0.55 3.719 1 96.44 329 TRP A O 1
ATOM 2572 N N . SER A 1 330 ? 5.996 -0.646 5.539 1 96.75 330 SER A N 1
ATOM 2573 C CA . SER A 1 330 ? 4.66 -0.077 5.383 1 96.75 330 SER A CA 1
ATOM 2574 C C . SER A 1 330 ? 4.254 0.73 6.609 1 96.75 330 SER A C 1
ATOM 2576 O O . SER A 1 330 ? 3.084 1.078 6.773 1 96.75 330 SER A O 1
ATOM 2578 N N . ARG A 1 331 ? 5.188 0.992 7.488 1 95.5 331 ARG A N 1
ATOM 2579 C CA . ARG A 1 331 ? 4.883 1.849 8.633 1 95.5 331 ARG A CA 1
ATOM 2580 C C . ARG A 1 331 ? 4.262 3.164 8.18 1 95.5 331 ARG A C 1
ATOM 2582 O O . ARG A 1 331 ? 4.762 3.811 7.258 1 95.5 331 ARG A O 1
ATOM 2589 N N . GLY A 1 332 ? 3.104 3.52 8.758 1 97 332 GLY A N 1
ATOM 2590 C CA . GLY A 1 332 ? 2.473 4.801 8.484 1 97 332 GLY A CA 1
ATOM 2591 C C . GLY A 1 332 ? 1.581 4.777 7.258 1 97 332 GLY A C 1
ATOM 2592 O O . GLY A 1 332 ? 0.903 5.762 6.957 1 97 332 GLY A O 1
ATOM 2593 N N . VAL A 1 333 ? 1.559 3.619 6.559 1 98 333 VAL A N 1
ATOM 2594 C CA . VAL A 1 333 ? 0.734 3.521 5.359 1 98 333 VAL A CA 1
ATOM 2595 C C . VAL A 1 333 ? -0.743 3.504 5.746 1 98 333 VAL A C 1
ATOM 2597 O O . VAL A 1 333 ? -1.129 2.85 6.719 1 98 333 VAL A O 1
ATOM 2600 N N . THR A 1 334 ? -1.521 4.312 5.055 1 98.56 334 THR A N 1
ATOM 2601 C CA . THR A 1 334 ? -2.973 4.293 5.203 1 98.56 334 THR A CA 1
ATOM 2602 C C . THR A 1 334 ? -3.613 3.395 4.152 1 98.56 334 THR A C 1
ATOM 2604 O O . THR A 1 334 ? -3.221 3.42 2.982 1 98.56 334 THR A O 1
ATOM 2607 N N . ILE A 1 335 ? -4.543 2.557 4.598 1 97.75 335 ILE A N 1
ATOM 2608 C CA . ILE A 1 335 ? -5.094 1.522 3.727 1 97.75 335 ILE A CA 1
ATOM 2609 C C . ILE A 1 335 ? -6.617 1.588 3.748 1 97.75 335 ILE A C 1
ATOM 2611 O O . ILE A 1 335 ? -7.223 1.72 4.812 1 97.75 335 ILE A O 1
ATOM 2615 N N . GLU A 1 336 ? -7.246 1.622 2.662 1 95.5 336 GLU A N 1
ATOM 2616 C CA . GLU A 1 336 ? -8.68 1.424 2.484 1 95.5 336 GLU A CA 1
ATOM 2617 C C . GLU A 1 336 ? -8.969 0.242 1.561 1 95.5 336 GLU A C 1
ATOM 2619 O O . GLU A 1 336 ? -8.094 -0.18 0.799 1 95.5 336 GLU A O 1
ATOM 2624 N N . ASP A 1 337 ? -10.047 -0.343 1.697 1 91.06 337 ASP A N 1
ATOM 2625 C CA . ASP A 1 337 ? -10.422 -1.467 0.846 1 91.06 337 ASP A CA 1
ATOM 2626 C C . ASP A 1 337 ? -11.141 -0.986 -0.417 1 91.06 337 ASP A C 1
ATOM 2628 O O . ASP A 1 337 ? -12.289 -0.562 -0.36 1 91.06 337 ASP A O 1
ATOM 2632 N N . ASP A 1 338 ? -10.445 -1.014 -1.497 1 88.75 338 ASP A N 1
ATOM 2633 C CA . ASP A 1 338 ? -11.008 -0.586 -2.773 1 88.75 338 ASP A CA 1
ATOM 2634 C C . ASP A 1 338 ? -11.164 -1.766 -3.73 1 88.75 338 ASP A C 1
ATOM 2636 O O . ASP A 1 338 ? -11.102 -1.595 -4.949 1 88.75 338 ASP A O 1
ATOM 2640 N N . ARG A 1 339 ? -11.273 -3.021 -3.297 1 86.12 339 ARG A N 1
ATOM 2641 C CA . ARG A 1 339 ? -11.383 -4.227 -4.113 1 86.12 339 ARG A CA 1
ATOM 2642 C C . ARG A 1 339 ? -12.758 -4.316 -4.773 1 86.12 339 ARG A C 1
ATOM 2644 O O . ARG A 1 339 ? -12.945 -5.086 -5.723 1 86.12 339 ARG A O 1
ATOM 2651 N N . GLY A 1 340 ? -13.664 -3.48 -4.262 1 77.69 340 GLY A N 1
ATOM 2652 C CA . GLY A 1 340 ? -14.992 -3.465 -4.852 1 77.69 340 GLY A CA 1
ATOM 2653 C C . GLY A 1 340 ? -15.867 -4.602 -4.371 1 77.69 340 GLY A C 1
ATOM 2654 O O . GLY A 1 340 ? -16.844 -4.969 -5.039 1 77.69 340 GLY A O 1
ATOM 2655 N N . ARG A 1 341 ? -15.555 -5.172 -3.223 1 76.38 341 ARG A N 1
ATOM 2656 C CA . ARG A 1 341 ? -16.328 -6.285 -2.674 1 76.38 341 ARG A CA 1
ATOM 2657 C C . ARG A 1 341 ? -17.516 -5.777 -1.871 1 76.38 341 ARG A C 1
ATOM 2659 O O . ARG A 1 341 ? -17.453 -4.707 -1.265 1 76.38 341 ARG A O 1
ATOM 2666 N N . GLN A 1 342 ? -18.484 -6.551 -1.943 1 71.94 342 GLN A N 1
ATOM 2667 C CA . GLN A 1 342 ? -19.672 -6.207 -1.165 1 71.94 342 GLN A CA 1
ATOM 2668 C C . GLN A 1 342 ? -19.422 -6.387 0.33 1 71.94 342 GLN A C 1
ATOM 2670 O O . GLN A 1 342 ? -18.797 -7.359 0.746 1 71.94 342 GLN A O 1
ATOM 2675 N N . LYS A 1 343 ? -19.922 -5.43 1.046 1 74.5 343 LYS A N 1
ATOM 2676 C CA . LYS A 1 343 ? -19.844 -5.551 2.498 1 74.5 343 LYS A CA 1
ATOM 2677 C C . LYS A 1 343 ? -20.875 -6.559 3.023 1 74.5 343 LYS A C 1
ATOM 2679 O O . LYS A 1 343 ? -21.953 -6.715 2.447 1 74.5 343 LYS A O 1
ATOM 2684 N N . THR A 1 344 ? -20.359 -7.391 3.885 1 71.44 344 THR A N 1
ATOM 2685 C CA . THR A 1 344 ? -21.266 -8.414 4.406 1 71.44 344 THR A CA 1
ATOM 2686 C C . THR A 1 344 ? -21.609 -8.133 5.867 1 71.44 344 THR A C 1
ATOM 2688 O O . THR A 1 344 ? -20.844 -7.488 6.582 1 71.44 344 THR A O 1
ATOM 2691 N N . ASP A 1 345 ? -22.828 -8.297 6.156 1 64.88 345 ASP A N 1
ATOM 2692 C CA . ASP A 1 345 ? -23.25 -8.188 7.547 1 64.88 345 ASP A CA 1
ATOM 2693 C C . ASP A 1 345 ? -22.719 -9.344 8.383 1 64.88 345 ASP A C 1
ATOM 2695 O O . ASP A 1 345 ? -22.625 -9.242 9.609 1 64.88 345 ASP A O 1
ATOM 2699 N N . ALA A 1 346 ? -22.5 -10.43 7.789 1 54.12 346 ALA A N 1
ATOM 2700 C CA . ALA A 1 346 ? -22.047 -11.609 8.516 1 54.12 346 ALA A CA 1
ATOM 2701 C C . ALA A 1 346 ? -20.594 -11.469 8.93 1 54.12 346 ALA A C 1
ATOM 2703 O O . ALA A 1 346 ? -19.844 -10.703 8.328 1 54.12 346 ALA A O 1
ATOM 2704 N N . GLU A 1 347 ? -20.344 -11.922 10.203 1 54.94 347 GLU A N 1
ATOM 2705 C CA . GLU A 1 347 ? -18.938 -12.023 10.602 1 54.94 347 GLU A CA 1
ATOM 2706 C C . GLU A 1 347 ? -18.047 -12.328 9.406 1 54.94 347 GLU A C 1
ATOM 2708 O O . GLU A 1 347 ? -18.078 -13.43 8.859 1 54.94 347 GLU A O 1
ATOM 2713 N N . ALA A 1 348 ? -17.672 -11.242 8.734 1 57.12 348 ALA A N 1
ATOM 2714 C CA . ALA A 1 348 ? -16.859 -11.383 7.527 1 57.12 348 ALA A CA 1
ATOM 2715 C C . ALA A 1 348 ? -15.656 -12.289 7.777 1 57.12 348 ALA A C 1
ATOM 2717 O O . ALA A 1 348 ? -14.945 -12.125 8.773 1 57.12 348 ALA A O 1
ATOM 2718 N N . GLU A 1 349 ? -15.633 -13.328 7.137 1 63.72 349 GLU A N 1
ATOM 2719 C CA . GLU A 1 349 ? -14.57 -14.32 7.293 1 63.72 349 GLU A CA 1
ATOM 2720 C C . GLU A 1 349 ? -13.312 -13.906 6.535 1 63.72 349 GLU A C 1
ATOM 2722 O O . GLU A 1 349 ? -12.359 -14.68 6.445 1 63.72 349 GLU A O 1
ATOM 2727 N N . ASP A 1 350 ? -13.289 -12.508 6.387 1 73.25 350 ASP A N 1
ATOM 2728 C CA . ASP A 1 350 ? -12.086 -12.156 5.641 1 73.25 350 ASP A CA 1
ATOM 2729 C C . ASP A 1 350 ? -10.977 -11.688 6.578 1 73.25 350 ASP A C 1
ATOM 2731 O O . ASP A 1 350 ? -11.25 -11.203 7.68 1 73.25 350 ASP A O 1
ATOM 2735 N N . ASP A 1 351 ? -9.797 -11.891 6.215 1 78.44 351 ASP A N 1
ATOM 2736 C CA . ASP A 1 351 ? -8.656 -11.477 7.023 1 78.44 351 ASP A CA 1
ATOM 2737 C C . ASP A 1 351 ? -8.656 -9.961 7.238 1 78.44 351 ASP A C 1
ATOM 2739 O O . ASP A 1 351 ? -8.641 -9.195 6.277 1 78.44 351 ASP A O 1
ATOM 2743 N N . GLY A 1 352 ? -8.805 -9.578 8.5 1 82.06 352 GLY A N 1
ATOM 2744 C CA . GLY A 1 352 ? -8.836 -8.172 8.891 1 82.06 352 GLY A CA 1
ATOM 2745 C C . GLY A 1 352 ? -10.242 -7.609 8.984 1 82.06 352 GLY A C 1
ATOM 2746 O O . GLY A 1 352 ? -10.422 -6.438 9.32 1 82.06 352 GLY A O 1
ATOM 2747 N N . LYS A 1 353 ? -11.266 -8.414 8.523 1 86.19 353 LYS A N 1
ATOM 2748 C CA . LYS A 1 353 ? -12.672 -8.039 8.656 1 86.19 353 LYS A CA 1
ATOM 2749 C C . LYS A 1 353 ? -12.961 -6.742 7.898 1 86.19 353 LYS A C 1
ATOM 2751 O O . LYS A 1 353 ? -13.625 -5.848 8.43 1 86.19 353 LYS A O 1
ATOM 2756 N N . TRP A 1 354 ? -12.414 -6.625 6.746 1 88.06 354 TRP A N 1
ATOM 2757 C CA . TRP A 1 354 ? -12.57 -5.434 5.918 1 88.06 354 TRP A CA 1
ATOM 2758 C C . TRP A 1 354 ? -13.992 -5.336 5.367 1 88.06 354 TRP A C 1
ATOM 2760 O O . TRP A 1 354 ? -14.453 -4.25 5.008 1 88.06 354 TRP A O 1
ATOM 2770 N N . LEU A 1 355 ? -14.625 -6.441 5.332 1 81.94 355 LEU A N 1
ATOM 2771 C CA . LEU A 1 355 ? -15.938 -6.477 4.699 1 81.94 355 LEU A CA 1
ATOM 2772 C C . LEU A 1 355 ? -17.047 -6.273 5.73 1 81.94 355 LEU A C 1
ATOM 2774 O O . LEU A 1 355 ? -18.219 -6.176 5.375 1 81.94 355 LEU A O 1
ATOM 2778 N N . GLY A 1 356 ? -16.625 -6.223 6.965 1 80.44 356 GLY A N 1
ATOM 2779 C CA . GLY A 1 356 ? -17.578 -5.973 8.023 1 80.44 356 GLY A CA 1
ATOM 2780 C C . GLY A 1 356 ? -17.891 -4.5 8.211 1 80.44 356 GLY A C 1
ATOM 2781 O O . GLY A 1 356 ? -17.297 -3.645 7.555 1 80.44 356 GLY A O 1
ATOM 2782 N N . ARG A 1 357 ? -18.766 -4.211 9.164 1 76.56 357 ARG A N 1
ATOM 2783 C CA . ARG A 1 357 ? -19.188 -2.84 9.43 1 76.56 357 ARG A CA 1
ATOM 2784 C C . ARG A 1 357 ? -18.438 -2.256 10.617 1 76.56 357 ARG A C 1
ATOM 2786 O O . ARG A 1 357 ? -18.594 -1.079 10.945 1 76.56 357 ARG A O 1
ATOM 2793 N N . GLY A 1 358 ? -17.578 -2.994 11.242 1 81.81 358 GLY A N 1
ATOM 2794 C CA . GLY A 1 358 ? -16.922 -2.582 12.477 1 81.81 358 GLY A CA 1
ATOM 2795 C C . GLY A 1 358 ? -15.633 -1.812 12.234 1 81.81 358 GLY A C 1
ATOM 2796 O O . GLY A 1 358 ? -14.883 -1.55 13.172 1 81.81 358 GLY A O 1
ATOM 2797 N N . GLY A 1 359 ? -15.336 -1.344 11.148 1 90.88 359 GLY A N 1
ATOM 2798 C CA . GLY A 1 359 ? -14.109 -0.618 10.867 1 90.88 359 GLY A CA 1
ATOM 2799 C C . GLY A 1 359 ? -14.227 0.874 11.125 1 90.88 359 GLY A C 1
ATOM 2800 O O . GLY A 1 359 ? -15.172 1.325 11.773 1 90.88 359 GLY A O 1
ATOM 2801 N N . ASN A 1 360 ? -13.258 1.657 10.82 1 95.88 360 ASN A N 1
ATOM 2802 C CA . ASN A 1 360 ? -13.266 3.113 10.93 1 95.88 360 ASN A CA 1
ATOM 2803 C C . ASN A 1 360 ? -14.219 3.746 9.93 1 95.88 360 ASN A C 1
ATOM 2805 O O . ASN A 1 360 ? -14.508 3.158 8.883 1 95.88 360 ASN A O 1
ATOM 2809 N N . HIS A 1 361 ? -14.766 4.836 10.297 1 95.5 361 HIS A N 1
ATOM 2810 C CA . HIS A 1 361 ? -15.617 5.648 9.43 1 95.5 361 HIS A CA 1
ATOM 2811 C C . HIS A 1 361 ? -15.008 7.027 9.195 1 95.5 361 HIS A C 1
ATOM 2813 O O . HIS A 1 361 ? -15.57 8.039 9.617 1 95.5 361 HIS A O 1
ATOM 2819 N N . VAL A 1 362 ? -13.938 7.039 8.477 1 97.38 362 VAL A N 1
ATOM 2820 C CA . VAL A 1 362 ? -13.203 8.266 8.211 1 97.38 362 VAL A CA 1
ATOM 2821 C C . VAL A 1 362 ? -13.766 8.953 6.973 1 97.38 362 VAL A C 1
ATOM 2823 O O . VAL A 1 362 ? -14.047 8.305 5.965 1 97.38 362 VAL A O 1
ATOM 2826 N N . LYS A 1 363 ? -14.039 10.219 7.078 1 97.38 363 LYS A N 1
ATOM 2827 C CA . LYS A 1 363 ? -14.43 11.016 5.918 1 97.38 363 LYS A CA 1
ATOM 2828 C C . LYS A 1 363 ? -13.211 11.414 5.09 1 97.38 363 LYS A C 1
ATOM 2830 O O . LYS A 1 363 ? -12.336 12.141 5.57 1 97.38 363 LYS A O 1
ATOM 2835 N N . VAL A 1 364 ? -13.102 10.922 3.893 1 97.94 364 VAL A N 1
ATOM 2836 C CA . VAL A 1 364 ? -11.984 11.211 2.998 1 97.94 364 VAL A CA 1
ATOM 2837 C C . VAL A 1 364 ? -12.398 12.289 1.994 1 97.94 364 VAL A C 1
ATOM 2839 O O . VAL A 1 364 ? -13.281 12.062 1.162 1 97.94 364 VAL A O 1
ATOM 2842 N N . VAL A 1 365 ? -11.758 13.422 2.041 1 97.38 365 VAL A N 1
ATOM 2843 C CA . VAL A 1 365 ? -12.094 14.516 1.13 1 97.38 365 VAL A CA 1
ATOM 2844 C C . VAL A 1 365 ? -11.438 14.273 -0.227 1 97.38 365 VAL A C 1
ATOM 2846 O O . VAL A 1 365 ? -10.258 13.922 -0.297 1 97.38 365 VAL A O 1
ATOM 2849 N N . THR A 1 366 ? -12.172 14.508 -1.308 1 96.25 366 THR A N 1
ATOM 2850 C CA . THR A 1 366 ? -11.672 14.164 -2.635 1 96.25 366 THR A CA 1
ATOM 2851 C C . THR A 1 366 ? -11.688 15.383 -3.551 1 96.25 366 THR A C 1
ATOM 2853 O O . THR A 1 366 ? -11.07 15.375 -4.617 1 96.25 366 THR A O 1
ATOM 2856 N N . LYS A 1 367 ? -12.391 16.406 -3.182 1 95.25 367 LYS A N 1
ATOM 2857 C CA . LYS A 1 367 ? -12.445 17.625 -3.986 1 95.25 367 LYS A CA 1
ATOM 2858 C C . LYS A 1 367 ? -12.703 18.844 -3.115 1 95.25 367 LYS A C 1
ATOM 2860 O O . LYS A 1 367 ? -13.469 18.781 -2.152 1 95.25 367 LYS A O 1
ATOM 2865 N N . ALA A 1 368 ? -12.039 19.844 -3.385 1 93.19 368 ALA A N 1
ATOM 2866 C CA . ALA A 1 368 ? -12.25 21.125 -2.719 1 93.19 368 ALA A CA 1
ATOM 2867 C C . ALA A 1 368 ? -12.852 22.156 -3.68 1 93.19 368 ALA A C 1
ATOM 2869 O O . ALA A 1 368 ? -12.523 22.156 -4.871 1 93.19 368 ALA A O 1
ATOM 2870 N N . PRO A 1 369 ? -13.695 23 -3.287 1 89.31 369 PRO A N 1
ATOM 2871 C CA . PRO A 1 369 ? -14.367 23.984 -4.137 1 89.31 369 PRO A CA 1
ATOM 2872 C C . PRO A 1 369 ? -13.555 25.266 -4.297 1 89.31 369 PRO A C 1
ATOM 2874 O O . PRO A 1 369 ? -14.125 26.328 -4.582 1 89.31 369 PRO A O 1
ATOM 2877 N N . VAL A 1 370 ? -12.258 25.188 -4.043 1 85.06 370 VAL A N 1
ATOM 2878 C CA . VAL A 1 370 ? -11.508 26.438 -3.994 1 85.06 370 VAL A CA 1
ATOM 2879 C C . VAL A 1 370 ? -10.094 26.219 -4.516 1 85.06 370 VAL A C 1
ATOM 2881 O O . VAL A 1 370 ? -9.547 25.125 -4.414 1 85.06 370 VAL A O 1
ATOM 2884 N N . GLU A 1 371 ? -9.609 27.312 -5.105 1 91.12 371 GLU A N 1
ATOM 2885 C CA . GLU A 1 37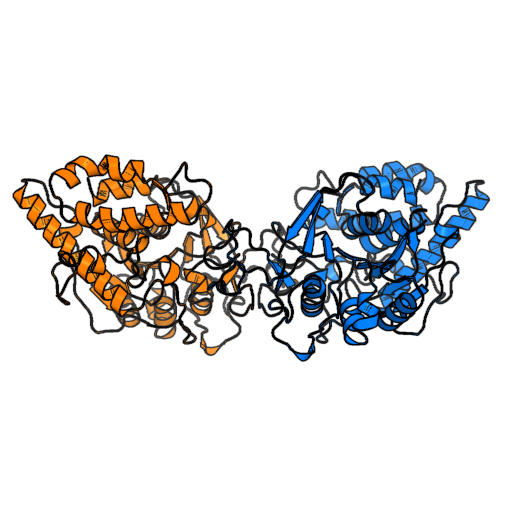1 ? -8.172 27.391 -5.348 1 91.12 371 GLU A CA 1
ATOM 2886 C C . GLU A 1 371 ? -7.438 27.953 -4.137 1 91.12 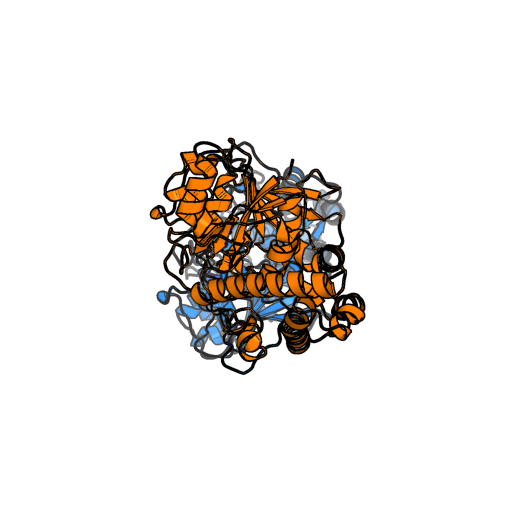371 GLU A C 1
ATOM 2888 O O . GLU A 1 371 ? -7.133 29.156 -4.094 1 91.12 371 GLU A O 1
ATOM 2893 N N . VAL A 1 372 ? -7.074 27.125 -3.248 1 93.5 372 VAL A N 1
ATOM 2894 C CA . VAL A 1 372 ? -6.637 27.516 -1.912 1 93.5 372 VAL A CA 1
ATOM 2895 C C . VAL A 1 372 ? -5.348 28.328 -2.006 1 93.5 372 VAL A C 1
ATOM 2897 O O . VAL A 1 372 ? -5.117 29.234 -1.204 1 93.5 372 VAL A O 1
ATOM 2900 N N . GLY A 1 373 ? -4.492 28 -3.023 1 94.75 373 GLY A N 1
ATOM 2901 C CA . GLY A 1 373 ? -3.289 28.781 -3.223 1 94.75 373 GLY A CA 1
ATOM 2902 C C . GLY A 1 373 ? -3.582 30.25 -3.488 1 94.75 373 GLY A C 1
ATOM 2903 O O . GLY A 1 373 ? -2.982 31.141 -2.869 1 94.75 373 GLY A O 1
ATOM 2904 N N . GLN A 1 374 ? -4.469 30.5 -4.336 1 94.19 374 GLN A N 1
ATOM 2905 C CA . GLN A 1 374 ? -4.867 31.859 -4.664 1 94.19 374 GLN A CA 1
ATOM 2906 C C . GLN A 1 374 ? -5.566 32.531 -3.482 1 94.19 374 GLN A C 1
ATOM 2908 O O . GLN A 1 374 ? -5.309 33.688 -3.182 1 94.19 374 GLN A O 1
ATOM 2913 N N . LEU A 1 375 ? -6.453 31.812 -2.885 1 94.31 375 LEU A N 1
ATOM 2914 C CA . LEU A 1 375 ? -7.176 32.312 -1.724 1 94.31 375 LEU A CA 1
ATOM 2915 C C . LEU A 1 375 ? -6.207 32.75 -0.626 1 94.31 375 LEU A C 1
ATOM 2917 O O . LEU A 1 375 ? -6.375 33.812 -0.029 1 94.31 375 LEU A O 1
ATOM 2921 N N . LEU A 1 376 ? -5.297 31.922 -0.394 1 95.94 376 LEU A N 1
ATOM 2922 C CA . LEU A 1 376 ? -4.297 32.156 0.641 1 95.94 376 LEU A CA 1
ATOM 2923 C C . LEU A 1 376 ? -3.523 33.438 0.365 1 95.94 376 LEU A C 1
ATOM 2925 O O . LEU A 1 376 ? -3.326 34.25 1.269 1 95.94 376 LEU A O 1
ATOM 2929 N N . VAL A 1 377 ? -3.088 33.625 -0.844 1 96.5 377 VAL A N 1
ATOM 2930 C CA . VAL A 1 377 ? -2.311 34.781 -1.218 1 96.5 377 VAL A CA 1
ATOM 2931 C C . VAL A 1 377 ? -3.154 36.062 -1.021 1 96.5 377 VAL A C 1
ATOM 2933 O O . VAL A 1 377 ? -2.678 37.062 -0.471 1 96.5 377 VAL A O 1
ATOM 2936 N N . GLU A 1 378 ? -4.348 36 -1.372 1 94.44 378 GLU A N 1
ATOM 2937 C CA . GLU A 1 378 ? -5.25 37.156 -1.256 1 94.44 378 GLU A CA 1
ATOM 2938 C C . GLU A 1 378 ? -5.52 37.5 0.207 1 94.44 378 GLU A C 1
ATOM 2940 O O . GLU A 1 378 ? -5.508 38.656 0.587 1 94.44 378 GLU A O 1
ATOM 2945 N N . ARG A 1 379 ? -5.711 36.531 1.005 1 94.44 379 ARG A N 1
ATOM 2946 C CA . ARG A 1 379 ? -6.094 36.719 2.398 1 94.44 379 ARG A CA 1
ATOM 2947 C C . ARG A 1 379 ? -4.906 37.188 3.232 1 94.44 379 ARG A C 1
ATOM 2949 O O . ARG A 1 379 ? -5.066 38 4.148 1 94.44 379 ARG A O 1
ATOM 2956 N N . ILE A 1 380 ? -3.77 36.656 2.883 1 95.81 380 ILE A N 1
ATOM 2957 C CA . ILE A 1 380 ? -2.619 36.875 3.756 1 95.81 380 ILE A CA 1
ATOM 2958 C C . ILE A 1 380 ? -1.822 38.094 3.283 1 95.81 380 ILE A C 1
ATOM 2960 O O . ILE A 1 380 ? -1.392 38.906 4.098 1 95.81 380 ILE A O 1
ATOM 2964 N N . TYR A 1 381 ? -1.687 38.281 1.939 1 95 381 TYR A N 1
ATOM 2965 C CA . TYR A 1 381 ? -0.643 39.188 1.465 1 95 381 TYR A CA 1
ATOM 2966 C C . TYR A 1 381 ? -1.246 40.375 0.74 1 95 381 TYR A C 1
ATOM 2968 O O . TYR A 1 381 ? -0.583 41.406 0.562 1 95 381 TYR A O 1
ATOM 2976 N N . VAL A 1 382 ? -2.414 40.219 0.23 1 89.12 382 VAL A N 1
ATOM 2977 C CA . VAL A 1 382 ? -2.992 41.281 -0.576 1 89.12 382 VAL A CA 1
ATOM 2978 C C . VAL A 1 382 ? -4.055 42 0.233 1 89.12 382 VAL A C 1
ATOM 2980 O O . VAL A 1 382 ? -4.707 41.438 1.101 1 89.12 382 VAL A O 1
ATOM 2983 N N . MET B 1 1 ? 15.422 -25.781 -28.844 1 81.12 1 MET B N 1
ATOM 2984 C CA . MET B 1 1 ? 15.211 -26.828 -27.844 1 81.12 1 MET B CA 1
ATOM 2985 C C . MET B 1 1 ? 14.188 -26.375 -26.797 1 81.12 1 MET B C 1
ATOM 2987 O O . MET B 1 1 ? 14.117 -25.188 -26.469 1 81.12 1 MET B O 1
ATOM 2991 N N . PRO B 1 2 ? 13.32 -27.328 -26.391 1 91.75 2 PRO B N 1
ATOM 2992 C CA . PRO B 1 2 ? 12.328 -26.938 -25.391 1 91.75 2 PRO B CA 1
ATOM 2993 C C . PRO B 1 2 ? 12.961 -26.438 -24.094 1 91.75 2 PRO B C 1
ATOM 2995 O O . PRO B 1 2 ? 14.062 -26.859 -23.734 1 91.75 2 PRO B O 1
ATOM 2998 N N . ARG B 1 3 ? 12.359 -25.578 -23.5 1 93.06 3 ARG B N 1
ATOM 2999 C CA . ARG B 1 3 ? 12.844 -25.016 -22.25 1 93.06 3 ARG B CA 1
ATOM 3000 C C . ARG B 1 3 ? 12.516 -25.922 -21.062 1 93.06 3 ARG B C 1
ATOM 3002 O O . ARG B 1 3 ? 11.391 -26.422 -20.953 1 93.06 3 ARG B O 1
ATOM 3009 N N . SER B 1 4 ? 13.562 -26.188 -20.25 1 97.44 4 SER B N 1
ATOM 3010 C CA . SER B 1 4 ? 13.328 -26.969 -19.031 1 97.44 4 SER B CA 1
ATOM 3011 C C . SER B 1 4 ? 12.547 -26.156 -18 1 97.44 4 SER B C 1
ATOM 3013 O O . SER B 1 4 ? 13 -25.094 -17.578 1 97.44 4 SER B O 1
ATOM 3015 N N . LEU B 1 5 ? 11.391 -26.703 -17.609 1 98.56 5 LEU B N 1
ATOM 3016 C CA . LEU B 1 5 ? 10.477 -25.922 -16.781 1 98.56 5 LEU B CA 1
ATOM 3017 C C . LEU B 1 5 ? 10.102 -26.703 -15.523 1 98.56 5 LEU B C 1
ATOM 3019 O O . LEU B 1 5 ? 9.828 -27.906 -15.586 1 98.56 5 LEU B O 1
ATOM 3023 N N . ILE B 1 6 ? 10.203 -26.062 -14.391 1 98.88 6 ILE B N 1
ATOM 3024 C CA . ILE B 1 6 ? 9.57 -26.484 -13.148 1 98.88 6 ILE B CA 1
ATOM 3025 C C . ILE B 1 6 ? 8.344 -25.625 -12.875 1 98.88 6 ILE B C 1
ATOM 3027 O O . ILE B 1 6 ? 8.406 -24.391 -13.008 1 98.88 6 ILE B O 1
ATOM 3031 N N . ILE B 1 7 ? 7.195 -26.203 -12.562 1 98.88 7 ILE B N 1
ATOM 3032 C CA . ILE B 1 7 ? 6.031 -25.469 -12.094 1 98.88 7 ILE B CA 1
ATOM 3033 C C . ILE B 1 7 ? 5.828 -25.719 -10.602 1 98.88 7 ILE B C 1
ATOM 3035 O O . ILE B 1 7 ? 5.621 -26.859 -10.172 1 98.88 7 ILE B O 1
ATOM 3039 N N . ASP B 1 8 ? 6.016 -24.734 -9.789 1 98.81 8 ASP B N 1
ATOM 3040 C CA . ASP B 1 8 ? 5.699 -24.75 -8.367 1 98.81 8 ASP B CA 1
ATOM 3041 C C . ASP B 1 8 ? 4.32 -24.156 -8.102 1 98.81 8 ASP B C 1
ATOM 3043 O O . ASP B 1 8 ? 4.082 -22.984 -8.391 1 98.81 8 ASP B O 1
ATOM 3047 N N . THR B 1 9 ? 3.412 -24.953 -7.543 1 97.69 9 THR B N 1
ATOM 3048 C CA . THR B 1 9 ? 2.012 -24.562 -7.66 1 97.69 9 THR B CA 1
ATOM 3049 C C . THR B 1 9 ? 1.195 -25.125 -6.5 1 97.69 9 THR B C 1
ATOM 3051 O O . THR B 1 9 ? 1.692 -25.938 -5.719 1 97.69 9 THR B O 1
ATOM 3054 N N . ASP B 1 10 ? 0.061 -24.609 -6.262 1 93.69 10 ASP B N 1
ATOM 3055 C CA . ASP B 1 10 ? -1.026 -25.031 -5.391 1 93.69 10 ASP B CA 1
ATOM 3056 C C . ASP B 1 10 ? -2.328 -25.188 -6.172 1 93.69 10 ASP B C 1
ATOM 3058 O O . ASP B 1 10 ? -3.252 -24.391 -6.016 1 93.69 10 ASP B O 1
ATOM 3062 N N . PRO B 1 11 ? -2.402 -26.234 -6.918 1 91.5 11 PRO B N 1
ATOM 3063 C CA . PRO B 1 11 ? -3.297 -26.359 -8.07 1 91.5 11 PRO B CA 1
ATOM 3064 C C . PRO B 1 11 ? -4.766 -26.172 -7.703 1 91.5 11 PRO B C 1
ATOM 3066 O O . PRO B 1 11 ? -5.426 -27.125 -7.277 1 91.5 11 PRO B O 1
ATOM 3069 N N . GLY B 1 12 ? -5.195 -24.984 -7.953 1 89.12 12 GLY B N 1
ATOM 3070 C CA . GLY B 1 12 ? -6.59 -24.609 -8.109 1 89.12 12 GLY B CA 1
ATOM 3071 C C . GLY B 1 12 ? -7.008 -24.484 -9.562 1 89.12 12 GLY B C 1
ATOM 3072 O O . GLY B 1 12 ? -6.52 -25.203 -10.43 1 89.12 12 GLY B O 1
ATOM 3073 N N . VAL B 1 13 ? -7.945 -23.656 -9.859 1 90.25 13 VAL B N 1
ATOM 3074 C CA . VAL B 1 13 ? -8.555 -23.531 -11.18 1 90.25 13 VAL B CA 1
ATOM 3075 C C . VAL B 1 13 ? -7.516 -23.016 -12.18 1 90.25 13 VAL B C 1
ATOM 3077 O O . VAL B 1 13 ? -7.172 -23.703 -13.141 1 90.25 13 VAL B O 1
ATOM 3080 N N . ASP B 1 14 ? -6.953 -21.797 -11.906 1 92.5 14 ASP B N 1
ATOM 3081 C CA . ASP B 1 14 ? -6.059 -21.234 -12.914 1 92.5 14 ASP B CA 1
ATOM 3082 C C . ASP B 1 14 ? -4.691 -21.922 -12.867 1 92.5 14 ASP B C 1
ATOM 3084 O O . ASP B 1 14 ? -3.949 -21.891 -13.852 1 92.5 14 ASP B O 1
ATOM 3088 N N . ASP B 1 15 ? -4.395 -22.703 -11.781 1 96.12 15 ASP B N 1
ATOM 3089 C CA . ASP B 1 15 ? -3.211 -23.547 -11.75 1 96.12 15 ASP B CA 1
ATOM 3090 C C . ASP B 1 15 ? -3.354 -24.719 -12.719 1 96.12 15 ASP B C 1
ATOM 3092 O O . ASP B 1 15 ? -2.418 -25.047 -13.461 1 96.12 15 ASP B O 1
ATOM 3096 N N . ALA B 1 16 ? -4.527 -25.359 -12.641 1 95.94 16 ALA B N 1
ATOM 3097 C CA . ALA B 1 16 ? -4.781 -26.5 -13.516 1 95.94 16 ALA B CA 1
ATOM 3098 C C . ALA B 1 16 ? -4.695 -26.094 -14.984 1 95.94 16 ALA B C 1
ATOM 3100 O O . ALA B 1 16 ? -4.172 -26.844 -15.812 1 95.94 16 ALA B O 1
ATOM 3101 N N . LEU B 1 17 ? -5.188 -24.922 -15.25 1 97.38 17 LEU B N 1
ATOM 3102 C CA . LEU B 1 17 ? -5.098 -24.406 -16.609 1 97.38 17 LEU B CA 1
ATOM 3103 C C . LEU B 1 17 ? -3.648 -24.141 -16.984 1 97.38 17 LEU B C 1
ATOM 3105 O O . LEU B 1 17 ? -3.238 -24.438 -18.125 1 97.38 17 LEU B O 1
ATOM 3109 N N . ALA B 1 18 ? -2.867 -23.656 -16.094 1 98.38 18 ALA B N 1
ATOM 3110 C CA . ALA B 1 18 ? -1.46 -23.359 -16.344 1 98.38 18 ALA B CA 1
ATOM 3111 C C . ALA B 1 18 ? -0.67 -24.641 -16.594 1 98.38 18 ALA B C 1
ATOM 3113 O O . ALA B 1 18 ? 0.122 -24.719 -17.531 1 98.38 18 ALA B O 1
ATOM 3114 N N . ILE B 1 19 ? -0.902 -25.625 -15.766 1 98.5 19 ILE B N 1
ATOM 3115 C CA . ILE B 1 19 ? -0.247 -26.906 -15.93 1 98.5 19 ILE B CA 1
ATOM 3116 C C . ILE B 1 19 ? -0.631 -27.516 -17.281 1 98.5 19 ILE B C 1
ATOM 3118 O O . ILE B 1 19 ? 0.228 -28 -18.016 1 98.5 19 ILE B O 1
ATOM 3122 N N . SER B 1 20 ? -1.928 -27.453 -17.625 1 98.31 20 SER B N 1
ATOM 3123 C CA . SER B 1 20 ? -2.418 -27.984 -18.906 1 98.31 20 SER B CA 1
ATOM 3124 C C . SER B 1 20 ? -1.762 -27.281 -20.078 1 98.31 20 SER B C 1
ATOM 3126 O O . SER B 1 20 ? -1.428 -27.906 -21.078 1 98.31 20 SER B O 1
ATOM 3128 N N . LEU B 1 21 ? -1.607 -25.984 -19.922 1 97.94 21 LEU B N 1
ATOM 3129 C CA . LEU B 1 21 ? -0.95 -25.203 -20.969 1 97.94 21 LEU B CA 1
ATOM 3130 C C . LEU B 1 21 ? 0.485 -25.672 -21.172 1 97.94 21 LEU B C 1
ATOM 3132 O O . LEU B 1 21 ? 0.923 -25.859 -22.312 1 97.94 21 LEU B O 1
ATOM 3136 N N . ALA B 1 22 ? 1.205 -25.875 -20.125 1 98.25 22 ALA B N 1
ATOM 3137 C CA . ALA B 1 22 ? 2.586 -26.344 -20.203 1 98.25 22 ALA B CA 1
ATOM 3138 C C . ALA B 1 22 ? 2.658 -27.734 -20.828 1 98.25 22 ALA B C 1
ATOM 3140 O O . ALA B 1 22 ? 3.486 -27.984 -21.719 1 98.25 22 ALA B O 1
ATOM 3141 N N . LEU B 1 23 ? 1.779 -28.641 -20.438 1 98.06 23 LEU B N 1
ATOM 3142 C CA . LEU B 1 23 ? 1.756 -30.016 -20.922 1 98.06 23 LEU B CA 1
ATOM 3143 C C . LEU B 1 23 ? 1.475 -30.047 -22.422 1 98.06 23 LEU B C 1
ATOM 3145 O O . LEU B 1 23 ? 1.903 -30.969 -23.125 1 98.06 23 LEU B O 1
ATOM 3149 N N . ASN B 1 24 ? 0.786 -29.062 -22.906 1 97.56 24 ASN B N 1
ATOM 3150 C CA . ASN B 1 24 ? 0.38 -29.078 -24.312 1 97.56 24 ASN B CA 1
ATOM 3151 C C . ASN B 1 24 ? 1.161 -28.047 -25.125 1 97.56 24 ASN B C 1
ATOM 3153 O O . ASN B 1 24 ? 0.687 -27.578 -26.172 1 97.56 24 ASN B O 1
ATOM 3157 N N . SER B 1 25 ? 2.312 -27.625 -24.672 1 96.12 25 SER B N 1
ATOM 3158 C CA . SER B 1 25 ? 3.182 -26.688 -25.375 1 96.12 25 SER B CA 1
ATOM 3159 C C . SER B 1 25 ? 4.504 -27.344 -25.766 1 96.12 25 SER B C 1
ATOM 3161 O O . SER B 1 25 ? 5.32 -27.656 -24.906 1 96.12 25 SER B O 1
ATOM 3163 N N . PRO B 1 26 ? 4.754 -27.516 -27.031 1 95.19 26 PRO B N 1
ATOM 3164 C CA . PRO B 1 26 ? 5.988 -28.172 -27.469 1 95.19 26 PRO B CA 1
ATOM 3165 C C . PRO B 1 26 ? 7.242 -27.375 -27.125 1 95.19 26 PRO B C 1
ATOM 3167 O O . PRO B 1 26 ? 8.344 -27.922 -27.125 1 95.19 26 PRO B O 1
ATOM 3170 N N . GLU B 1 27 ? 7.094 -26.141 -26.781 1 93.62 27 GLU B N 1
ATOM 3171 C CA . GLU B 1 27 ? 8.211 -25.266 -26.438 1 93.62 27 GLU B CA 1
ATOM 3172 C C . GLU B 1 27 ? 8.734 -25.578 -25.031 1 93.62 27 GLU B C 1
ATOM 3174 O O . GLU B 1 27 ? 9.812 -25.109 -24.656 1 93.62 27 GLU B O 1
ATOM 3179 N N . CYS B 1 28 ? 8.023 -26.453 -24.344 1 93.94 28 CYS B N 1
ATOM 3180 C CA . CYS B 1 28 ? 8.352 -26.672 -22.938 1 93.94 28 CYS B CA 1
ATOM 3181 C C . CYS B 1 28 ? 8.711 -28.125 -22.688 1 93.94 28 CYS B C 1
ATOM 3183 O O . CYS B 1 28 ? 8.102 -29.031 -23.25 1 93.94 28 CYS B O 1
ATOM 3185 N N . ASP B 1 29 ? 9.742 -28.359 -21.922 1 97.25 29 ASP B N 1
ATOM 3186 C CA . ASP B 1 29 ? 10.047 -29.625 -21.281 1 97.25 29 ASP B CA 1
ATOM 3187 C C . ASP B 1 29 ? 9.742 -29.562 -19.781 1 97.25 29 ASP B C 1
ATOM 3189 O O . ASP B 1 29 ? 10.594 -29.172 -18.984 1 97.25 29 ASP B O 1
ATOM 3193 N N . LEU B 1 30 ? 8.492 -29.953 -19.422 1 98.56 30 LEU B N 1
ATOM 3194 C CA . LEU B 1 30 ? 8.062 -29.875 -18.031 1 98.56 30 LEU B CA 1
ATOM 3195 C C . LEU B 1 30 ? 8.727 -30.969 -17.188 1 98.56 30 LEU B C 1
ATOM 3197 O O . LEU B 1 30 ? 8.398 -32.156 -17.328 1 98.56 30 LEU B O 1
ATOM 3201 N N . LYS B 1 31 ? 9.602 -30.531 -16.297 1 98.75 31 LYS B N 1
ATOM 3202 C CA . LYS B 1 31 ? 10.43 -31.469 -15.547 1 98.75 31 LYS B CA 1
ATOM 3203 C C . LYS B 1 31 ? 9.766 -31.844 -14.227 1 98.75 31 LYS B C 1
ATOM 3205 O O . LYS B 1 31 ? 9.875 -33 -13.773 1 98.75 31 LYS B O 1
ATOM 3210 N N . LEU B 1 32 ? 9.117 -30.875 -13.648 1 98.88 32 LEU B N 1
ATOM 3211 C CA . LEU B 1 32 ? 8.617 -31.078 -12.289 1 98.88 32 LEU B CA 1
ATOM 3212 C C . LEU B 1 32 ? 7.367 -30.234 -12.047 1 98.88 32 LEU B C 1
ATOM 3214 O O . LEU B 1 32 ? 7.309 -29.062 -12.445 1 98.88 32 LEU B O 1
ATOM 3218 N N . ILE B 1 33 ? 6.391 -30.844 -11.484 1 98.62 33 ILE B N 1
ATOM 3219 C CA . ILE B 1 33 ? 5.293 -30.156 -10.805 1 98.62 33 ILE B CA 1
ATOM 3220 C C . ILE B 1 33 ? 5.488 -30.25 -9.297 1 98.62 33 ILE B C 1
ATOM 3222 O O . ILE B 1 33 ? 5.312 -31.312 -8.695 1 98.62 33 ILE B O 1
ATOM 3226 N N . SER B 1 34 ? 5.934 -29.172 -8.727 1 98.69 34 SER B N 1
ATOM 3227 C CA . SER B 1 34 ? 6.168 -29.016 -7.297 1 98.69 34 SER B CA 1
ATOM 3228 C C . SER B 1 34 ? 4.934 -28.484 -6.582 1 98.69 34 SER B C 1
ATOM 3230 O O . SER B 1 34 ? 4.461 -27.391 -6.891 1 98.69 34 SER B O 1
ATOM 3232 N N . LEU B 1 35 ? 4.438 -29.266 -5.648 1 96.94 35 LEU B N 1
ATOM 3233 C CA . LEU B 1 35 ? 3.189 -28.891 -4.996 1 96.94 35 LEU B CA 1
ATOM 3234 C C . LEU B 1 35 ? 3.457 -28.219 -3.648 1 96.94 35 LEU B C 1
ATOM 3236 O O . LEU B 1 35 ? 4.312 -28.672 -2.885 1 96.94 35 LEU B O 1
ATOM 3240 N N . CYS B 1 36 ? 2.801 -27.125 -3.391 1 94 36 CYS B N 1
ATOM 3241 C CA . CYS B 1 36 ? 2.902 -26.438 -2.109 1 94 36 CYS B CA 1
ATOM 3242 C C . CYS B 1 36 ? 1.521 -26.141 -1.536 1 94 36 CYS B C 1
ATOM 3244 O O . CYS B 1 36 ? 0.513 -26.297 -2.225 1 94 36 CYS B O 1
ATOM 3246 N N . PHE B 1 37 ? 1.499 -25.75 -0.263 1 87.88 37 PHE B N 1
ATOM 3247 C CA . PHE B 1 37 ? 0.275 -25.281 0.376 1 87.88 37 PHE B CA 1
ATOM 3248 C C . PHE B 1 37 ? -0.126 -23.906 -0.16 1 87.88 37 PHE B C 1
ATOM 3250 O O . PHE B 1 37 ? 0.733 -23.078 -0.44 1 87.88 37 PHE B O 1
ATOM 3257 N N . GLY B 1 38 ? -1.496 -23.719 -0.271 1 84.94 38 GLY B N 1
ATOM 3258 C CA . GLY B 1 38 ? -2.023 -22.438 -0.718 1 84.94 38 GLY B CA 1
ATOM 3259 C C . GLY B 1 38 ? -3.535 -22.438 -0.859 1 84.94 38 GLY B C 1
ATOM 3260 O O . GLY B 1 38 ? -4.258 -22.422 0.14 1 84.94 38 GLY B O 1
ATOM 3261 N N . ASN B 1 39 ? -3.988 -22.562 -2.062 1 73.38 39 ASN B N 1
ATOM 3262 C CA . ASN B 1 39 ? -5.422 -22.625 -2.338 1 73.38 39 ASN B CA 1
ATOM 3263 C C . ASN B 1 39 ? -6.105 -23.719 -1.516 1 73.38 39 ASN B C 1
ATOM 3265 O O . ASN B 1 39 ? -7.273 -23.578 -1.143 1 73.38 39 ASN B O 1
ATOM 3269 N N . CYS B 1 40 ? -5.41 -24.75 -1.365 1 76.31 40 CYS B N 1
ATOM 3270 C CA . CYS B 1 40 ? -5.855 -25.891 -0.586 1 76.31 40 CYS B CA 1
ATOM 3271 C C . CYS B 1 40 ? -4.676 -26.594 0.07 1 76.31 40 CYS B C 1
ATOM 3273 O O . CYS B 1 40 ? -3.533 -26.156 -0.054 1 76.31 40 CYS B O 1
ATOM 3275 N N . ASP B 1 41 ? -5.047 -27.578 0.844 1 80.88 41 ASP B N 1
ATOM 3276 C CA . ASP B 1 41 ? -3.957 -28.312 1.479 1 80.88 41 ASP B CA 1
ATOM 3277 C C . ASP B 1 41 ? -3.236 -29.203 0.473 1 80.88 41 ASP B C 1
ATOM 3279 O O . ASP B 1 41 ? -3.717 -29.391 -0.646 1 80.88 41 ASP B O 1
ATOM 3283 N N . THR B 1 42 ? -2.09 -29.75 0.821 1 86.06 42 THR B N 1
ATOM 3284 C CA . THR B 1 42 ? -1.224 -30.453 -0.116 1 86.06 42 THR B CA 1
ATOM 3285 C C . THR B 1 42 ? -1.848 -31.781 -0.531 1 86.06 42 THR B C 1
ATOM 3287 O O . THR B 1 42 ? -1.583 -32.281 -1.627 1 86.06 42 THR B O 1
ATOM 3290 N N . ASN B 1 43 ? -2.664 -32.344 0.285 1 85.5 43 ASN B N 1
ATOM 3291 C CA . ASN B 1 43 ? -3.369 -33.562 -0.118 1 85.5 43 ASN B CA 1
ATOM 3292 C C . ASN B 1 43 ? -4.352 -33.281 -1.253 1 85.5 43 ASN B C 1
ATOM 3294 O O . ASN B 1 43 ? -4.43 -34.062 -2.211 1 85.5 43 ASN B O 1
ATOM 3298 N N . ALA B 1 44 ? -5.062 -32.25 -1.06 1 86.75 44 ALA B N 1
ATOM 3299 C CA . ALA B 1 44 ? -5.984 -31.812 -2.115 1 86.75 44 ALA B CA 1
ATOM 3300 C C . ALA B 1 44 ? -5.227 -31.422 -3.379 1 86.75 44 ALA B C 1
ATOM 3302 O O . ALA B 1 44 ? -5.668 -31.719 -4.492 1 86.75 44 ALA B O 1
ATOM 3303 N N . SER B 1 45 ? -4.137 -30.797 -3.213 1 89.31 45 SER B N 1
ATOM 3304 C CA . SER B 1 45 ? -3.295 -30.422 -4.34 1 89.31 45 SER B CA 1
ATOM 3305 C C . SER B 1 45 ? -2.855 -31.641 -5.141 1 89.31 45 SER B C 1
ATOM 3307 O O . SER B 1 45 ? -2.93 -31.641 -6.371 1 89.31 45 SER B O 1
ATOM 3309 N N . LEU B 1 46 ? -2.393 -32.625 -4.434 1 92.31 46 LEU B N 1
ATOM 3310 C CA . LEU B 1 46 ? -1.944 -33.844 -5.086 1 92.31 46 LEU B CA 1
ATOM 3311 C C . LEU B 1 46 ? -3.102 -34.531 -5.801 1 92.31 46 LEU B C 1
ATOM 3313 O O . LEU B 1 46 ? -2.957 -34.969 -6.945 1 92.31 46 LEU B O 1
ATOM 3317 N N . ARG B 1 47 ? -4.234 -34.594 -5.152 1 91.94 47 ARG B N 1
ATOM 3318 C CA . ARG B 1 47 ? -5.418 -35.219 -5.75 1 91.94 47 ARG B CA 1
ATOM 3319 C C . ARG B 1 47 ? -5.812 -34.5 -7.039 1 91.94 47 ARG B C 1
ATOM 3321 O O . ARG B 1 47 ? -6.207 -35.156 -8.016 1 91.94 47 ARG B O 1
ATOM 3328 N N . ASN B 1 48 ? -5.727 -33.219 -7.02 1 93.56 48 ASN B N 1
ATOM 3329 C CA . ASN B 1 48 ? -6.062 -32.438 -8.203 1 93.56 48 ASN B CA 1
ATOM 3330 C C . ASN B 1 48 ? -5.125 -32.75 -9.367 1 93.56 48 ASN B C 1
ATOM 3332 O O . ASN B 1 48 ? -5.574 -32.875 -10.508 1 93.56 48 ASN B O 1
ATOM 3336 N N . VAL B 1 49 ? -3.863 -32.875 -9.094 1 95.06 49 VAL B N 1
ATOM 3337 C CA . VAL B 1 49 ? -2.883 -33.156 -10.141 1 95.06 49 VAL B CA 1
ATOM 3338 C C . VAL B 1 49 ? -3.053 -34.562 -10.648 1 95.06 49 VAL B C 1
ATOM 3340 O O . VAL B 1 49 ? -3.002 -34.812 -11.859 1 95.06 49 VAL B O 1
ATOM 3343 N N . GLU B 1 50 ? -3.285 -35.531 -9.727 1 94.88 50 GLU B N 1
ATOM 3344 C CA . GLU B 1 50 ? -3.533 -36.906 -10.117 1 94.88 50 GLU B CA 1
ATOM 3345 C C . GLU B 1 50 ? -4.758 -37 -11.023 1 94.88 50 GLU B C 1
ATOM 3347 O O . GLU B 1 50 ? -4.734 -37.719 -12.023 1 94.88 50 GLU B O 1
ATOM 3352 N N . THR B 1 51 ? -5.742 -36.312 -10.633 1 95.31 51 THR B N 1
ATOM 3353 C CA . THR B 1 51 ? -6.98 -36.312 -11.406 1 95.31 51 THR B CA 1
ATOM 3354 C C . THR B 1 51 ? -6.77 -35.688 -12.773 1 95.31 51 THR B C 1
ATOM 3356 O O . THR B 1 51 ? -7.273 -36.188 -13.781 1 95.31 51 THR B O 1
ATOM 3359 N N . LEU B 1 52 ? -6.059 -34.594 -12.812 1 96.31 52 LEU B N 1
ATOM 3360 C CA . LEU B 1 52 ? -5.742 -33.938 -14.07 1 96.31 52 LEU B CA 1
ATOM 3361 C C . LEU B 1 52 ? -5.078 -34.906 -15.047 1 96.31 52 LEU B C 1
ATOM 3363 O O . LEU B 1 52 ? -5.492 -35 -16.203 1 96.31 52 LEU B O 1
ATOM 3367 N N . PHE B 1 53 ? -4.098 -35.656 -14.609 1 96.62 53 PHE B N 1
ATOM 3368 C CA . PHE B 1 53 ? -3.379 -36.562 -15.477 1 96.62 53 PHE B CA 1
ATOM 3369 C C . PHE B 1 53 ? -4.27 -37.75 -15.867 1 96.62 53 PHE B C 1
ATOM 3371 O O . PHE B 1 53 ? -4.172 -38.25 -16.984 1 96.62 53 PHE B O 1
ATOM 3378 N N . SER B 1 54 ? -5.113 -38.156 -14.922 1 95.81 54 SER B N 1
ATOM 3379 C CA . SER B 1 54 ? -6.07 -39.188 -15.25 1 95.81 54 SER B CA 1
ATOM 3380 C C . SER B 1 54 ? -7 -38.781 -16.375 1 95.81 54 SER B C 1
ATOM 3382 O O . SER B 1 54 ? -7.266 -39.531 -17.297 1 95.81 54 SER B O 1
ATOM 3384 N N . VAL B 1 55 ? -7.441 -37.594 -16.312 1 96.5 55 VAL B N 1
ATOM 3385 C CA . VAL B 1 55 ? -8.359 -37.062 -17.312 1 96.5 55 VAL B CA 1
ATOM 3386 C C . VAL B 1 55 ? -7.625 -36.906 -18.656 1 96.5 55 VAL B C 1
ATOM 3388 O O . VAL B 1 55 ? -8.195 -37.188 -19.703 1 96.5 55 VAL B O 1
ATOM 3391 N N . PHE B 1 56 ? -6.41 -36.469 -18.609 1 96.81 56 PHE B N 1
ATOM 3392 C CA . PHE B 1 56 ? -5.621 -36.375 -19.828 1 96.81 56 PHE B CA 1
ATOM 3393 C C . PHE B 1 56 ? -5.445 -37.719 -20.5 1 96.81 56 PHE B C 1
ATOM 3395 O O . PHE B 1 56 ? -5.453 -37.844 -21.719 1 96.81 56 PHE B O 1
ATOM 3402 N N . GLU B 1 57 ? -5.25 -38.75 -19.703 1 95.69 57 GLU B N 1
ATOM 3403 C CA . GLU B 1 57 ? -5.164 -40.094 -20.25 1 95.69 57 GLU B CA 1
ATOM 3404 C C . GLU B 1 57 ? -6.48 -40.531 -20.891 1 95.69 57 GLU B C 1
ATOM 3406 O O . GLU B 1 57 ? -6.492 -41.125 -21.969 1 95.69 57 GLU B O 1
ATOM 3411 N N . ARG B 1 58 ? -7.562 -40.219 -20.219 1 95.75 58 ARG B N 1
ATOM 3412 C CA . ARG B 1 58 ? -8.875 -40.5 -20.781 1 95.75 58 ARG B CA 1
ATOM 3413 C C . ARG B 1 58 ? -9.094 -39.75 -22.094 1 95.75 58 ARG B C 1
ATOM 3415 O O . ARG B 1 58 ? -9.688 -40.281 -23.031 1 95.75 58 ARG B O 1
ATOM 3422 N N . GLU B 1 59 ? -8.648 -38.562 -22.062 1 97.25 59 GLU B N 1
ATOM 3423 C CA . GLU B 1 59 ? -8.758 -37.75 -23.281 1 97.25 59 GLU B CA 1
ATOM 3424 C C . GLU B 1 59 ? -7.945 -38.375 -24.422 1 97.25 59 GLU B C 1
ATOM 3426 O O . GLU B 1 59 ? -8.406 -38.406 -25.562 1 97.25 59 GLU B O 1
ATOM 3431 N N . ARG B 1 60 ? -6.75 -38.812 -24.125 1 96.69 60 ARG B N 1
ATOM 3432 C CA . ARG B 1 60 ? -5.906 -39.469 -25.125 1 96.69 60 ARG B CA 1
ATOM 3433 C C . ARG B 1 60 ? -6.617 -40.656 -25.75 1 96.69 60 ARG B C 1
ATOM 3435 O O . ARG B 1 60 ? -6.66 -40.781 -26.984 1 96.69 60 ARG B O 1
ATOM 3442 N N . VAL B 1 61 ? -7.195 -41.469 -24.922 1 97.12 61 VAL B N 1
ATOM 3443 C CA . VAL B 1 61 ? -7.906 -42.656 -25.375 1 97.12 61 VAL B CA 1
ATOM 3444 C C . VAL B 1 61 ? -9.109 -42.25 -26.219 1 97.12 61 VAL B C 1
ATOM 3446 O O . VAL B 1 61 ? -9.352 -42.812 -27.281 1 97.12 61 VAL B O 1
ATOM 3449 N N . TRP B 1 62 ? -9.867 -41.312 -25.734 1 97.5 62 TRP B N 1
ATOM 3450 C CA . TRP B 1 62 ? -11.047 -40.844 -26.438 1 97.5 62 TRP B CA 1
ATOM 3451 C C . TRP B 1 62 ? -10.672 -40.312 -27.828 1 97.5 62 TRP B C 1
ATOM 3453 O O . TRP B 1 62 ? -11.344 -40.594 -28.812 1 97.5 62 TRP B O 1
ATOM 3463 N N . ARG B 1 63 ? -9.656 -39.531 -27.906 1 97.06 63 ARG B N 1
ATOM 3464 C CA . ARG B 1 63 ? -9.227 -38.969 -29.188 1 97.06 63 ARG B CA 1
ATOM 3465 C C . ARG B 1 63 ? -8.828 -40.062 -30.172 1 97.06 63 ARG B C 1
ATOM 3467 O O . ARG B 1 63 ? -9.164 -40 -31.344 1 97.06 63 ARG B O 1
ATOM 3474 N N . GLU B 1 64 ? -8.109 -41 -29.641 1 97.12 64 GLU B N 1
ATOM 3475 C CA . GLU B 1 64 ? -7.75 -42.156 -30.469 1 97.12 64 GLU B CA 1
ATOM 3476 C C . GLU B 1 64 ? -8.992 -42.844 -31.047 1 97.12 64 GLU B C 1
ATOM 3478 O O . GLU B 1 64 ? -9.031 -43.156 -32.219 1 97.12 64 GLU B O 1
ATOM 3483 N N . GLN B 1 65 ? -9.977 -42.969 -30.234 1 97.56 65 GLN B N 1
ATOM 3484 C CA . GLN B 1 65 ? -11.219 -43.625 -30.656 1 97.56 65 GLN B CA 1
ATOM 3485 C C . GLN B 1 65 ? -11.969 -42.781 -31.672 1 97.56 65 GLN B C 1
ATOM 3487 O O . GLN B 1 65 ? -12.664 -43.312 -32.531 1 97.56 65 GLN B O 1
ATOM 3492 N N . GLN B 1 66 ? -11.773 -41.531 -31.594 1 96.12 66 GLN B N 1
ATOM 3493 C CA . GLN B 1 66 ? -12.461 -40.594 -32.5 1 96.12 66 GLN B CA 1
ATOM 3494 C C . GLN B 1 66 ? -11.641 -40.344 -33.75 1 96.12 66 GLN B C 1
ATOM 3496 O O . GLN B 1 66 ? -12.062 -39.594 -34.625 1 96.12 66 GLN B O 1
ATOM 3501 N N . GLY B 1 67 ? -10.461 -40.938 -33.875 1 95.94 67 GLY B N 1
ATOM 3502 C CA . GLY B 1 67 ? -9.594 -40.75 -35.031 1 95.94 67 GLY B CA 1
ATOM 3503 C C . GLY B 1 67 ? -8.922 -39.375 -35.031 1 95.94 67 GLY B C 1
ATOM 3504 O O . GLY B 1 67 ? -8.539 -38.875 -36.094 1 95.94 67 GLY B O 1
ATOM 3505 N N . LEU B 1 68 ? -8.836 -38.781 -33.875 1 94.94 68 LEU B N 1
ATOM 3506 C CA . LEU B 1 68 ? -8.188 -37.5 -33.719 1 94.94 68 LEU B CA 1
ATOM 3507 C C . LEU B 1 68 ? -6.734 -37.656 -33.281 1 94.94 68 LEU B C 1
ATOM 3509 O O . LEU B 1 68 ? -6.391 -38.594 -32.594 1 94.94 68 LEU B O 1
ATOM 3513 N N . PRO B 1 69 ? -5.922 -36.75 -33.719 1 94.62 69 PRO B N 1
ATOM 3514 C CA . PRO B 1 69 ? -4.527 -36.844 -33.281 1 94.62 69 PRO B CA 1
ATOM 3515 C C . PRO B 1 69 ? -4.371 -36.594 -31.781 1 94.62 69 PRO B C 1
ATOM 3517 O O . PRO B 1 69 ? -5.121 -35.812 -31.203 1 94.62 69 PRO B O 1
ATOM 3520 N N . ALA B 1 70 ? -3.348 -37.25 -31.219 1 92.69 70 ALA B N 1
ATOM 3521 C CA . ALA B 1 70 ? -3.021 -37 -29.828 1 92.69 70 ALA B CA 1
ATOM 3522 C C . ALA B 1 70 ? -2.512 -35.594 -29.625 1 92.69 70 ALA B C 1
ATOM 3524 O O . ALA B 1 70 ? -1.894 -35 -30.531 1 92.69 70 ALA B O 1
ATOM 3525 N N . LYS B 1 71 ? -2.748 -35.062 -28.484 1 95.19 71 LYS B N 1
ATOM 3526 C CA . LYS B 1 71 ? -2.199 -33.75 -28.141 1 95.19 71 LYS B CA 1
ATOM 3527 C C . LYS B 1 71 ? -0.807 -33.906 -27.531 1 95.19 71 LYS B C 1
ATOM 3529 O O . LYS B 1 71 ? -0.354 -35 -27.234 1 95.19 71 LYS B O 1
ATOM 3534 N N . HIS B 1 72 ? -0.142 -32.812 -27.328 1 96 72 HIS B N 1
ATOM 3535 C CA . HIS B 1 72 ? 1.278 -32.781 -27 1 96 72 HIS B CA 1
ATOM 3536 C C . HIS B 1 72 ? 1.529 -33.344 -25.609 1 96 72 HIS B C 1
ATOM 3538 O O . HIS B 1 72 ? 2.65 -33.75 -25.297 1 96 72 HIS B O 1
ATOM 3544 N N . HIS B 1 73 ? 0.546 -33.406 -24.719 1 96.31 73 HIS B N 1
ATOM 3545 C CA . HIS B 1 73 ? 0.74 -33.875 -23.344 1 96.31 73 HIS B CA 1
ATOM 3546 C C . HIS B 1 73 ? 1.279 -35.281 -23.312 1 96.31 73 HIS B C 1
ATOM 3548 O O . HIS B 1 73 ? 1.922 -35.688 -22.328 1 96.31 73 HIS B O 1
ATOM 3554 N N . VAL B 1 74 ? 1.044 -36.031 -24.328 1 95.69 74 VAL B N 1
ATOM 3555 C CA . VAL B 1 74 ? 1.456 -37.438 -24.375 1 95.69 74 VAL B CA 1
ATOM 3556 C C . VAL B 1 74 ? 2.979 -37.531 -24.453 1 95.69 74 VAL B C 1
ATOM 3558 O O . VAL B 1 74 ? 3.561 -38.594 -24.188 1 95.69 74 VAL B O 1
ATOM 3561 N N . ASN B 1 75 ? 3.64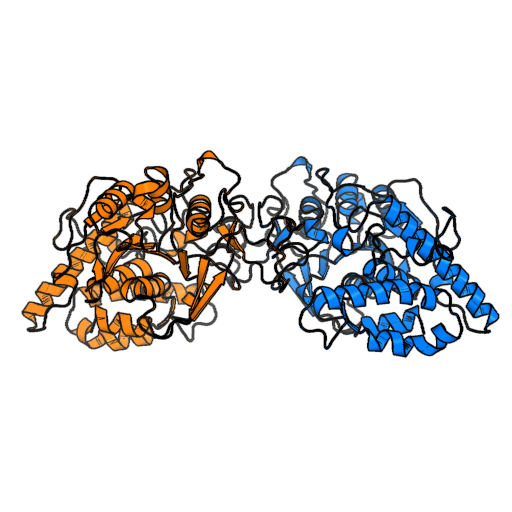3 -36.469 -24.844 1 95.88 75 ASN B N 1
ATOM 3562 C CA . ASN B 1 75 ? 5.094 -36.406 -24.984 1 95.88 75 ASN B CA 1
ATOM 3563 C C . ASN B 1 75 ? 5.773 -35.906 -23.719 1 95.88 75 ASN B C 1
ATOM 3565 O O . ASN B 1 75 ? 6.984 -35.688 -23.703 1 95.88 75 ASN B O 1
ATOM 3569 N N . GLN B 1 76 ? 5.055 -35.719 -22.688 1 96.38 76 GLN B N 1
ATOM 3570 C CA . GLN B 1 76 ? 5.578 -35.188 -21.438 1 96.38 76 GLN B CA 1
ATOM 3571 C C . GLN B 1 76 ? 5.359 -36.188 -20.281 1 96.38 76 GLN B C 1
ATOM 3573 O O . GLN B 1 76 ? 4.336 -36.844 -20.234 1 96.38 76 GLN B O 1
ATOM 3578 N N . LYS B 1 77 ? 6.309 -36.25 -19.375 1 97.19 77 LYS B N 1
ATOM 3579 C CA . LYS B 1 77 ? 6.18 -37.031 -18.156 1 97.19 77 LYS B CA 1
ATOM 3580 C C . LYS B 1 77 ? 6.93 -36.406 -17 1 97.19 77 LYS B C 1
ATOM 3582 O O . LYS B 1 77 ? 7.977 -36.906 -16.578 1 97.19 77 LYS B O 1
ATOM 3587 N N . PRO B 1 78 ? 6.406 -35.344 -16.516 1 98.25 78 PRO B N 1
ATOM 3588 C CA . PRO B 1 78 ? 7.062 -34.656 -15.398 1 98.25 78 PRO B CA 1
ATOM 3589 C C . PRO B 1 78 ? 7.059 -35.5 -14.117 1 98.25 78 PRO B C 1
ATOM 3591 O O . PRO B 1 78 ? 6.273 -36.438 -13.984 1 98.25 78 PRO B O 1
ATOM 3594 N N . ILE B 1 79 ? 7.984 -35.094 -13.234 1 98.12 79 ILE B N 1
ATOM 3595 C CA . ILE B 1 79 ? 7.914 -35.562 -11.852 1 98.12 79 ILE B CA 1
ATOM 3596 C C . ILE B 1 79 ? 6.852 -34.75 -11.102 1 98.12 79 ILE B C 1
ATOM 3598 O O . ILE B 1 79 ? 6.695 -33.562 -11.328 1 98.12 79 ILE B O 1
ATOM 3602 N N . VAL B 1 80 ? 6.109 -35.406 -10.25 1 97.81 80 VAL B N 1
ATOM 3603 C CA . VAL B 1 80 ? 5.211 -34.719 -9.312 1 97.81 80 VAL B CA 1
ATOM 3604 C C . VAL B 1 80 ? 5.684 -34.969 -7.879 1 97.81 80 VAL B C 1
ATOM 3606 O O . VAL B 1 80 ? 5.949 -36.125 -7.496 1 97.81 80 VAL B O 1
ATOM 3609 N N . ALA B 1 81 ? 5.879 -33.938 -7.109 1 97.75 81 ALA B N 1
ATOM 3610 C CA . ALA B 1 81 ? 6.34 -34.062 -5.727 1 97.75 81 ALA B CA 1
ATOM 3611 C C . ALA B 1 81 ? 5.625 -33.062 -4.82 1 97.75 81 ALA B C 1
ATOM 3613 O O . ALA B 1 81 ? 5.281 -31.953 -5.254 1 97.75 81 ALA B O 1
ATOM 3614 N N . VAL B 1 82 ? 5.449 -33.469 -3.572 1 97 82 VAL B N 1
ATOM 3615 C CA . VAL B 1 82 ? 4.785 -32.625 -2.578 1 97 82 VAL B CA 1
ATOM 3616 C C . VAL B 1 82 ? 5.824 -31.953 -1.69 1 97 82 VAL B C 1
ATOM 3618 O O . VAL B 1 82 ? 6.773 -32.594 -1.231 1 97 82 VAL B O 1
ATOM 3621 N N . GLY B 1 83 ? 5.707 -30.625 -1.582 1 97.5 83 GLY B N 1
ATOM 3622 C CA . GLY B 1 83 ? 6.637 -29.875 -0.757 1 97.5 83 GLY B CA 1
ATOM 3623 C C . GLY B 1 83 ? 6.047 -29.453 0.577 1 97.5 83 GLY B C 1
ATOM 3624 O O . GLY B 1 83 ? 5.449 -30.281 1.279 1 97.5 83 GLY B O 1
ATOM 3625 N N . MET B 1 84 ? 6.246 -28.234 0.958 1 95.75 84 MET B N 1
ATOM 3626 C CA . MET B 1 84 ? 5.867 -27.719 2.268 1 95.75 84 MET B CA 1
ATOM 3627 C C . MET B 1 84 ? 4.355 -27.562 2.379 1 95.75 84 MET B C 1
ATOM 3629 O O . MET B 1 84 ? 3.695 -27.141 1.428 1 95.75 84 MET B O 1
ATOM 3633 N N . ASP B 1 85 ? 3.873 -27.906 3.602 1 93.38 85 ASP B N 1
ATOM 3634 C CA . ASP B 1 85 ? 2.432 -27.828 3.822 1 93.38 85 ASP B CA 1
ATOM 3635 C C . ASP B 1 85 ? 2.068 -26.625 4.688 1 93.38 85 ASP B C 1
ATOM 3637 O O . ASP B 1 85 ? 0.925 -26.484 5.125 1 93.38 85 ASP B O 1
ATOM 3641 N N . THR B 1 86 ? 2.998 -25.812 4.965 1 93.69 86 THR B N 1
ATOM 3642 C CA . THR B 1 86 ? 2.811 -24.547 5.652 1 93.69 86 THR B CA 1
ATOM 3643 C C . THR B 1 86 ? 3.689 -23.453 5.031 1 93.69 86 THR B C 1
ATOM 3645 O O . THR B 1 86 ? 4.578 -23.75 4.23 1 93.69 86 THR B O 1
ATOM 3648 N N . ALA B 1 87 ? 3.438 -22.234 5.379 1 95 87 ALA B N 1
ATOM 3649 C CA . ALA B 1 87 ? 4.371 -21.156 5.082 1 95 87 ALA B CA 1
ATOM 3650 C C . ALA B 1 87 ? 5.688 -21.344 5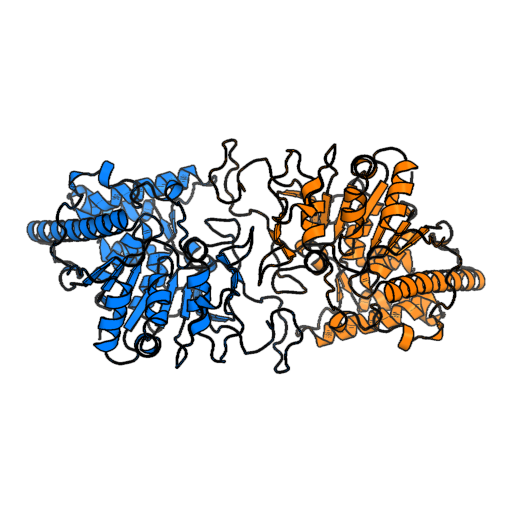.836 1 95 87 ALA B C 1
ATOM 3652 O O . ALA B 1 87 ? 5.801 -22.234 6.684 1 95 87 ALA B O 1
ATOM 3653 N N . LEU B 1 88 ? 6.648 -20.547 5.508 1 95.62 88 LEU B N 1
ATOM 3654 C CA . LEU B 1 88 ? 7.961 -20.672 6.129 1 95.62 88 LEU B CA 1
ATOM 3655 C C . LEU B 1 88 ? 7.867 -20.516 7.641 1 95.62 88 LEU B C 1
ATOM 3657 O O . LEU B 1 88 ? 8.602 -21.172 8.391 1 95.62 88 LEU B O 1
ATOM 3661 N N . ASP B 1 89 ? 6.977 -19.672 8.055 1 92.19 89 ASP B N 1
ATOM 3662 C CA . ASP B 1 89 ? 6.895 -19.391 9.484 1 92.19 89 ASP B CA 1
ATOM 3663 C C . ASP B 1 89 ? 5.93 -20.359 10.172 1 92.19 89 ASP B C 1
ATOM 3665 O O . ASP B 1 89 ? 5.617 -20.188 11.352 1 92.19 89 ASP B O 1
ATOM 3669 N N . GLY B 1 90 ? 5.355 -21.266 9.469 1 92.06 90 GLY B N 1
ATOM 3670 C CA . GLY B 1 90 ? 4.504 -22.297 10.062 1 92.06 90 GLY B CA 1
ATOM 3671 C C . GLY B 1 90 ? 3.027 -21.969 9.969 1 92.06 90 GLY B C 1
ATOM 3672 O O . GLY B 1 90 ? 2.18 -22.797 10.305 1 92.06 90 GLY B O 1
ATOM 3673 N N . THR B 1 91 ? 2.678 -20.844 9.406 1 88.5 91 THR B N 1
ATOM 3674 C CA . THR B 1 91 ? 1.277 -20.438 9.328 1 88.5 91 THR B CA 1
ATOM 3675 C C . THR B 1 91 ? 0.602 -21.078 8.117 1 88.5 91 THR B C 1
ATOM 3677 O O . THR B 1 91 ? 1.274 -21.5 7.176 1 88.5 91 THR B O 1
ATOM 3680 N N . ARG B 1 92 ? -0.778 -21.234 8.211 1 85.88 92 ARG B N 1
ATOM 3681 C CA . ARG B 1 92 ? -1.621 -21.734 7.133 1 85.88 92 ARG B CA 1
ATOM 3682 C C . ARG B 1 92 ? -2.771 -20.781 6.84 1 85.88 92 ARG B C 1
ATOM 3684 O O . ARG B 1 92 ? -3.564 -20.453 7.73 1 85.88 92 ARG B O 1
ATOM 3691 N N . LEU B 1 93 ? -2.74 -20.266 5.676 1 78.12 93 LEU B N 1
ATOM 3692 C CA . LEU B 1 93 ? -3.883 -19.453 5.273 1 78.12 93 LEU B CA 1
ATOM 3693 C C . LEU B 1 93 ? -5.055 -20.344 4.852 1 78.12 93 LEU B C 1
ATOM 3695 O O . LEU B 1 93 ? -4.863 -21.344 4.16 1 78.12 93 LEU B O 1
ATOM 3699 N N . ASP B 1 94 ? -6.164 -20.031 5.301 1 67.5 94 ASP B N 1
ATOM 3700 C CA . ASP B 1 94 ? -7.359 -20.734 4.859 1 67.5 94 ASP B CA 1
ATOM 3701 C C . ASP B 1 94 ? -8.023 -20.016 3.691 1 67.5 94 ASP B C 1
ATOM 3703 O O . ASP B 1 94 ? -8.586 -18.922 3.867 1 67.5 94 ASP B O 1
ATOM 3707 N N . ALA B 1 95 ? -7.961 -20.531 2.553 1 65.25 95 ALA B N 1
ATOM 3708 C CA . ALA B 1 95 ? -8.547 -19.891 1.379 1 65.25 95 ALA B CA 1
ATOM 3709 C C . ALA B 1 95 ? -9.711 -20.719 0.83 1 65.25 95 ALA B C 1
ATOM 3711 O O . ALA B 1 95 ? -10.133 -20.516 -0.313 1 65.25 95 ALA B O 1
ATOM 3712 N N . THR B 1 96 ? -10.211 -21.531 1.547 1 65.19 96 THR B N 1
ATOM 3713 C CA . THR B 1 96 ? -11.242 -22.453 1.09 1 65.19 96 THR B CA 1
ATOM 3714 C C . THR B 1 96 ? -12.523 -21.703 0.729 1 65.19 96 THR B C 1
ATOM 3716 O O . THR B 1 96 ? -13.305 -22.156 -0.107 1 65.19 96 THR B O 1
ATOM 3719 N N . TYR B 1 97 ? -12.656 -20.625 1.262 1 62.69 97 TYR B N 1
ATOM 3720 C CA . TYR B 1 97 ? -13.875 -19.875 1.013 1 62.69 97 TYR B CA 1
ATOM 3721 C C . TYR B 1 97 ? -13.953 -19.422 -0.44 1 62.69 97 TYR B C 1
ATOM 3723 O O . TYR B 1 97 ? -15.039 -19.281 -1 1 62.69 97 TYR B O 1
ATOM 3731 N N . PHE B 1 98 ? -12.875 -19.297 -1.138 1 61.25 98 PHE B N 1
ATOM 3732 C CA . PHE B 1 98 ? -12.852 -18.828 -2.518 1 61.25 98 PHE B CA 1
ATOM 3733 C C . PHE B 1 98 ? -12.719 -20 -3.484 1 61.25 98 PHE B C 1
ATOM 3735 O O . PHE B 1 98 ? -13.398 -20.031 -4.512 1 61.25 98 PHE B O 1
ATOM 3742 N N . HIS B 1 99 ? -11.945 -20.922 -3.146 1 67.75 99 HIS B N 1
ATOM 3743 C CA . HIS B 1 99 ? -11.547 -21.938 -4.121 1 67.75 99 HIS B CA 1
ATOM 3744 C C . HIS B 1 99 ? -12.297 -23.234 -3.889 1 67.75 99 HIS B C 1
ATOM 3746 O O . HIS B 1 99 ? -12.219 -24.156 -4.711 1 67.75 99 HIS B O 1
ATOM 3752 N N . GLY B 1 100 ? -13.109 -23.25 -2.881 1 68.12 100 GLY B N 1
ATOM 3753 C CA . GLY B 1 100 ? -13.711 -24.516 -2.482 1 68.12 100 GLY B CA 1
ATOM 3754 C C . GLY B 1 100 ? -12.797 -25.375 -1.632 1 68.12 100 GLY B C 1
ATOM 3755 O O . GLY B 1 100 ? -11.609 -25.078 -1.503 1 68.12 100 GLY B O 1
ATOM 3756 N N . ASP B 1 101 ? -13.328 -26.438 -1.233 1 74.5 101 ASP B N 1
ATOM 3757 C CA . ASP B 1 101 ? -12.602 -27.297 -0.305 1 74.5 101 ASP B CA 1
ATOM 3758 C C . ASP B 1 101 ? -11.445 -28.016 -1.006 1 74.5 101 ASP B C 1
ATOM 3760 O O . ASP B 1 101 ? -10.414 -28.281 -0.393 1 74.5 101 ASP B O 1
ATOM 3764 N N . ASP B 1 102 ? -11.734 -28.297 -2.326 1 79.56 102 ASP B N 1
ATOM 3765 C CA . ASP B 1 102 ? -10.711 -29.047 -3.033 1 79.56 102 ASP B CA 1
ATOM 3766 C C . ASP B 1 102 ? -9.867 -28.141 -3.926 1 79.56 102 ASP B C 1
ATOM 3768 O O . ASP B 1 102 ? -9.023 -28.609 -4.684 1 79.56 102 ASP B O 1
ATOM 3772 N N . GLY B 1 103 ? -10.164 -26.828 -3.949 1 78.44 103 GLY B N 1
ATOM 3773 C CA . GLY B 1 103 ? -9.391 -25.859 -4.707 1 78.44 103 GLY B CA 1
ATOM 3774 C C . GLY B 1 103 ? -9.758 -25.828 -6.18 1 78.44 103 GLY B C 1
ATOM 3775 O O . GLY B 1 103 ? -9.281 -24.969 -6.922 1 78.44 103 GLY B O 1
ATOM 3776 N N . LEU B 1 104 ? -10.609 -26.75 -6.59 1 84 104 LEU B N 1
ATOM 3777 C CA . LEU B 1 104 ? -10.969 -26.859 -8 1 84 104 LEU B CA 1
ATOM 3778 C C . LEU B 1 104 ? -12.484 -26.812 -8.172 1 84 104 LEU B C 1
ATOM 3780 O O . LEU B 1 104 ? -13.062 -27.656 -8.859 1 84 104 LEU B O 1
ATOM 3784 N N . GLY B 1 105 ? -13.125 -25.938 -7.438 1 78.06 105 GLY B N 1
ATOM 3785 C CA . GLY B 1 105 ? -14.555 -25.719 -7.574 1 78.06 105 GLY B CA 1
ATOM 3786 C C . GLY B 1 105 ? -15.383 -26.906 -7.109 1 78.06 105 GLY B C 1
ATOM 3787 O O . GLY B 1 105 ? -16.469 -27.156 -7.629 1 78.06 105 GLY B O 1
ATOM 3788 N N . ASN B 1 106 ? -14.812 -27.766 -6.309 1 82.38 106 ASN B N 1
ATOM 3789 C CA . ASN B 1 106 ? -15.453 -28.953 -5.754 1 82.38 106 ASN B CA 1
ATOM 3790 C C . ASN B 1 106 ? -15.75 -29.984 -6.832 1 82.38 106 ASN B C 1
ATOM 3792 O O . ASN B 1 106 ? -16.781 -30.656 -6.797 1 82.38 106 ASN B O 1
ATOM 3796 N N . VAL B 1 107 ? -14.875 -30.078 -7.715 1 85.94 107 VAL B N 1
ATOM 3797 C CA . VAL B 1 107 ? -15.055 -30.953 -8.859 1 85.94 107 VAL B CA 1
ATOM 3798 C C . VAL B 1 107 ? -15.102 -32.406 -8.391 1 85.94 107 VAL B C 1
ATOM 3800 O O . VAL B 1 107 ? -15.797 -33.25 -8.984 1 85.94 107 VAL B O 1
ATOM 3803 N N . HIS B 1 108 ? -14.477 -32.75 -7.328 1 88.56 108 HIS B N 1
ATOM 3804 C CA . HIS B 1 108 ? -14.445 -34.125 -6.844 1 88.56 108 HIS B CA 1
ATOM 3805 C C . HIS B 1 108 ? -15.797 -34.531 -6.289 1 88.56 108 HIS B C 1
ATOM 3807 O O . HIS B 1 108 ? -16.125 -35.719 -6.281 1 88.56 108 HIS B O 1
ATOM 3813 N N . THR B 1 109 ? -16.484 -33.562 -5.832 1 87.94 109 THR B N 1
ATOM 3814 C CA . THR B 1 109 ? -17.844 -33.812 -5.395 1 87.94 109 THR B CA 1
ATOM 3815 C C . THR B 1 109 ? -18.812 -33.781 -6.578 1 87.94 109 THR B C 1
ATOM 3817 O O . THR B 1 109 ? -19.719 -34.625 -6.668 1 87.94 109 THR B O 1
ATOM 3820 N N . LYS B 1 110 ? -18.594 -32.969 -7.516 1 89.31 110 LYS B N 1
ATOM 3821 C CA . LYS B 1 110 ? -19.5 -32.75 -8.641 1 89.31 110 LYS B CA 1
ATOM 3822 C C . LYS B 1 110 ? -19.328 -33.812 -9.711 1 89.31 110 LYS B C 1
ATOM 3824 O O . LYS B 1 110 ? -20.281 -34.188 -10.398 1 89.31 110 LYS B O 1
ATOM 3829 N N . MET B 1 111 ? -18.062 -34.188 -9.875 1 91.38 111 MET B N 1
ATOM 3830 C CA . MET B 1 111 ? -17.719 -35.188 -10.875 1 91.38 111 MET B CA 1
ATOM 3831 C C . MET B 1 111 ? -16.844 -36.281 -10.273 1 91.38 111 MET B C 1
ATOM 3833 O O . MET B 1 111 ? -15.703 -36.469 -10.695 1 91.38 111 MET B O 1
ATOM 3837 N N . PRO B 1 112 ? -17.406 -37.031 -9.375 1 92.44 112 PRO B N 1
ATOM 3838 C CA . PRO B 1 112 ? -16.594 -38.031 -8.688 1 92.44 112 PRO B CA 1
ATOM 3839 C C . PRO B 1 112 ? -16.016 -39.062 -9.633 1 92.44 112 PRO B C 1
ATOM 3841 O O . PRO B 1 112 ? -14.961 -39.656 -9.352 1 92.44 112 PRO B O 1
ATOM 3844 N N . GLU B 1 113 ? -16.641 -39.312 -10.766 1 92.06 113 GLU B N 1
ATOM 3845 C CA . GLU B 1 113 ? -16.203 -40.312 -11.711 1 92.06 113 GLU B CA 1
ATOM 3846 C C . GLU B 1 113 ? -14.867 -39.938 -12.336 1 92.06 113 GLU B C 1
ATOM 3848 O O . GLU B 1 113 ? -14.164 -40.812 -12.875 1 92.06 113 GLU B O 1
ATOM 3853 N N . PHE B 1 114 ? -14.523 -38.688 -12.297 1 92.44 114 PHE B N 1
ATOM 3854 C CA . PHE B 1 114 ? -13.273 -38.25 -12.891 1 92.44 114 PHE B CA 1
ATOM 3855 C C . PHE B 1 114 ? -12.148 -38.25 -11.859 1 92.44 114 PHE B C 1
ATOM 3857 O O . PHE B 1 114 ? -10.977 -38.125 -12.211 1 92.44 114 PHE B O 1
ATOM 3864 N N . THR B 1 115 ? -12.508 -38.312 -10.602 1 91.75 115 THR B N 1
ATOM 3865 C CA . THR B 1 115 ? -11.508 -38.25 -9.539 1 91.75 115 THR B CA 1
ATOM 3866 C C . THR B 1 115 ? -10.594 -39.469 -9.578 1 91.75 115 THR B C 1
ATOM 3868 O O . THR B 1 115 ? -11.07 -40.625 -9.562 1 91.75 115 THR B O 1
ATOM 3871 N N . SER B 1 116 ? -9.297 -39.125 -9.656 1 88.5 116 SER B N 1
ATOM 3872 C CA . SER B 1 116 ? -8.344 -40.25 -9.719 1 88.5 116 SER B CA 1
ATOM 3873 C C . SER B 1 116 ? -8.289 -41 -8.398 1 88.5 116 SER B C 1
ATOM 3875 O O . SER B 1 116 ? -8.398 -40.406 -7.328 1 88.5 116 SER B O 1
ATOM 3877 N N . THR B 1 117 ? -8.047 -42.25 -8.508 1 78.31 117 THR B N 1
ATOM 3878 C CA . THR B 1 117 ? -7.84 -43.094 -7.344 1 78.31 117 THR B CA 1
ATOM 3879 C C . THR B 1 117 ? -6.43 -43.688 -7.336 1 78.31 117 THR B C 1
ATOM 3881 O O . THR B 1 117 ? -6.086 -44.469 -6.465 1 78.31 117 THR B O 1
ATOM 3884 N N . ASP B 1 118 ? -5.637 -43.25 -8.297 1 78 118 ASP B N 1
ATOM 3885 C CA . ASP B 1 118 ? -4.316 -43.844 -8.469 1 78 118 ASP B CA 1
ATOM 3886 C C . ASP B 1 118 ? -3.215 -42.812 -8.242 1 78 118 ASP B C 1
ATOM 3888 O O . ASP B 1 118 ? -3.225 -41.75 -8.859 1 78 118 ASP B O 1
ATOM 3892 N N . LYS B 1 119 ? -2.254 -43.156 -7.355 1 73.38 119 LYS B N 1
ATOM 3893 C CA . LYS B 1 119 ? -1.102 -42.281 -7.109 1 73.38 119 LYS B CA 1
ATOM 3894 C C . LYS B 1 119 ? -0.049 -42.438 -8.203 1 73.38 119 LYS B C 1
ATOM 3896 O O . LYS B 1 119 ? 0.802 -41.562 -8.383 1 73.38 119 LYS B O 1
ATOM 3901 N N . ASN B 1 120 ? -0.136 -43.438 -8.891 1 79.06 120 ASN B N 1
ATOM 3902 C CA . ASN B 1 120 ? 0.877 -43.719 -9.906 1 79.06 120 ASN B CA 1
ATOM 3903 C C . ASN B 1 120 ? 0.264 -43.844 -11.297 1 79.06 120 ASN B C 1
ATOM 3905 O O . ASN B 1 120 ? 0.522 -44.812 -12 1 79.06 120 ASN B O 1
ATOM 3909 N N . GLY B 1 121 ? -0.463 -42.812 -11.602 1 80.94 121 GLY B N 1
ATOM 3910 C CA . GLY B 1 121 ? -1.092 -42.812 -12.914 1 80.94 121 GLY B CA 1
ATOM 3911 C C . GLY B 1 121 ? -0.121 -42.531 -14.047 1 80.94 121 GLY B C 1
ATOM 3912 O O . GLY B 1 121 ? 1.035 -42.188 -13.805 1 80.94 121 GLY B O 1
ATOM 3913 N N . PRO B 1 122 ? -0.579 -42.812 -15.25 1 88.25 122 PRO B N 1
ATOM 3914 C CA . PRO B 1 122 ? 0.266 -42.531 -16.406 1 88.25 122 PRO B CA 1
ATOM 3915 C C . PRO B 1 122 ? 0.486 -41.031 -16.625 1 88.25 122 PRO B C 1
ATOM 3917 O O . PRO B 1 122 ? -0.293 -40.219 -16.125 1 88.25 122 PRO B O 1
ATOM 3920 N N . GLY B 1 123 ? 1.54 -40.688 -17.125 1 93.75 123 GLY B N 1
ATOM 3921 C CA . GLY B 1 123 ? 1.762 -39.312 -17.578 1 93.75 123 GLY B CA 1
ATOM 3922 C C . GLY B 1 123 ? 2.676 -38.531 -16.672 1 93.75 123 GLY B C 1
ATOM 3923 O O . GLY B 1 123 ? 3.059 -37.406 -16.984 1 93.75 123 GLY B O 1
ATOM 3924 N N . TYR B 1 124 ? 2.869 -39.094 -15.469 1 96.06 124 TYR B N 1
ATOM 3925 C CA . TYR B 1 124 ? 3.803 -38.438 -14.547 1 96.06 124 TYR B CA 1
ATOM 3926 C C . TYR B 1 124 ? 4.516 -39.469 -13.688 1 96.06 124 TYR B C 1
ATOM 3928 O O . TYR B 1 124 ? 4.16 -40.656 -13.695 1 96.06 124 TYR B O 1
ATOM 3936 N N . THR B 1 125 ? 5.621 -39.094 -13.07 1 96.62 125 THR B N 1
ATOM 3937 C CA . THR B 1 125 ? 6.309 -39.875 -12.062 1 96.62 125 THR B CA 1
ATOM 3938 C C . THR B 1 125 ? 6.215 -39.219 -10.688 1 96.62 125 THR B C 1
ATOM 3940 O O . THR B 1 125 ? 6.656 -38.094 -10.516 1 96.62 125 THR B O 1
ATOM 3943 N N . PHE B 1 126 ? 5.637 -39.906 -9.734 1 96.12 126 PHE B N 1
ATOM 3944 C CA . PHE B 1 126 ? 5.523 -39.375 -8.391 1 96.12 126 PHE B CA 1
ATOM 3945 C C . PHE B 1 126 ? 6.824 -39.562 -7.613 1 96.12 126 PHE B C 1
ATOM 3947 O O . PHE B 1 126 ? 7.449 -40.625 -7.703 1 96.12 126 PHE B O 1
ATOM 3954 N N . SER B 1 127 ? 7.293 -38.562 -6.945 1 96.62 127 SER B N 1
ATOM 3955 C CA . SER B 1 127 ? 8.445 -38.656 -6.062 1 96.62 127 SER B CA 1
ATOM 3956 C C . SER B 1 127 ? 8.031 -38.531 -4.598 1 96.62 127 SER B C 1
ATOM 3958 O O . SER B 1 127 ? 7.266 -37.656 -4.23 1 96.62 127 SER B O 1
ATOM 3960 N N . ASP B 1 128 ? 8.625 -39.406 -3.764 1 95.75 128 ASP B N 1
ATOM 3961 C CA . ASP B 1 128 ? 8.359 -39.344 -2.33 1 95.75 128 ASP B CA 1
ATOM 3962 C C . ASP B 1 128 ? 9.227 -38.312 -1.632 1 95.75 128 ASP B C 1
ATOM 3964 O O . ASP B 1 128 ? 9.008 -38 -0.461 1 95.75 128 ASP B O 1
ATOM 3968 N N . LYS B 1 129 ? 10.156 -37.812 -2.346 1 97.94 129 LYS B N 1
ATOM 3969 C CA . LYS B 1 129 ? 10.961 -36.719 -1.782 1 97.94 129 LYS B CA 1
ATOM 3970 C C . LYS B 1 129 ? 10.172 -35.406 -1.716 1 97.94 129 LYS B C 1
ATOM 3972 O O . LYS B 1 129 ? 9.336 -35.156 -2.578 1 97.94 129 LYS B O 1
ATOM 3977 N N . PRO B 1 130 ? 10.555 -34.656 -0.678 1 98.12 130 PRO B N 1
ATOM 3978 C CA . PRO B 1 130 ? 9.945 -33.312 -0.7 1 98.12 130 PRO B CA 1
ATOM 3979 C C . PRO B 1 130 ? 10.289 -32.531 -1.961 1 98.12 130 PRO B C 1
ATOM 3981 O O . PRO B 1 130 ? 11.422 -32.594 -2.445 1 98.12 130 PRO B O 1
ATOM 3984 N N . SER B 1 131 ? 9.344 -31.781 -2.422 1 98.25 131 SER B N 1
ATOM 3985 C CA . SER B 1 131 ? 9.492 -31.141 -3.725 1 98.25 131 SER B CA 1
ATOM 3986 C C . SER B 1 131 ? 10.703 -30.203 -3.748 1 98.25 131 SER B C 1
ATOM 3988 O O . SER B 1 131 ? 11.367 -30.078 -4.777 1 98.25 131 SER B O 1
ATOM 3990 N N . TYR B 1 132 ? 11.031 -29.469 -2.58 1 98.62 132 TYR B N 1
ATOM 3991 C CA . TYR B 1 132 ? 12.18 -28.562 -2.553 1 98.62 132 TYR B CA 1
ATOM 3992 C C . TYR B 1 132 ? 13.484 -29.344 -2.711 1 98.62 132 TYR B C 1
ATOM 3994 O O . TYR B 1 132 ? 14.477 -28.797 -3.209 1 98.62 132 TYR B O 1
ATOM 4002 N N . GLN B 1 133 ? 13.5 -30.641 -2.361 1 98.75 133 GLN B N 1
ATOM 4003 C CA . GLN B 1 133 ? 14.664 -31.484 -2.609 1 98.75 133 GLN B CA 1
ATOM 4004 C C . GLN B 1 133 ? 14.719 -31.922 -4.07 1 98.75 133 GLN B C 1
ATOM 4006 O O . GLN B 1 133 ? 15.805 -32 -4.656 1 98.75 133 GLN B O 1
ATOM 4011 N N . VAL B 1 134 ? 13.547 -32.25 -4.641 1 98.88 134 VAL B N 1
ATOM 4012 C CA . VAL B 1 134 ? 13.5 -32.656 -6.039 1 98.88 134 VAL B CA 1
ATOM 4013 C C . VAL B 1 134 ? 13.945 -31.484 -6.93 1 98.88 134 VAL B C 1
ATOM 4015 O O . VAL B 1 134 ? 14.609 -31.688 -7.945 1 98.88 134 VAL B O 1
ATOM 4018 N N . ILE B 1 135 ? 13.586 -30.266 -6.543 1 98.94 135 ILE B N 1
ATOM 4019 C CA . ILE B 1 135 ? 14.047 -29.078 -7.258 1 98.94 135 ILE B CA 1
ATOM 4020 C C . ILE B 1 135 ? 15.578 -29.062 -7.301 1 98.94 135 ILE B C 1
ATOM 4022 O O . ILE B 1 135 ? 16.172 -28.891 -8.367 1 98.94 135 ILE B O 1
ATOM 4026 N N . LEU B 1 136 ? 16.156 -29.266 -6.164 1 98.88 136 LEU B N 1
ATOM 4027 C CA . LEU B 1 136 ? 17.609 -29.25 -6.078 1 98.88 136 LEU B CA 1
ATOM 4028 C C . LEU B 1 136 ? 18.234 -30.391 -6.879 1 98.88 136 LEU B C 1
ATOM 4030 O O . LEU B 1 136 ? 19.25 -30.203 -7.555 1 98.88 136 LEU B O 1
ATOM 4034 N N . ASP B 1 137 ? 17.625 -31.609 -6.809 1 98.88 137 ASP B N 1
ATOM 4035 C CA . ASP B 1 137 ? 18.109 -32.75 -7.59 1 98.88 137 ASP B CA 1
ATOM 4036 C C . ASP B 1 137 ? 18.109 -32.406 -9.078 1 98.88 137 ASP B C 1
ATOM 4038 O O . ASP B 1 137 ? 19.094 -32.688 -9.773 1 98.88 137 ASP B O 1
ATOM 4042 N N . LEU B 1 138 ? 17.078 -31.812 -9.531 1 98.75 138 LEU B N 1
ATOM 4043 C CA . LEU B 1 138 ? 16.953 -31.469 -10.945 1 98.75 138 LEU B CA 1
ATOM 4044 C C . LEU B 1 138 ? 17.984 -30.422 -11.344 1 98.75 138 LEU B C 1
ATOM 4046 O O . LEU B 1 138 ? 18.578 -30.5 -12.422 1 98.75 138 LEU B O 1
ATOM 4050 N N . LEU B 1 139 ? 18.141 -29.422 -10.477 1 98.75 139 LEU B N 1
ATOM 4051 C CA . LEU B 1 139 ? 19.094 -28.359 -10.773 1 98.75 139 LEU B CA 1
ATOM 4052 C C . LEU B 1 139 ? 20.516 -28.906 -10.852 1 98.75 139 LEU B C 1
ATOM 4054 O O . LEU B 1 139 ? 21.344 -28.406 -11.617 1 98.75 139 LEU B O 1
ATOM 4058 N N . ARG B 1 140 ? 20.812 -29.938 -10.062 1 98.44 140 ARG B N 1
ATOM 4059 C CA . ARG B 1 140 ? 22.109 -30.594 -10.125 1 98.44 140 ARG B CA 1
ATOM 4060 C C . ARG B 1 140 ? 22.297 -31.328 -11.445 1 98.44 140 ARG B C 1
ATOM 4062 O O . ARG B 1 140 ? 23.391 -31.375 -11.992 1 98.44 140 ARG B O 1
ATOM 4069 N N . GLU B 1 141 ? 21.281 -31.859 -11.938 1 98.12 141 GLU B N 1
ATOM 4070 C CA . GLU B 1 141 ? 21.328 -32.719 -13.109 1 98.12 141 GLU B CA 1
ATOM 4071 C C . GLU B 1 141 ? 21.328 -31.906 -14.398 1 98.12 141 GLU B C 1
ATOM 4073 O O . GLU B 1 141 ? 21.953 -32.312 -15.391 1 98.12 141 GLU B O 1
ATOM 4078 N N . GLU B 1 142 ? 20.609 -30.812 -14.445 1 98.12 142 GLU B N 1
ATOM 4079 C CA . GLU B 1 142 ? 20.453 -30 -15.641 1 98.12 142 GLU B CA 1
ATOM 4080 C C . GLU B 1 142 ? 21.625 -29.062 -15.836 1 98.12 142 GLU B C 1
ATOM 4082 O O . GLU B 1 142 ? 22.328 -28.719 -14.875 1 98.12 142 GLU B O 1
ATOM 4087 N N . PRO B 1 143 ? 21.875 -28.625 -17.141 1 97.81 143 PRO B N 1
ATOM 4088 C CA . PRO B 1 143 ? 22.922 -27.625 -17.359 1 97.81 143 PRO B CA 1
ATOM 4089 C C . PRO B 1 143 ? 22.703 -26.344 -16.547 1 97.81 143 PRO B C 1
ATOM 4091 O O . PRO B 1 143 ? 21.547 -25.953 -16.328 1 97.81 143 PRO B O 1
ATOM 4094 N N . ASP B 1 144 ? 23.828 -25.75 -16.141 1 97.94 144 ASP B N 1
ATOM 4095 C CA . ASP B 1 144 ? 23.781 -24.516 -15.359 1 97.94 144 ASP B CA 1
ATOM 4096 C C . ASP B 1 144 ? 22.922 -23.469 -16.062 1 97.94 144 ASP B C 1
ATOM 4098 O O . ASP B 1 144 ? 23.031 -23.297 -17.281 1 97.94 144 ASP B O 1
ATOM 4102 N N . LYS B 1 145 ? 22.016 -22.812 -15.375 1 97.62 145 LYS B N 1
ATOM 4103 C CA . LYS B 1 145 ? 21.188 -21.719 -15.852 1 97.62 145 LYS B CA 1
ATOM 4104 C C . LYS B 1 145 ? 20.312 -22.141 -17.016 1 97.62 145 LYS B C 1
ATOM 4106 O O . LYS B 1 145 ? 20.156 -21.406 -18 1 97.62 145 LYS B O 1
ATOM 4111 N N . SER B 1 146 ? 19.781 -23.328 -16.875 1 97.25 146 SER B N 1
ATOM 4112 C CA . SER B 1 146 ? 18.953 -23.828 -17.969 1 97.25 146 SER B CA 1
ATOM 4113 C C . SER B 1 146 ? 17.5 -24.047 -17.516 1 97.25 146 SER B C 1
ATOM 4115 O O . SER B 1 146 ? 16.594 -24.141 -18.344 1 97.25 146 SER B O 1
ATOM 4117 N N . VAL B 1 147 ? 17.266 -24.094 -16.219 1 98.31 147 VAL B N 1
ATOM 4118 C CA . VAL B 1 147 ? 15.953 -24.422 -15.703 1 98.31 147 VAL B CA 1
ATOM 4119 C C . VAL B 1 147 ? 15.219 -23.141 -15.289 1 98.31 147 VAL B C 1
ATOM 4121 O O . VAL B 1 147 ? 15.75 -22.344 -14.516 1 98.31 147 VAL B O 1
ATOM 4124 N N . THR B 1 148 ? 14.062 -22.922 -15.859 1 98.44 148 THR B N 1
ATOM 4125 C CA . THR B 1 148 ? 13.164 -21.859 -15.43 1 98.44 148 THR B CA 1
ATOM 4126 C C . THR B 1 148 ? 12.117 -22.406 -14.461 1 98.44 148 THR B C 1
ATOM 4128 O O . THR B 1 148 ? 11.586 -23.5 -14.656 1 98.44 148 THR B O 1
ATOM 4131 N N . ILE B 1 149 ? 11.867 -21.672 -13.406 1 98.88 149 ILE B N 1
ATOM 4132 C CA . ILE B 1 149 ? 10.836 -22.047 -12.453 1 98.88 149 ILE B CA 1
ATOM 4133 C C . ILE B 1 149 ? 9.641 -21.109 -12.586 1 98.88 149 ILE B C 1
ATOM 4135 O O . ILE B 1 149 ? 9.75 -19.906 -12.336 1 98.88 149 ILE B O 1
ATOM 4139 N N . ALA B 1 150 ? 8.516 -21.625 -13.039 1 98.81 150 ALA B N 1
ATOM 4140 C CA . ALA B 1 150 ? 7.242 -20.922 -12.906 1 98.81 150 ALA B CA 1
ATOM 4141 C C . ALA B 1 150 ? 6.641 -21.141 -11.516 1 98.81 150 ALA B C 1
ATOM 4143 O O . ALA B 1 150 ? 6.043 -22.188 -11.25 1 98.81 150 ALA B O 1
ATOM 4144 N N . ALA B 1 151 ? 6.84 -20.172 -10.688 1 98.88 151 ALA B N 1
ATOM 4145 C CA . ALA B 1 151 ? 6.312 -20.219 -9.328 1 98.88 151 ALA B CA 1
ATOM 4146 C C . ALA B 1 151 ? 4.949 -19.531 -9.242 1 98.88 151 ALA B C 1
ATOM 4148 O O . ALA B 1 151 ? 4.867 -18.344 -8.961 1 98.88 151 ALA B O 1
ATOM 4149 N N . ILE B 1 152 ? 3.908 -20.312 -9.383 1 98.5 152 ILE B N 1
ATOM 4150 C CA . ILE B 1 152 ? 2.574 -19.734 -9.523 1 98.5 152 ILE B CA 1
ATOM 4151 C C . ILE B 1 152 ? 1.752 -20.031 -8.266 1 98.5 152 ILE B C 1
ATOM 4153 O O . ILE B 1 152 ? 0.541 -19.797 -8.25 1 98.5 152 ILE B O 1
ATOM 4157 N N . GLY B 1 153 ? 2.334 -20.578 -7.25 1 96.94 153 GLY B N 1
ATOM 4158 C CA . GLY B 1 153 ? 1.835 -20.625 -5.887 1 96.94 153 GLY B CA 1
ATOM 4159 C C . GLY B 1 153 ? 2.689 -19.844 -4.906 1 96.94 153 GLY B C 1
ATOM 4160 O O . GLY B 1 153 ? 3.586 -19.109 -5.316 1 96.94 153 GLY B O 1
ATOM 4161 N N . PRO B 1 154 ? 2.363 -19.984 -3.584 1 97.31 154 PRO B N 1
ATOM 4162 C CA . PRO B 1 154 ? 3.248 -19.391 -2.584 1 97.31 154 PRO B CA 1
ATOM 4163 C C . PRO B 1 154 ? 4.676 -19.906 -2.662 1 97.31 154 PRO B C 1
ATOM 4165 O O . PRO B 1 154 ? 4.895 -21.062 -3.068 1 97.31 154 PRO B O 1
ATOM 4168 N N . LEU B 1 155 ? 5.672 -19.234 -2.219 1 98.5 155 LEU B N 1
ATOM 4169 C CA . LEU B 1 155 ? 7.051 -19.438 -2.648 1 98.5 155 LEU B CA 1
ATOM 4170 C C . LEU B 1 155 ? 7.828 -20.25 -1.614 1 98.5 155 LEU B C 1
ATOM 4172 O O . LEU B 1 155 ? 9.062 -20.281 -1.649 1 98.5 155 LEU B O 1
ATOM 4176 N N . MET B 1 156 ? 7.195 -20.922 -0.687 1 97.75 156 MET B N 1
ATOM 4177 C CA . MET B 1 156 ? 7.902 -21.578 0.418 1 97.75 156 MET B CA 1
ATOM 4178 C C . MET B 1 156 ? 8.82 -22.672 -0.091 1 97.75 156 MET B C 1
ATOM 4180 O O . MET B 1 156 ? 9.906 -22.891 0.448 1 97.75 156 MET B O 1
ATOM 4184 N N . ASN B 1 157 ? 8.406 -23.453 -1.136 1 98.56 157 ASN B N 1
ATOM 4185 C CA . ASN B 1 157 ? 9.281 -24.5 -1.667 1 98.56 157 ASN B CA 1
ATOM 4186 C C . ASN B 1 157 ? 10.555 -23.906 -2.264 1 98.56 157 ASN B C 1
ATOM 4188 O O . ASN B 1 157 ? 11.641 -24.469 -2.094 1 98.56 157 ASN B O 1
ATOM 4192 N N . ILE B 1 158 ? 10.391 -22.812 -2.965 1 98.88 158 ILE B N 1
ATOM 4193 C CA . ILE B 1 158 ? 11.508 -22.141 -3.623 1 98.88 158 ILE B CA 1
ATOM 4194 C C . ILE B 1 158 ? 12.477 -21.609 -2.572 1 98.88 158 ILE B C 1
ATOM 4196 O O . ILE B 1 158 ? 13.688 -21.828 -2.658 1 98.88 158 ILE B O 1
ATOM 4200 N N . ALA B 1 159 ? 11.898 -20.891 -1.582 1 98.69 159 ALA B N 1
ATOM 4201 C CA . ALA B 1 159 ? 12.727 -20.344 -0.504 1 98.69 159 ALA B CA 1
ATOM 4202 C C . ALA B 1 159 ? 13.438 -21.469 0.252 1 98.69 159 ALA B C 1
ATOM 4204 O O . ALA B 1 159 ? 14.625 -21.359 0.56 1 98.69 159 ALA B O 1
ATOM 4205 N N . ARG B 1 160 ? 12.742 -22.531 0.496 1 98.44 160 ARG B N 1
ATOM 4206 C CA . ARG B 1 160 ? 13.305 -23.656 1.249 1 98.44 160 ARG B CA 1
ATOM 4207 C C . ARG B 1 160 ? 14.438 -24.328 0.477 1 98.44 160 ARG B C 1
ATOM 4209 O O . ARG B 1 160 ? 15.469 -24.672 1.054 1 98.44 160 ARG B O 1
ATOM 4216 N N . ALA B 1 161 ? 14.242 -24.562 -0.8 1 98.88 161 ALA B N 1
ATOM 4217 C CA . ALA B 1 161 ? 15.305 -25.125 -1.627 1 98.88 161 ALA B CA 1
ATOM 4218 C C . ALA B 1 161 ? 16.562 -24.281 -1.556 1 98.88 161 ALA B C 1
ATOM 4220 O O . ALA B 1 161 ? 17.672 -24.812 -1.38 1 98.88 161 ALA B O 1
ATOM 4221 N N . ALA B 1 162 ? 16.391 -22.969 -1.637 1 98.69 162 ALA B N 1
ATOM 4222 C CA . ALA B 1 162 ? 17.531 -22.062 -1.58 1 98.69 162 ALA B CA 1
ATOM 4223 C C . ALA B 1 162 ? 18.203 -22.094 -0.211 1 98.69 162 ALA B C 1
ATOM 4225 O O . ALA B 1 162 ? 19.438 -22.016 -0.111 1 98.69 162 ALA B O 1
ATOM 4226 N N . GLN B 1 163 ? 17.422 -22.203 0.817 1 97.75 163 GLN B N 1
ATOM 4227 C CA . GLN B 1 163 ? 17.953 -22.266 2.174 1 97.75 163 GLN B CA 1
ATOM 4228 C C . GLN B 1 163 ? 18.828 -23.516 2.357 1 97.75 163 GLN B C 1
ATOM 4230 O O . GLN B 1 163 ? 19.859 -23.453 3.033 1 97.75 163 GLN B O 1
ATOM 4235 N N . ILE B 1 164 ? 18.422 -24.609 1.782 1 98.25 164 ILE B N 1
ATOM 4236 C CA . ILE B 1 164 ? 19.094 -25.891 1.963 1 98.25 164 ILE B CA 1
ATOM 4237 C C . ILE B 1 164 ? 20.422 -25.906 1.207 1 98.25 164 ILE B C 1
ATOM 4239 O O . ILE B 1 164 ? 21.438 -26.375 1.724 1 98.25 164 ILE B O 1
ATOM 4243 N N . ASP B 1 165 ? 20.406 -25.422 0.01 1 98.62 165 ASP B N 1
ATOM 4244 C CA . ASP B 1 165 ? 21.594 -25.453 -0.823 1 98.62 165 ASP B CA 1
ATOM 4245 C C . ASP B 1 165 ? 21.641 -24.25 -1.774 1 98.62 165 ASP B C 1
ATOM 4247 O O . ASP B 1 165 ? 21.344 -24.391 -2.963 1 98.62 165 ASP B O 1
ATOM 4251 N N . PRO B 1 166 ? 22.109 -23.109 -1.241 1 98.19 166 PRO B N 1
ATOM 4252 C CA . PRO B 1 166 ? 22.125 -21.875 -2.041 1 98.19 166 PRO B CA 1
ATOM 4253 C C . PRO B 1 166 ? 22.984 -22.016 -3.299 1 98.19 166 PRO B C 1
ATOM 4255 O O . PRO B 1 166 ? 22.656 -21.422 -4.332 1 98.19 166 PRO B O 1
ATOM 4258 N N . ASP B 1 167 ? 24.031 -22.781 -3.254 1 98.38 167 ASP B N 1
ATOM 4259 C CA . ASP B 1 167 ? 24.906 -22.938 -4.41 1 98.38 167 ASP B CA 1
ATOM 4260 C C . ASP B 1 167 ? 24.188 -23.656 -5.555 1 98.38 167 ASP B C 1
ATOM 4262 O O . ASP B 1 167 ? 24.188 -23.172 -6.688 1 98.38 167 ASP B O 1
ATOM 4266 N N . THR B 1 168 ? 23.609 -24.734 -5.27 1 98.75 168 THR B N 1
ATOM 4267 C CA . THR B 1 168 ? 22.875 -25.484 -6.285 1 98.75 168 THR B CA 1
ATOM 4268 C C . THR B 1 168 ? 21.672 -24.672 -6.781 1 98.75 168 THR B C 1
ATOM 4270 O O . THR B 1 168 ? 21.391 -24.641 -7.984 1 98.75 168 THR B O 1
ATOM 4273 N N . PHE B 1 169 ? 21.016 -24.016 -5.898 1 98.81 169 PHE B N 1
ATOM 4274 C CA . PHE B 1 169 ? 19.812 -23.266 -6.258 1 98.81 169 PHE B CA 1
ATOM 4275 C C . PHE B 1 169 ? 20.156 -22.141 -7.227 1 98.81 169 PHE B C 1
ATOM 4277 O O . PHE B 1 169 ? 19.359 -21.797 -8.109 1 98.81 169 PHE B O 1
ATOM 4284 N N . SER B 1 170 ? 21.297 -21.562 -7.062 1 98.31 170 SER B N 1
ATOM 4285 C CA . SER B 1 170 ? 21.719 -20.422 -7.871 1 98.31 170 SER B CA 1
ATOM 4286 C C . SER B 1 170 ? 21.891 -20.812 -9.336 1 98.31 170 SER B C 1
ATOM 4288 O O . SER B 1 170 ? 22.094 -19.953 -10.195 1 98.31 170 SER B O 1
ATOM 4290 N N . ARG B 1 171 ? 21.719 -22.125 -9.625 1 98.62 171 ARG B N 1
ATOM 4291 C CA . ARG B 1 171 ? 21.797 -22.625 -10.992 1 98.62 171 ARG B CA 1
ATOM 4292 C C . ARG B 1 171 ? 20.5 -22.344 -11.75 1 98.62 171 ARG B C 1
ATOM 4294 O O . ARG B 1 171 ? 20.438 -22.562 -12.961 1 98.62 171 ARG B O 1
ATOM 4301 N N . VAL B 1 172 ? 19.5 -21.844 -11.109 1 98.81 172 VAL B N 1
ATOM 4302 C CA . VAL B 1 172 ? 18.234 -21.484 -11.734 1 98.81 172 VAL B CA 1
ATOM 4303 C C . VAL B 1 172 ? 18.469 -20.391 -12.773 1 98.81 172 VAL B C 1
ATOM 4305 O O . VAL B 1 172 ? 19.234 -19.453 -12.531 1 98.81 172 VAL B O 1
ATOM 4308 N N . LYS B 1 173 ? 17.875 -20.609 -13.898 1 97.81 173 LYS B N 1
ATOM 4309 C CA . LYS B 1 173 ? 17.969 -19.578 -14.945 1 97.81 173 LYS B CA 1
ATOM 4310 C C . LYS B 1 173 ? 17.141 -18.344 -14.57 1 97.81 173 LYS B C 1
ATOM 4312 O O . LYS B 1 173 ? 17.625 -17.219 -14.688 1 97.81 173 LYS B O 1
ATOM 4317 N N . GLU B 1 174 ? 15.922 -18.609 -14.156 1 98.06 174 GLU B N 1
ATOM 4318 C CA . GLU B 1 174 ? 14.961 -17.531 -13.875 1 98.06 174 GLU B CA 1
ATOM 4319 C C . GLU B 1 174 ? 13.789 -18.047 -13.047 1 98.06 174 GLU B C 1
ATOM 4321 O O . GLU B 1 174 ? 13.328 -19.172 -13.242 1 98.06 174 GLU B O 1
ATOM 4326 N N . ILE B 1 175 ? 13.414 -17.234 -12.086 1 98.81 175 ILE B N 1
ATOM 4327 C CA . ILE B 1 175 ? 12.172 -17.484 -11.367 1 98.81 175 ILE B CA 1
ATOM 4328 C C . ILE B 1 175 ? 11.07 -16.562 -11.898 1 98.81 175 ILE B C 1
ATOM 4330 O O . ILE B 1 175 ? 11.195 -15.344 -11.844 1 98.81 175 ILE B O 1
ATOM 4334 N N . VAL B 1 176 ? 10.039 -17.125 -12.461 1 98.75 176 VAL B N 1
ATOM 4335 C CA . VAL B 1 176 ? 8.859 -16.406 -12.922 1 98.75 176 VAL B CA 1
ATOM 4336 C C . VAL B 1 176 ? 7.723 -16.562 -11.922 1 98.75 176 VAL B C 1
ATOM 4338 O O . VAL B 1 176 ? 7.141 -17.641 -11.797 1 98.75 176 VAL B O 1
ATOM 4341 N N . HIS B 1 177 ? 7.43 -15.508 -11.234 1 98.88 177 HIS B N 1
ATOM 4342 C CA . HIS B 1 177 ? 6.504 -15.586 -10.109 1 98.88 177 HIS B CA 1
ATOM 4343 C C . HIS B 1 177 ? 5.18 -14.906 -10.438 1 98.88 177 HIS B C 1
ATOM 4345 O O . HIS B 1 177 ? 5.16 -13.742 -10.852 1 98.88 177 HIS B O 1
ATOM 4351 N N . MET B 1 178 ? 4.082 -15.656 -10.367 1 98.75 178 MET B N 1
ATOM 4352 C CA . MET B 1 178 ? 2.766 -15.023 -10.32 1 98.75 178 MET B CA 1
ATOM 4353 C C . MET B 1 178 ? 2.457 -14.516 -8.914 1 98.75 178 MET B C 1
ATOM 4355 O O . MET B 1 178 ? 2.123 -15.305 -8.023 1 98.75 178 MET B O 1
ATOM 4359 N N . GLY B 1 179 ? 2.596 -13.227 -8.75 1 98.38 179 GLY B N 1
ATOM 4360 C CA . GLY B 1 179 ? 2.359 -12.703 -7.414 1 98.38 179 GLY B CA 1
ATOM 4361 C C . GLY B 1 179 ? 2.588 -11.211 -7.309 1 98.38 179 GLY B C 1
ATOM 4362 O O . GLY B 1 179 ? 3.314 -10.625 -8.117 1 98.38 179 GLY B O 1
ATOM 4363 N N . GLY B 1 180 ? 1.94 -10.672 -6.328 1 98.25 180 GLY B N 1
ATOM 4364 C CA . GLY B 1 180 ? 2.109 -9.258 -6.023 1 98.25 180 GLY B CA 1
ATOM 4365 C C . GLY B 1 180 ? 0.974 -8.398 -6.547 1 98.25 180 GLY B C 1
ATOM 4366 O O . GLY B 1 180 ? 0.185 -8.844 -7.383 1 98.25 180 GLY B O 1
ATOM 4367 N N . ALA B 1 181 ? 0.816 -7.289 -6.082 1 98.19 181 ALA B N 1
ATOM 4368 C CA . ALA B 1 181 ? -0.037 -6.172 -6.48 1 98.19 181 ALA B CA 1
ATOM 4369 C C . ALA B 1 181 ? 0.645 -4.832 -6.203 1 98.19 181 ALA B C 1
ATOM 4371 O O . ALA B 1 181 ? 0.895 -4.484 -5.051 1 98.19 181 ALA B O 1
ATOM 4372 N N . LEU B 1 182 ? 0.932 -4.109 -7.281 1 97.12 182 LEU B N 1
ATOM 4373 C CA . LEU B 1 182 ? 1.768 -2.928 -7.094 1 97.12 182 LEU B CA 1
ATOM 4374 C C . LEU B 1 182 ? 0.929 -1.655 -7.137 1 97.12 182 LEU B C 1
ATOM 4376 O O . LEU B 1 182 ? 0.902 -0.892 -6.168 1 97.12 182 LEU B O 1
ATOM 4380 N N . LYS B 1 183 ? 0.174 -1.464 -8.164 1 94.44 183 LYS B N 1
ATOM 4381 C CA . LYS B 1 183 ? -0.577 -0.228 -8.359 1 94.44 183 LYS B CA 1
ATOM 4382 C C . LYS B 1 183 ? -2.08 -0.491 -8.359 1 94.44 183 LYS B C 1
ATOM 4384 O O . LYS B 1 183 ? -2.873 0.4 -8.672 1 94.44 183 LYS B O 1
ATOM 4389 N N . VAL B 1 184 ? -2.479 -1.681 -8.055 1 95.81 184 VAL B N 1
ATOM 4390 C CA . VAL B 1 184 ? -3.877 -2.092 -8.016 1 95.81 184 VAL B CA 1
ATOM 4391 C C . VAL B 1 184 ? -4.203 -2.705 -6.66 1 95.81 184 VAL B C 1
ATOM 4393 O O . VAL B 1 184 ? -3.299 -3.021 -5.879 1 95.81 184 VAL B O 1
ATOM 4396 N N . PRO B 1 185 ? -5.52 -2.803 -6.355 1 94.62 185 PRO B N 1
ATOM 4397 C CA . PRO B 1 185 ? -5.883 -3.482 -5.109 1 94.62 185 PRO B CA 1
ATOM 4398 C C . PRO B 1 185 ? -5.418 -4.938 -5.074 1 94.62 185 PRO B C 1
ATOM 4400 O O . PRO B 1 185 ? -5.152 -5.531 -6.121 1 94.62 185 PRO B O 1
ATOM 4403 N N . GLY B 1 186 ? -5.254 -5.441 -3.83 1 94.56 186 GLY B N 1
ATOM 4404 C CA . GLY B 1 186 ? -5.035 -6.867 -3.668 1 94.56 186 GLY B CA 1
ATOM 4405 C C . GLY B 1 186 ? -6.273 -7.695 -3.955 1 94.56 186 GLY B C 1
ATOM 4406 O O . GLY B 1 186 ? -7.309 -7.156 -4.359 1 94.56 186 GLY B O 1
ATOM 4407 N N . ASN B 1 187 ? -6.152 -9.016 -3.809 1 90.38 187 ASN B N 1
ATOM 4408 C CA . ASN B 1 187 ? -7.309 -9.875 -4.027 1 90.38 187 ASN B CA 1
ATOM 4409 C C . ASN B 1 187 ? -7.633 -10.703 -2.787 1 90.38 187 ASN B C 1
ATOM 4411 O O . ASN B 1 187 ? -8.719 -11.281 -2.686 1 90.38 187 ASN B O 1
ATOM 4415 N N . VAL B 1 188 ? -6.746 -10.75 -1.832 1 90.25 188 VAL B N 1
ATOM 4416 C CA . VAL B 1 188 ? -7.031 -11.445 -0.581 1 90.25 188 VAL B CA 1
ATOM 4417 C C . VAL B 1 188 ? -7.254 -10.422 0.536 1 90.25 188 VAL B C 1
ATOM 4419 O O . VAL B 1 188 ? -8.086 -10.641 1.42 1 90.25 188 VAL B O 1
ATOM 4422 N N . THR B 1 189 ? -6.449 -9.445 0.637 1 92.62 189 THR B N 1
ATOM 4423 C CA . THR B 1 189 ? -6.664 -8.234 1.427 1 92.62 189 THR B CA 1
ATOM 4424 C C . THR B 1 189 ? -6.742 -7.008 0.525 1 92.62 189 THR B C 1
ATOM 4426 O O . THR B 1 189 ? -6.551 -7.109 -0.688 1 92.62 189 THR B O 1
ATOM 4429 N N . PRO B 1 190 ? -6.98 -5.887 1.099 1 94.06 190 PRO B N 1
ATOM 4430 C CA . PRO B 1 190 ? -7.121 -4.707 0.24 1 94.06 190 PRO B CA 1
ATOM 4431 C C . PRO B 1 190 ? -5.879 -4.445 -0.61 1 94.06 190 PRO B C 1
ATOM 4433 O O . PRO B 1 190 ? -5.988 -3.91 -1.717 1 94.06 190 PRO B O 1
ATOM 4436 N N . ARG B 1 191 ? -4.695 -4.953 -0.113 1 96.06 191 ARG B N 1
ATOM 4437 C CA . ARG B 1 191 ? -3.496 -4.535 -0.836 1 96.06 191 ARG B CA 1
ATOM 4438 C C . ARG B 1 191 ? -2.605 -5.734 -1.154 1 96.06 191 ARG B C 1
ATOM 4440 O O . ARG B 1 191 ? -1.629 -5.605 -1.896 1 96.06 191 ARG B O 1
ATOM 4447 N N . ALA B 1 192 ? -2.914 -6.898 -0.672 1 96.56 192 ALA B N 1
ATOM 4448 C CA . ALA B 1 192 ? -2.023 -8.039 -0.859 1 96.56 192 ALA B CA 1
ATOM 4449 C C . ALA B 1 192 ? -2.6 -9.023 -1.872 1 96.56 192 ALA B C 1
ATOM 4451 O O . ALA B 1 192 ? -3.807 -9.273 -1.887 1 96.56 192 ALA B O 1
ATOM 4452 N N . GLU B 1 193 ? -1.778 -9.547 -2.695 1 96.94 193 GLU B N 1
ATOM 4453 C CA . GLU B 1 193 ? -2.074 -10.664 -3.582 1 96.94 193 GLU B CA 1
ATOM 4454 C C . GLU B 1 193 ? -1.897 -12 -2.863 1 96.94 193 GLU B C 1
ATOM 4456 O O . GLU B 1 193 ? -1.057 -12.125 -1.97 1 96.94 193 GLU B O 1
ATOM 4461 N N . PHE B 1 194 ? -2.598 -12.953 -3.176 1 94.44 194 PHE B N 1
ATOM 4462 C CA . PHE B 1 194 ? -2.77 -14.219 -2.465 1 94.44 194 PHE B CA 1
ATOM 4463 C C . PHE B 1 194 ? -1.427 -14.906 -2.25 1 94.44 194 PHE B C 1
ATOM 4465 O O . PHE B 1 194 ? -1.094 -15.289 -1.129 1 94.44 194 PHE B O 1
ATOM 4472 N N . ASN B 1 195 ? -0.638 -15.133 -3.318 1 97 195 ASN B N 1
ATOM 4473 C CA . ASN B 1 195 ? 0.594 -15.898 -3.197 1 97 195 ASN B CA 1
ATOM 4474 C C . ASN B 1 195 ? 1.596 -15.219 -2.271 1 97 195 ASN B C 1
ATOM 4476 O O . ASN B 1 195 ? 2.27 -15.883 -1.48 1 97 195 ASN B O 1
ATOM 4480 N N . CYS B 1 196 ? 1.665 -13.93 -2.367 1 97.81 196 CYS B N 1
ATOM 4481 C CA . CYS B 1 196 ? 2.545 -13.18 -1.475 1 97.81 196 CYS B CA 1
ATOM 4482 C C . CYS B 1 196 ? 1.981 -13.141 -0.059 1 97.81 196 CYS B C 1
ATOM 4484 O O . CYS B 1 196 ? 2.734 -13.195 0.915 1 97.81 196 CYS B O 1
ATOM 4486 N N . TYR B 1 197 ? 0.702 -13.07 0.021 1 96.44 197 TYR B N 1
ATOM 4487 C CA . TYR B 1 197 ? 0.058 -13.039 1.329 1 96.44 197 TYR B CA 1
ATOM 4488 C C . TYR B 1 197 ? 0.191 -14.383 2.039 1 96.44 197 TYR B C 1
ATOM 4490 O O . TYR B 1 197 ? 0.373 -14.43 3.258 1 96.44 197 TYR B O 1
ATOM 4498 N N . SER B 1 198 ? 0.067 -15.414 1.299 1 95.19 198 SER B N 1
ATOM 4499 C CA . SER B 1 198 ? 0.086 -16.766 1.863 1 95.19 198 SER B CA 1
ATOM 4500 C C . SER B 1 198 ? 1.428 -17.062 2.52 1 95.19 198 SER B C 1
ATOM 4502 O O . SER B 1 198 ? 1.487 -17.797 3.518 1 95.19 198 SER B O 1
ATOM 4504 N N . ASP B 1 199 ? 2.479 -16.594 1.986 1 96.75 199 ASP B N 1
ATOM 4505 C CA . ASP B 1 199 ? 3.797 -16.734 2.598 1 96.75 199 ASP B CA 1
ATOM 4506 C C . ASP B 1 199 ? 4.672 -15.523 2.318 1 96.75 199 ASP B C 1
ATOM 4508 O O . ASP B 1 199 ? 5.598 -15.586 1.506 1 96.75 199 ASP B O 1
ATOM 4512 N N . PRO B 1 200 ? 4.461 -14.477 3.107 1 97.5 200 PRO B N 1
ATOM 4513 C CA . PRO B 1 200 ? 5.195 -13.234 2.852 1 97.5 200 PRO B CA 1
ATOM 4514 C C . PRO B 1 200 ? 6.699 -13.383 3.08 1 97.5 200 PRO B C 1
ATOM 4516 O O . PRO B 1 200 ? 7.496 -12.742 2.395 1 97.5 200 PRO B O 1
ATOM 4519 N N . LEU B 1 201 ? 7.098 -14.203 3.986 1 97.81 201 LEU B N 1
ATOM 4520 C CA . LEU B 1 201 ? 8.516 -14.398 4.27 1 97.81 201 LEU B CA 1
ATOM 4521 C C . LEU B 1 201 ? 9.227 -15.023 3.076 1 97.81 201 LEU B C 1
ATOM 4523 O O . LEU B 1 201 ? 10.289 -14.555 2.664 1 97.81 201 LEU B O 1
ATOM 4527 N N . ALA B 1 202 ? 8.594 -16.062 2.529 1 98.44 202 ALA B N 1
ATOM 4528 C CA . ALA B 1 202 ? 9.172 -16.703 1.351 1 98.44 202 ALA B CA 1
ATOM 4529 C C . ALA B 1 202 ? 9.258 -15.719 0.182 1 98.44 202 ALA B C 1
ATOM 4531 O O . ALA B 1 202 ? 10.258 -15.688 -0.534 1 98.44 202 ALA B O 1
ATOM 4532 N N . ALA B 1 203 ? 8.195 -14.953 0.024 1 98.62 203 ALA B N 1
ATOM 4533 C CA . ALA B 1 203 ? 8.188 -13.969 -1.059 1 98.62 203 ALA B CA 1
ATOM 4534 C C . ALA B 1 203 ? 9.32 -12.969 -0.897 1 98.62 203 ALA B C 1
ATOM 4536 O O . ALA B 1 203 ? 10.047 -12.68 -1.854 1 98.62 203 ALA B O 1
ATOM 4537 N N . ALA B 1 204 ? 9.508 -12.445 0.308 1 98.44 204 ALA B N 1
ATOM 4538 C CA . ALA B 1 204 ? 10.562 -11.484 0.574 1 98.44 204 ALA B CA 1
ATOM 4539 C C . ALA B 1 204 ? 11.938 -12.078 0.29 1 98.44 204 ALA B C 1
ATOM 4541 O O . ALA B 1 204 ? 12.781 -11.438 -0.343 1 98.44 204 ALA B O 1
ATOM 4542 N N . VAL B 1 205 ? 12.164 -13.273 0.701 1 98.25 205 VAL B N 1
ATOM 4543 C CA . VAL B 1 205 ? 13.438 -13.953 0.522 1 98.25 205 VAL B CA 1
ATOM 4544 C C . VAL B 1 205 ? 13.703 -14.172 -0.966 1 98.25 205 VAL B C 1
ATOM 4546 O O . VAL B 1 205 ? 14.781 -13.852 -1.467 1 98.25 205 VAL B O 1
ATOM 4549 N N . VAL B 1 206 ? 12.727 -14.641 -1.692 1 98.81 206 VAL B N 1
ATOM 4550 C CA . VAL B 1 206 ? 12.906 -14.977 -3.102 1 98.81 206 VAL B CA 1
ATOM 4551 C C . VAL B 1 206 ? 13.133 -13.695 -3.91 1 98.81 206 VAL B C 1
ATOM 4553 O O . VAL B 1 206 ? 13.977 -13.664 -4.809 1 98.81 206 VAL B O 1
ATOM 4556 N N . TYR B 1 207 ? 12.367 -12.641 -3.592 1 98.56 207 TYR B N 1
ATOM 4557 C CA . TYR B 1 207 ? 12.578 -11.383 -4.301 1 98.56 207 TYR B CA 1
ATOM 4558 C C . TYR B 1 207 ? 13.992 -10.867 -4.074 1 98.56 207 TYR B C 1
ATOM 4560 O O . TYR B 1 207 ? 14.594 -10.273 -4.977 1 98.56 207 TYR B O 1
ATOM 4568 N N . SER B 1 208 ? 14.547 -11.117 -2.922 1 97.62 208 SER B N 1
ATOM 4569 C CA . SER B 1 208 ? 15.891 -10.641 -2.584 1 97.62 208 SER B CA 1
ATOM 4570 C C . SER B 1 208 ? 16.953 -11.359 -3.41 1 97.62 208 SER B C 1
ATOM 4572 O O . SER B 1 208 ? 18.094 -10.891 -3.506 1 97.62 208 SER B O 1
ATOM 4574 N N . PHE B 1 209 ? 16.641 -12.516 -4.035 1 98.12 209 PHE B N 1
ATOM 4575 C CA . PHE B 1 209 ? 17.594 -13.227 -4.879 1 98.12 209 PHE B CA 1
ATOM 4576 C C . PHE B 1 209 ? 18 -12.375 -6.074 1 98.12 209 PHE B C 1
ATOM 4578 O O . PHE B 1 209 ? 19.031 -12.617 -6.691 1 98.12 209 PHE B O 1
ATOM 4585 N N . SER B 1 210 ? 17.188 -11.391 -6.395 1 97.31 210 SER B N 1
ATOM 4586 C CA . SER B 1 210 ? 17.438 -10.531 -7.551 1 97.31 210 SER B CA 1
ATOM 4587 C C . SER B 1 210 ? 18.438 -9.43 -7.223 1 97.31 210 SER B C 1
ATOM 4589 O O . SER B 1 210 ? 18.938 -8.75 -8.125 1 97.31 210 SER B O 1
ATOM 4591 N N . ALA B 1 211 ? 18.656 -9.227 -5.926 1 94.88 211 ALA B N 1
ATOM 4592 C CA . ALA B 1 211 ? 19.547 -8.156 -5.5 1 94.88 211 ALA B CA 1
ATOM 4593 C C . ALA B 1 211 ? 20.984 -8.414 -5.965 1 94.88 211 ALA B C 1
ATOM 4595 O O . ALA B 1 211 ? 21.453 -9.555 -5.93 1 94.88 211 ALA B O 1
ATOM 4596 N N . THR B 1 212 ? 21.656 -7.348 -6.34 1 90.38 212 THR B N 1
ATOM 4597 C CA . THR B 1 212 ? 23.031 -7.488 -6.832 1 90.38 212 THR B CA 1
ATOM 4598 C C . THR B 1 212 ? 24.031 -7.164 -5.73 1 90.38 212 THR B C 1
ATOM 4600 O O . THR B 1 212 ? 25.203 -7.543 -5.82 1 90.38 212 THR B O 1
ATOM 4603 N N . GLU B 1 213 ? 23.531 -6.457 -4.734 1 87 213 GLU B N 1
ATOM 4604 C CA . GLU B 1 213 ? 24.406 -6.121 -3.607 1 87 213 GLU B CA 1
ATOM 4605 C C . GLU B 1 213 ? 24.094 -7 -2.398 1 87 213 GLU B C 1
ATOM 4607 O O . GLU B 1 213 ? 22.938 -7.277 -2.1 1 87 213 GLU B O 1
ATOM 4612 N N . GLN B 1 214 ? 25.141 -7.477 -1.789 1 81.38 214 GLN B N 1
ATOM 4613 C CA . GLN B 1 214 ? 25.016 -8.305 -0.594 1 81.38 214 GLN B CA 1
ATOM 4614 C C . GLN B 1 214 ? 25.797 -7.699 0.575 1 81.38 214 GLN B C 1
ATOM 4616 O O . GLN B 1 214 ? 26.875 -7.141 0.389 1 81.38 214 GLN B O 1
ATOM 4621 N N . PRO B 1 215 ? 25.266 -7.758 1.814 1 80.81 215 PRO B N 1
ATOM 4622 C CA . PRO B 1 215 ? 23.969 -8.328 2.166 1 80.81 215 PRO B CA 1
ATOM 4623 C C . PRO B 1 215 ? 22.797 -7.488 1.655 1 80.81 215 PRO B C 1
ATOM 4625 O O . PRO B 1 215 ? 22.875 -6.258 1.637 1 80.81 215 PRO B O 1
ATOM 4628 N N . CYS B 1 216 ? 21.797 -8.219 1.266 1 86.31 216 CYS B N 1
ATOM 4629 C CA . CYS B 1 216 ? 20.609 -7.539 0.764 1 86.31 216 CYS B CA 1
ATOM 4630 C C . CYS B 1 216 ? 19.906 -6.77 1.879 1 86.31 216 CYS B C 1
ATOM 4632 O O . CYS B 1 216 ? 19.656 -7.32 2.953 1 86.31 216 CYS B O 1
ATOM 4634 N N . VAL B 1 217 ? 19.609 -5.531 1.645 1 85.94 217 VAL B N 1
ATOM 4635 C CA . VAL B 1 217 ? 19.047 -4.652 2.662 1 85.94 217 VAL B CA 1
ATOM 4636 C C . VAL B 1 217 ? 17.531 -4.832 2.711 1 85.94 217 VAL B C 1
ATOM 4638 O O . VAL B 1 217 ? 16.844 -4.219 3.537 1 85.94 217 VAL B O 1
ATOM 4641 N N . THR B 1 218 ? 17.016 -5.719 1.848 1 93.19 218 THR B N 1
ATOM 4642 C CA . THR B 1 218 ? 15.562 -5.828 1.712 1 93.19 218 THR B CA 1
ATOM 4643 C C . THR B 1 218 ? 15.047 -7.094 2.395 1 93.19 218 THR B C 1
ATOM 4645 O O . THR B 1 218 ? 13.867 -7.422 2.291 1 93.19 218 THR B O 1
ATOM 4648 N N . LEU B 1 219 ? 15.898 -7.828 3.09 1 94.12 219 LEU B N 1
ATOM 4649 C CA . LEU B 1 219 ? 15.508 -9.047 3.789 1 94.12 219 LEU B CA 1
ATOM 4650 C C . LEU B 1 219 ? 14.617 -8.719 4.988 1 94.12 219 LEU B C 1
ATOM 4652 O O . LEU B 1 219 ? 14.75 -7.652 5.59 1 94.12 219 LEU B O 1
ATOM 4656 N N . PRO B 1 220 ? 13.711 -9.641 5.297 1 94.56 220 PRO B N 1
ATOM 4657 C CA . PRO B 1 220 ? 12.828 -9.406 6.445 1 94.56 220 PRO B CA 1
ATOM 4658 C C . PRO B 1 220 ? 13.578 -9.43 7.777 1 94.56 220 PRO B C 1
ATOM 4660 O O . PRO B 1 220 ? 14.711 -9.914 7.844 1 94.56 220 PRO B O 1
ATOM 4663 N N . PRO B 1 221 ? 12.977 -8.875 8.828 1 94.12 221 PRO B N 1
ATOM 4664 C CA . PRO B 1 221 ? 13.664 -8.797 10.125 1 94.12 221 PRO B CA 1
ATOM 4665 C C . PRO B 1 221 ? 13.953 -10.164 10.719 1 94.12 221 PRO B C 1
ATOM 4667 O O . PRO B 1 221 ? 14.891 -10.312 11.508 1 94.12 221 PRO B O 1
ATOM 4670 N N . ARG B 1 222 ? 13.312 -11.258 10.391 1 94.25 222 ARG B N 1
ATOM 4671 C CA . ARG B 1 222 ? 13.531 -12.609 10.906 1 94.25 222 ARG B CA 1
ATOM 4672 C C . ARG B 1 222 ? 14.742 -13.258 10.242 1 94.25 222 ARG B C 1
ATOM 4674 O O . ARG B 1 222 ? 14.609 -13.922 9.211 1 94.25 222 ARG B O 1
ATOM 4681 N N . LYS B 1 223 ? 15.852 -13.25 10.859 1 93.94 223 LYS B N 1
ATOM 4682 C CA . LYS B 1 223 ? 17.156 -13.586 10.297 1 93.94 223 LYS B CA 1
ATOM 4683 C C . LYS B 1 223 ? 17.25 -15.078 9.992 1 93.94 223 LYS B C 1
ATOM 4685 O O . LYS B 1 223 ? 18.031 -15.492 9.133 1 93.94 223 LYS B O 1
ATOM 4690 N N . GLU B 1 224 ? 16.422 -15.875 10.695 1 94.56 224 GLU B N 1
ATOM 4691 C CA . GLU B 1 224 ? 16.484 -17.328 10.531 1 94.56 224 GLU B CA 1
ATOM 4692 C C . GLU B 1 224 ? 16.062 -17.734 9.133 1 94.56 224 GLU B C 1
ATOM 4694 O O . GLU B 1 224 ? 16.359 -18.844 8.688 1 94.56 224 GLU B O 1
ATOM 4699 N N . PHE B 1 225 ? 15.484 -16.797 8.398 1 94.75 225 PHE B N 1
ATOM 4700 C CA . PHE B 1 225 ? 15 -17.141 7.07 1 94.75 225 PHE B CA 1
ATOM 4701 C C . PHE B 1 225 ? 15.898 -16.547 5.992 1 94.75 225 PHE B C 1
ATOM 4703 O O . PHE B 1 225 ? 15.641 -16.734 4.801 1 94.75 225 PHE B O 1
ATOM 4710 N N . HIS B 1 226 ? 16.891 -15.867 6.391 1 95.25 226 HIS B N 1
ATOM 4711 C CA . HIS B 1 226 ? 17.781 -15.227 5.426 1 95.25 226 HIS B CA 1
ATOM 4712 C C . HIS B 1 226 ? 18.5 -16.266 4.578 1 95.25 226 HIS B C 1
ATOM 4714 O O . HIS B 1 226 ? 18.922 -17.297 5.086 1 95.25 226 HIS B O 1
ATOM 4720 N N . VAL B 1 227 ? 18.547 -15.961 3.334 1 95.12 227 VAL B N 1
ATOM 4721 C CA . VAL B 1 227 ? 19.328 -16.766 2.4 1 95.12 227 VAL B CA 1
ATOM 4722 C C . VAL B 1 227 ? 20.203 -15.852 1.536 1 95.12 227 VAL B C 1
ATOM 4724 O O . VAL B 1 227 ? 19.703 -14.867 0.979 1 95.12 227 VAL B O 1
ATOM 4727 N N . THR B 1 228 ? 21.422 -16.094 1.435 1 93.19 228 THR B N 1
ATOM 4728 C CA . THR B 1 228 ? 22.312 -15.398 0.517 1 93.19 228 THR B CA 1
ATOM 4729 C C . THR B 1 228 ? 22.781 -16.328 -0.6 1 93.19 228 THR B C 1
ATOM 4731 O O . THR B 1 228 ? 23.328 -17.406 -0.335 1 93.19 228 THR B O 1
ATOM 4734 N N . LEU B 1 229 ? 22.547 -15.938 -1.769 1 96.69 229 LEU B N 1
ATOM 4735 C CA . LEU B 1 229 ? 23 -16.703 -2.928 1 96.69 229 LEU B CA 1
ATOM 4736 C C . LEU B 1 229 ? 24.375 -16.25 -3.383 1 96.69 229 LEU B C 1
ATOM 4738 O O . LEU B 1 229 ? 24.75 -15.102 -3.189 1 96.69 229 LEU B O 1
ATOM 4742 N N . PRO B 1 230 ? 25.172 -17.188 -3.979 1 96.19 230 PRO B N 1
ATOM 4743 C CA . PRO B 1 230 ? 26.5 -16.828 -4.473 1 96.19 230 PRO B CA 1
ATOM 4744 C C . PRO B 1 230 ? 26.438 -15.883 -5.68 1 96.19 230 PRO B C 1
ATOM 4746 O O . PRO B 1 230 ? 27.422 -15.219 -6 1 96.19 230 PRO B O 1
ATOM 4749 N N . ARG B 1 231 ? 25.344 -15.836 -6.316 1 96 231 ARG B N 1
ATOM 4750 C CA . ARG B 1 231 ? 25.047 -14.922 -7.414 1 96 231 ARG B CA 1
ATOM 4751 C C . ARG B 1 231 ? 23.547 -14.633 -7.5 1 96 231 ARG B C 1
ATOM 4753 O O . ARG B 1 231 ? 22.734 -15.445 -7.078 1 96 231 ARG B O 1
ATOM 4760 N N . PRO B 1 232 ? 23.234 -13.516 -8.094 1 96.44 232 PRO B N 1
ATOM 4761 C CA . PRO B 1 232 ? 21.812 -13.211 -8.234 1 96.44 232 PRO B CA 1
ATOM 4762 C C . PRO B 1 232 ? 21.094 -14.188 -9.156 1 96.44 232 PRO B C 1
ATOM 4764 O O . PRO B 1 232 ? 21.688 -14.703 -10.109 1 96.44 232 PRO B O 1
ATOM 4767 N N . VAL B 1 233 ? 19.891 -14.477 -8.867 1 98.19 233 VAL B N 1
ATOM 4768 C CA . VAL B 1 233 ? 18.969 -15.203 -9.727 1 98.19 233 VAL B CA 1
ATOM 4769 C C . VAL B 1 233 ? 17.875 -14.258 -10.219 1 98.19 233 VAL B C 1
ATOM 4771 O O . VAL B 1 233 ? 17.234 -13.578 -9.414 1 98.19 233 VAL B O 1
ATOM 4774 N N . PRO B 1 234 ? 17.672 -14.133 -11.523 1 97.88 234 PRO B N 1
ATOM 4775 C CA . PRO B 1 234 ? 16.609 -13.25 -12.031 1 97.88 234 PRO B CA 1
ATOM 4776 C C . PRO B 1 234 ? 15.227 -13.633 -11.523 1 97.88 234 PRO B C 1
ATOM 4778 O O . PRO B 1 234 ? 14.859 -14.812 -11.539 1 97.88 234 PRO B O 1
ATOM 4781 N N . VAL B 1 235 ? 14.531 -12.648 -11.008 1 98.69 235 VAL B N 1
ATOM 4782 C CA . VAL B 1 235 ? 13.156 -12.812 -10.555 1 98.69 235 VAL B CA 1
ATOM 4783 C C . VAL B 1 235 ? 12.234 -11.93 -11.398 1 98.69 235 VAL B C 1
ATOM 4785 O O . VAL B 1 235 ? 12.391 -10.703 -11.414 1 98.69 235 VAL B O 1
ATOM 4788 N N . THR B 1 236 ? 11.344 -12.523 -12.125 1 98.5 236 THR B N 1
ATOM 4789 C CA . THR B 1 236 ? 10.32 -11.844 -12.914 1 98.5 236 THR B CA 1
ATOM 4790 C C . THR B 1 236 ? 8.938 -12.047 -12.297 1 98.5 236 THR B C 1
ATOM 4792 O O . THR B 1 236 ? 8.539 -13.188 -12.023 1 98.5 236 THR B O 1
ATOM 4795 N N . ILE B 1 237 ? 8.25 -10.969 -12.094 1 98.81 237 ILE B N 1
ATOM 4796 C CA . ILE B 1 237 ? 6.969 -11.156 -11.43 1 98.81 237 ILE B CA 1
ATOM 4797 C C . ILE B 1 237 ? 5.836 -10.742 -12.359 1 98.81 237 ILE B C 1
ATOM 4799 O O . ILE B 1 237 ? 6.012 -9.867 -13.211 1 98.81 237 ILE B O 1
ATOM 4803 N N . PHE B 1 238 ? 4.734 -11.383 -12.25 1 98.56 238 PHE B N 1
ATOM 4804 C CA . PHE B 1 238 ? 3.445 -11.102 -12.875 1 98.56 238 PHE B CA 1
ATOM 4805 C C . PHE B 1 238 ? 2.41 -10.719 -11.82 1 98.56 238 PHE B C 1
ATOM 4807 O O . PHE B 1 238 ? 1.607 -11.555 -11.398 1 98.56 238 PHE B O 1
ATOM 4814 N N . PRO B 1 239 ? 2.434 -9.445 -11.438 1 98.69 239 PRO B N 1
ATOM 4815 C CA . PRO B 1 239 ? 1.491 -9.008 -10.406 1 98.69 239 PRO B CA 1
ATOM 4816 C C . PRO B 1 239 ? 0.065 -8.859 -10.93 1 98.69 239 PRO B C 1
ATOM 4818 O O . PRO B 1 239 ? -0.161 -8.938 -12.141 1 98.69 239 PRO B O 1
ATOM 4821 N N . LEU B 1 240 ? -0.854 -8.672 -10.023 1 98.19 240 LEU B N 1
ATOM 4822 C CA . LEU B 1 240 ? -2.25 -8.469 -10.391 1 98.19 240 LEU B CA 1
ATOM 4823 C C . LEU B 1 240 ? -2.387 -7.344 -11.406 1 98.19 240 LEU B C 1
ATOM 4825 O O . LEU B 1 240 ? -3.289 -7.363 -12.25 1 98.19 240 LEU B O 1
ATOM 4829 N N . ASP B 1 241 ? -1.487 -6.379 -11.422 1 97.81 241 ASP B N 1
ATOM 4830 C CA . ASP B 1 241 ? -1.473 -5.234 -12.328 1 97.81 241 ASP B CA 1
ATOM 4831 C C . ASP B 1 241 ? -1.619 -5.68 -13.781 1 97.81 241 ASP B C 1
ATOM 4833 O O . ASP B 1 241 ? -2.32 -5.039 -14.562 1 97.81 241 ASP B O 1
ATOM 4837 N N . ILE B 1 242 ? -0.993 -6.781 -14.133 1 97.88 242 ILE B N 1
ATOM 4838 C CA . ILE B 1 242 ? -1.011 -7.223 -15.523 1 97.88 242 ILE B CA 1
ATOM 4839 C C . ILE B 1 242 ? -1.969 -8.398 -15.68 1 97.88 242 ILE B C 1
ATOM 4841 O O . ILE B 1 242 ? -2.652 -8.523 -16.703 1 97.88 242 ILE B O 1
ATOM 4845 N N . THR B 1 243 ? -2.076 -9.242 -14.68 1 97.31 243 THR B N 1
ATOM 4846 C CA . THR B 1 243 ? -2.779 -10.508 -14.898 1 97.31 243 THR B CA 1
ATOM 4847 C C . THR B 1 243 ? -4.289 -10.281 -14.93 1 97.31 243 THR B C 1
ATOM 4849 O O . THR B 1 243 ? -5.027 -11.094 -15.492 1 97.31 243 THR B O 1
ATOM 4852 N N . MET B 1 244 ? -4.738 -9.234 -14.352 1 94.81 244 MET B N 1
ATOM 4853 C CA . MET B 1 244 ? -6.168 -8.945 -14.344 1 94.81 244 MET B CA 1
ATOM 4854 C C . MET B 1 244 ? -6.621 -8.414 -15.703 1 94.81 244 MET B C 1
ATOM 4856 O O . MET B 1 244 ? -7.82 -8.328 -15.969 1 94.81 244 MET B O 1
ATOM 4860 N N . GLU B 1 245 ? -5.66 -8.117 -16.547 1 95.25 245 GLU B N 1
ATOM 4861 C CA . GLU B 1 245 ? -5.973 -7.594 -17.875 1 95.25 245 GLU B CA 1
ATOM 4862 C C . GLU B 1 245 ? -6.156 -8.719 -18.891 1 95.25 245 GLU B C 1
ATOM 4864 O O . GLU B 1 245 ? -6.66 -8.492 -19.984 1 95.25 245 GLU B O 1
ATOM 4869 N N . TYR B 1 246 ? -5.75 -9.875 -18.578 1 95.75 246 TYR B N 1
ATOM 4870 C CA . TYR B 1 246 ? -5.824 -11.023 -19.484 1 95.75 246 TYR B CA 1
ATOM 4871 C C . TYR B 1 246 ? -6.793 -12.07 -18.938 1 95.75 246 TYR B C 1
ATOM 4873 O O . TYR B 1 246 ? -6.598 -12.602 -17.844 1 95.75 246 TYR B O 1
ATOM 4881 N N . ASN B 1 247 ? -7.824 -12.328 -19.734 1 95.38 247 ASN B N 1
ATOM 4882 C CA . ASN B 1 247 ? -8.945 -13.086 -19.203 1 95.38 247 ASN B CA 1
ATOM 4883 C C . ASN B 1 247 ? -9.383 -14.195 -20.156 1 95.38 247 ASN B C 1
ATOM 4885 O O . ASN B 1 247 ? -9.039 -14.18 -21.328 1 95.38 247 ASN B O 1
ATOM 4889 N N . LEU B 1 248 ? -10 -15.18 -19.594 1 96.19 248 LEU B N 1
ATOM 4890 C CA . LEU B 1 248 ? -10.828 -16.141 -20.312 1 96.19 248 LEU B CA 1
ATOM 4891 C C . LEU B 1 248 ? -12.312 -15.852 -20.094 1 96.19 248 LEU B C 1
ATOM 4893 O O . LEU B 1 248 ? -12.828 -16.016 -18.984 1 96.19 248 LEU B O 1
ATOM 4897 N N . TYR B 1 249 ? -12.938 -15.469 -21.125 1 95.12 249 TYR B N 1
ATOM 4898 C CA . TYR B 1 249 ? -14.352 -15.117 -21.031 1 95.12 249 TYR B CA 1
ATOM 4899 C C . TYR B 1 249 ? -15.227 -16.359 -21.156 1 95.12 249 TYR B C 1
ATOM 4901 O O . TYR B 1 249 ? -14.938 -17.266 -21.953 1 95.12 249 TYR B O 1
ATOM 4909 N N . GLU B 1 250 ? -16.297 -16.328 -20.375 1 95.38 250 GLU B N 1
ATOM 4910 C CA . GLU B 1 250 ? -17.219 -17.469 -20.312 1 95.38 250 GLU B CA 1
ATOM 4911 C C . GLU B 1 250 ? -17.719 -17.828 -21.703 1 95.38 250 GLU B C 1
ATOM 4913 O O . GLU B 1 250 ? -17.656 -19 -22.109 1 95.38 250 GLU B O 1
ATOM 4918 N N . ASN B 1 251 ? -18.203 -16.859 -22.422 1 93.81 251 ASN B N 1
ATOM 4919 C CA . ASN B 1 251 ? -18.766 -17.094 -23.75 1 93.81 251 ASN B CA 1
ATOM 4920 C C . ASN B 1 251 ? -17.703 -17.625 -24.719 1 93.81 251 ASN B C 1
ATOM 4922 O O . ASN B 1 251 ? -18 -18.484 -25.547 1 93.81 251 ASN B O 1
ATOM 4926 N N . GLN B 1 252 ? -16.562 -17.156 -24.609 1 92.44 252 GLN B N 1
ATOM 4927 C CA . GLN B 1 252 ? -15.453 -17.609 -25.469 1 92.44 252 GLN B CA 1
ATOM 4928 C C . GLN B 1 252 ? -15.125 -19.078 -25.203 1 92.44 252 GLN B C 1
ATOM 4930 O O . GLN B 1 252 ? -14.922 -19.844 -26.141 1 92.44 252 GLN B O 1
ATOM 4935 N N . PHE B 1 253 ? -15.07 -19.422 -24.016 1 96.25 253 PHE B N 1
ATOM 4936 C CA . PHE B 1 253 ? -14.719 -20.797 -23.672 1 96.25 253 PHE B CA 1
ATOM 4937 C C . PHE B 1 253 ? -15.789 -21.766 -24.172 1 96.25 253 PHE B C 1
ATOM 4939 O O . PHE B 1 253 ? -15.484 -22.703 -24.922 1 96.25 253 PHE B O 1
ATOM 4946 N N . PHE B 1 254 ? -17 -21.5 -23.828 1 95.88 254 PHE B N 1
ATOM 4947 C CA . PHE B 1 254 ? -18.062 -22.469 -24.094 1 95.88 254 PHE B CA 1
ATOM 4948 C C . PHE B 1 254 ? -18.391 -22.516 -25.594 1 95.88 254 PHE B C 1
ATOM 4950 O O . PHE B 1 254 ? -18.75 -23.578 -26.109 1 95.88 254 PHE B O 1
ATOM 4957 N N . THR B 1 255 ? -18.172 -21.406 -26.266 1 96.44 255 THR B N 1
ATOM 4958 C CA . THR B 1 255 ? -18.328 -21.438 -27.719 1 96.44 255 THR B CA 1
ATOM 4959 C C . THR B 1 255 ? -17.219 -22.266 -28.359 1 96.44 255 THR B C 1
ATOM 4961 O O . THR B 1 255 ? -17.5 -23.094 -29.234 1 96.44 255 THR B O 1
ATOM 4964 N N . ALA B 1 256 ? -16.078 -22.141 -27.922 1 96.31 256 ALA B N 1
ATOM 4965 C CA . ALA B 1 256 ? -14.906 -22.781 -28.516 1 96.31 256 ALA B CA 1
ATOM 4966 C C . ALA B 1 256 ? -14.945 -24.297 -28.297 1 96.31 256 ALA B C 1
ATOM 4968 O O . ALA B 1 256 ? -14.461 -25.062 -29.141 1 96.31 256 ALA B O 1
ATOM 4969 N N . VAL B 1 257 ? -15.547 -24.75 -27.188 1 96.31 257 VAL B N 1
ATOM 4970 C CA . VAL B 1 257 ? -15.398 -26.156 -26.844 1 96.31 257 VAL B CA 1
ATOM 4971 C C . VAL B 1 257 ? -16.719 -26.875 -27.078 1 96.31 257 VAL B C 1
ATOM 4973 O O . VAL B 1 257 ? -16.844 -28.062 -26.766 1 96.31 257 VAL B O 1
ATOM 4976 N N . SER B 1 258 ? -17.703 -26.234 -27.641 1 95.81 258 SER B N 1
ATOM 4977 C CA . SER B 1 258 ? -19.062 -26.75 -27.75 1 95.81 258 SER B CA 1
ATOM 4978 C C . SER B 1 258 ? -19.094 -28.094 -28.484 1 95.81 258 SER B C 1
ATOM 4980 O O . SER B 1 258 ? -19.734 -29.031 -28.031 1 95.81 258 SER B O 1
ATOM 4982 N N . ASP B 1 259 ? -18.422 -28.234 -29.594 1 95.12 259 ASP B N 1
ATOM 4983 C CA . ASP B 1 259 ? -18.422 -29.453 -30.391 1 95.12 259 ASP B CA 1
ATOM 4984 C C . ASP B 1 259 ? -17.75 -30.609 -29.641 1 95.12 259 ASP B C 1
ATOM 4986 O O . ASP B 1 259 ? -18.25 -31.734 -29.672 1 95.12 259 ASP B O 1
ATOM 4990 N N . ARG B 1 260 ? -16.688 -30.266 -29.016 1 95.12 260 ARG B N 1
ATOM 4991 C CA . ARG B 1 260 ? -15.961 -31.297 -28.266 1 95.12 260 ARG B CA 1
ATOM 4992 C C . ARG B 1 260 ? -16.766 -31.766 -27.062 1 95.12 260 ARG B C 1
ATOM 4994 O O . ARG B 1 260 ? -16.766 -32.969 -26.734 1 95.12 260 ARG B O 1
ATOM 5001 N N . ALA B 1 261 ? -17.375 -30.844 -26.469 1 94.69 261 ALA B N 1
ATOM 5002 C CA . ALA B 1 261 ? -18.234 -31.203 -25.344 1 94.69 261 ALA B CA 1
ATOM 5003 C C . ALA B 1 261 ? -19.375 -32.094 -25.797 1 94.69 261 ALA B C 1
ATOM 5005 O O . ALA B 1 261 ? -19.688 -33.094 -25.125 1 94.69 261 ALA B O 1
ATOM 5006 N N . ALA B 1 262 ? -19.984 -31.734 -26.875 1 95.56 262 ALA B N 1
ATOM 5007 C CA . ALA B 1 262 ? -21.109 -32.5 -27.406 1 95.56 262 ALA B CA 1
ATOM 5008 C C . ALA B 1 262 ? -20.656 -33.906 -27.797 1 95.56 262 ALA B C 1
ATOM 5010 O O . ALA B 1 262 ? -21.422 -34.875 -27.672 1 95.56 262 ALA B O 1
ATOM 5011 N N . ALA B 1 263 ? -19.438 -34 -28.219 1 96.44 263 ALA B N 1
ATOM 5012 C CA . ALA B 1 263 ? -18.891 -35.281 -28.672 1 96.44 263 ALA B CA 1
ATOM 5013 C C . ALA B 1 263 ? -18.422 -36.125 -27.484 1 96.44 263 ALA B C 1
ATOM 5015 O O . ALA B 1 263 ? -18.047 -37.281 -27.641 1 96.44 263 ALA B O 1
ATOM 5016 N N . GLY B 1 264 ? -18.375 -35.531 -26.297 1 95.75 264 GLY B N 1
ATOM 5017 C CA . GLY B 1 264 ? -18.094 -36.281 -25.109 1 95.75 264 GLY B CA 1
ATOM 5018 C C . GLY B 1 264 ? -16.625 -36.25 -24.719 1 95.75 264 GLY B C 1
ATOM 5019 O O . GLY B 1 264 ? -16.141 -37.156 -24.047 1 95.75 264 GLY B O 1
ATOM 5020 N N . SER B 1 265 ? -15.859 -35.344 -25.188 1 97.19 265 SER B N 1
ATOM 5021 C CA . SER B 1 265 ? -14.469 -35.188 -24.781 1 97.19 265 SER B CA 1
ATOM 5022 C C . SER B 1 265 ? -14.328 -35.188 -23.266 1 97.19 265 SER B C 1
ATOM 5024 O O . SER B 1 265 ? -14.906 -34.312 -22.594 1 97.19 265 SER B O 1
ATOM 5026 N N . PRO B 1 266 ? -13.594 -36.094 -22.656 1 97.12 266 PRO B N 1
ATOM 5027 C CA . PRO B 1 266 ? -13.484 -36.156 -21.188 1 97.12 266 PRO B CA 1
ATOM 5028 C C . PRO B 1 266 ? -12.875 -34.875 -20.609 1 97.12 266 PRO B C 1
ATOM 5030 O O . PRO B 1 266 ? -13.359 -34.375 -19.578 1 97.12 266 PRO B O 1
ATOM 5033 N N . LEU B 1 267 ? -11.812 -34.438 -21.234 1 97.25 267 LEU B N 1
ATOM 5034 C CA . LEU B 1 267 ? -11.141 -33.219 -20.75 1 97.25 267 LEU B CA 1
ATOM 5035 C C . LEU B 1 267 ? -12.078 -32.031 -20.797 1 97.25 267 LEU B C 1
ATOM 5037 O O . LEU B 1 267 ? -12.141 -31.25 -19.844 1 97.25 267 LEU B O 1
ATOM 5041 N N . THR B 1 268 ? -12.797 -31.844 -21.891 1 97.38 268 THR B N 1
ATOM 5042 C CA . THR B 1 268 ? -13.703 -30.719 -22.062 1 97.38 268 THR B CA 1
ATOM 5043 C C . THR B 1 268 ? -14.852 -30.781 -21.062 1 97.38 268 THR B C 1
ATOM 5045 O O . THR B 1 268 ? -15.211 -29.781 -20.453 1 97.38 268 THR B O 1
ATOM 5048 N N . VAL B 1 269 ? -15.43 -31.969 -20.938 1 96.19 269 VAL B N 1
ATOM 5049 C CA . VAL B 1 269 ? -16.562 -32.156 -20.031 1 96.19 269 VAL B CA 1
ATOM 5050 C C . VAL B 1 269 ? -16.109 -31.875 -18.594 1 96.19 269 VAL B C 1
ATOM 5052 O O . VAL B 1 269 ? -16.781 -31.125 -17.875 1 96.19 269 VAL B O 1
ATOM 5055 N N . TRP B 1 270 ? -15.031 -32.438 -18.234 1 96.31 270 TRP B N 1
ATOM 5056 C CA . TRP B 1 270 ? -14.5 -32.25 -16.891 1 96.31 270 TRP B CA 1
ATOM 5057 C C . TRP B 1 270 ? -14.18 -30.797 -16.609 1 96.31 270 TRP B C 1
ATOM 5059 O O . TRP B 1 270 ? -14.586 -30.25 -15.578 1 96.31 270 TRP B O 1
ATOM 5069 N N . SER B 1 271 ? -13.492 -30.125 -17.5 1 96.25 271 SER B N 1
ATOM 5070 C CA . SER B 1 271 ? -13.078 -28.734 -17.312 1 96.25 271 SER B CA 1
ATOM 5071 C C . SER B 1 271 ? -14.281 -27.797 -17.281 1 96.25 271 SER B C 1
ATOM 5073 O O . SER B 1 271 ? -14.281 -26.812 -16.562 1 96.25 271 SER B O 1
ATOM 5075 N N . SER B 1 272 ? -15.289 -28.109 -18.094 1 95.25 272 SER B N 1
ATOM 5076 C CA . SER B 1 272 ? -16.469 -27.266 -18.172 1 95.25 272 SER B CA 1
ATOM 5077 C C . SER B 1 272 ? -17.156 -27.156 -16.812 1 95.25 272 SER B C 1
ATOM 5079 O O . SER B 1 272 ? -17.719 -26.109 -16.484 1 95.25 272 SER B O 1
ATOM 5081 N N . VAL B 1 273 ? -17.031 -28.141 -16.047 1 93 273 VAL B N 1
ATOM 5082 C CA . VAL B 1 273 ? -17.734 -28.188 -14.766 1 93 273 VAL B CA 1
ATOM 5083 C C . VAL B 1 273 ? -17.078 -27.203 -13.789 1 93 273 VAL B C 1
ATOM 5085 O O . VAL B 1 273 ? -17.766 -26.359 -13.195 1 93 273 VAL B O 1
ATOM 5088 N N . TRP B 1 274 ? -15.805 -27.328 -13.625 1 91.62 274 TRP B N 1
ATOM 5089 C CA . TRP B 1 274 ? -15.18 -26.453 -12.633 1 91.62 274 TRP B CA 1
ATOM 5090 C C . TRP B 1 274 ? -15 -25.047 -13.172 1 91.62 274 TRP B C 1
ATOM 5092 O O . TRP B 1 274 ? -14.992 -24.078 -12.414 1 91.62 274 TRP B O 1
ATOM 5102 N N . LEU B 1 275 ? -14.93 -24.844 -14.453 1 93.88 275 LEU B N 1
ATOM 5103 C CA . LEU B 1 275 ? -14.906 -23.484 -15.016 1 93.88 275 LEU B CA 1
ATOM 5104 C C . LEU B 1 275 ? -16.266 -22.812 -14.844 1 93.88 275 LEU B C 1
ATOM 5106 O O . LEU B 1 275 ? -16.328 -21.625 -14.5 1 93.88 275 LEU B O 1
ATOM 5110 N N . GLN B 1 276 ? -17.328 -23.562 -15.109 1 92.31 276 GLN B N 1
ATOM 5111 C CA . GLN B 1 276 ? -18.656 -23 -14.891 1 92.31 276 GLN B CA 1
ATOM 5112 C C . GLN B 1 276 ? -18.844 -22.562 -13.445 1 92.31 276 GLN B C 1
ATOM 5114 O O . GLN B 1 276 ? -19.406 -21.5 -13.188 1 92.31 276 GLN B O 1
ATOM 5119 N N . SER B 1 277 ? -18.406 -23.422 -12.57 1 89.12 277 SER B N 1
ATOM 5120 C CA . SER B 1 277 ? -18.469 -23.078 -11.148 1 89.12 277 SER B CA 1
ATOM 5121 C C . SER B 1 277 ? -17.75 -21.766 -10.859 1 89.12 277 SER B C 1
ATOM 5123 O O . SER B 1 277 ? -18.219 -20.953 -10.062 1 89.12 277 SER B O 1
ATOM 5125 N N . THR B 1 278 ? -16.625 -21.562 -11.422 1 89.25 278 THR B N 1
ATOM 5126 C CA . THR B 1 278 ? -15.828 -20.359 -11.219 1 89.25 278 THR B CA 1
ATOM 5127 C C . THR B 1 278 ? -16.516 -19.141 -11.836 1 89.25 278 THR B C 1
ATOM 5129 O O . THR B 1 278 ? -16.516 -18.062 -11.242 1 89.25 278 THR B O 1
ATOM 5132 N N . PHE B 1 279 ? -17.062 -19.281 -13.016 1 89.88 279 PHE B N 1
ATOM 5133 C CA . PHE B 1 279 ? -17.828 -18.203 -13.648 1 89.88 279 PHE B CA 1
ATOM 5134 C C . PHE B 1 279 ? -19.016 -17.812 -12.789 1 89.88 279 PHE B C 1
ATOM 5136 O O . PHE B 1 279 ? -19.328 -16.625 -12.656 1 89.88 279 PHE B O 1
ATOM 5143 N N . ASP B 1 280 ? -19.672 -18.828 -12.195 1 87.12 280 ASP B N 1
ATOM 5144 C CA . ASP B 1 280 ? -20.812 -18.578 -11.312 1 87.12 280 ASP B CA 1
ATOM 5145 C C . ASP B 1 280 ? -20.375 -17.781 -10.078 1 87.12 280 ASP B C 1
ATOM 5147 O O . ASP B 1 280 ? -21.094 -16.906 -9.609 1 87.12 280 ASP B O 1
ATOM 5151 N N . THR B 1 281 ? -19.266 -18.203 -9.57 1 81.69 281 THR B N 1
ATOM 5152 C CA . THR B 1 281 ? -18.719 -17.484 -8.43 1 81.69 281 THR B CA 1
ATOM 5153 C C . THR B 1 281 ? -18.422 -16.031 -8.789 1 81.69 281 THR B C 1
ATOM 5155 O O . THR B 1 281 ? -18.688 -15.125 -7.988 1 81.69 281 THR B O 1
ATOM 5158 N N . PHE B 1 282 ? -17.812 -15.789 -9.883 1 81.56 282 PHE B N 1
ATOM 5159 C CA . PHE B 1 282 ? -17.578 -14.438 -10.383 1 81.56 282 PHE B CA 1
ATOM 5160 C C . PHE B 1 282 ? -18.875 -13.633 -10.406 1 81.56 282 PHE B C 1
ATOM 5162 O O . PHE B 1 282 ? -18.906 -12.477 -9.969 1 81.56 282 PHE B O 1
ATOM 5169 N N . ARG B 1 283 ? -19.969 -14.234 -10.898 1 84.06 283 ARG B N 1
ATOM 5170 C CA . ARG B 1 283 ? -21.266 -13.578 -10.977 1 84.06 283 ARG B CA 1
ATOM 5171 C C . ARG B 1 283 ? -21.781 -13.219 -9.586 1 84.06 283 ARG B C 1
ATOM 5173 O O . ARG B 1 283 ? -22.375 -12.156 -9.398 1 84.06 283 ARG B O 1
ATOM 5180 N N . ARG B 1 284 ? -21.516 -14.023 -8.68 1 78.19 284 ARG B N 1
ATOM 5181 C CA . ARG B 1 284 ? -22.016 -13.82 -7.32 1 78.19 284 ARG B CA 1
ATOM 5182 C C . ARG B 1 284 ? -21.25 -12.703 -6.621 1 78.19 284 ARG B C 1
ATOM 5184 O O . ARG B 1 284 ? -21.828 -11.93 -5.859 1 78.19 284 ARG B O 1
ATOM 5191 N N . LEU B 1 285 ? -20.016 -12.625 -6.902 1 71.94 285 LEU B N 1
ATOM 5192 C CA . LEU B 1 285 ? -19.172 -11.727 -6.125 1 71.94 285 LEU B CA 1
ATOM 5193 C C . LEU B 1 285 ? -19.125 -10.336 -6.754 1 71.94 285 LEU B C 1
ATOM 5195 O O . LEU B 1 285 ? -18.781 -9.359 -6.086 1 71.94 285 LEU B O 1
ATOM 5199 N N . ASN B 1 286 ? -19.359 -10.281 -7.996 1 73.44 286 ASN B N 1
ATOM 5200 C CA . ASN B 1 286 ? -19.203 -9 -8.672 1 73.44 286 ASN B CA 1
ATOM 5201 C C . ASN B 1 286 ? -20.547 -8.422 -9.094 1 73.44 286 ASN B C 1
ATOM 5203 O O . ASN B 1 286 ? -21.438 -9.156 -9.539 1 73.44 286 ASN B O 1
ATOM 5207 N N . VAL B 1 287 ? -20.766 -7.148 -8.969 1 63.78 287 VAL B N 1
ATOM 5208 C CA . VAL B 1 287 ? -22.016 -6.445 -9.242 1 63.78 287 VAL B CA 1
ATOM 5209 C C . VAL B 1 287 ? -22.234 -6.328 -10.75 1 63.78 287 VAL B C 1
ATOM 5211 O O . VAL B 1 287 ? -23.359 -6.477 -11.234 1 63.78 287 VAL B O 1
ATOM 5214 N N . ASP B 1 288 ? -21.188 -5.902 -11.5 1 63.53 288 ASP B N 1
ATOM 5215 C CA . ASP B 1 288 ? -21.312 -5.746 -12.945 1 63.53 288 ASP B CA 1
ATOM 5216 C C . ASP B 1 288 ? -21 -7.055 -13.664 1 63.53 288 ASP B C 1
ATOM 5218 O O . ASP B 1 288 ? -19.859 -7.527 -13.633 1 63.53 288 ASP B O 1
ATOM 5222 N N . CYS B 1 289 ? -21.984 -7.773 -14.141 1 64.94 289 CYS B N 1
ATOM 5223 C CA . CYS B 1 289 ? -21.859 -9.125 -14.68 1 64.94 289 CYS B CA 1
ATOM 5224 C C . CYS B 1 289 ? -21.844 -9.109 -16.203 1 64.94 289 CYS B C 1
ATOM 5226 O O . CYS B 1 289 ? -22 -10.148 -16.844 1 64.94 289 CYS B O 1
ATOM 5228 N N . SER B 1 290 ? -21.641 -8.031 -16.844 1 71.81 290 SER B N 1
ATOM 5229 C CA . SER B 1 290 ? -21.75 -8.07 -18.297 1 71.81 290 SER B CA 1
ATOM 5230 C C . SER B 1 290 ? -20.578 -8.812 -18.938 1 71.81 290 SER B C 1
ATOM 5232 O O . SER B 1 290 ? -20.734 -9.43 -19.984 1 71.81 290 SER B O 1
ATOM 5234 N N . ASP B 1 291 ? -19.453 -8.891 -18.266 1 85 291 ASP B N 1
ATOM 5235 C CA . ASP B 1 291 ? -18.266 -9.508 -18.859 1 85 291 ASP B CA 1
ATOM 5236 C C . ASP B 1 291 ? -17.641 -10.523 -17.906 1 85 291 ASP B C 1
ATOM 5238 O O . ASP B 1 291 ? -16.5 -10.367 -17.469 1 85 291 ASP B O 1
ATOM 5242 N N . VAL B 1 292 ? -18.438 -11.695 -17.797 1 90.94 292 VAL B N 1
ATOM 5243 C CA . VAL B 1 292 ? -18 -12.727 -16.859 1 90.94 292 VAL B CA 1
ATOM 5244 C C . VAL B 1 292 ? -16.719 -13.375 -17.359 1 90.94 292 VAL B C 1
ATOM 5246 O O . VAL B 1 292 ? -16.641 -13.82 -18.516 1 90.94 292 VAL B O 1
ATOM 5249 N N . HIS B 1 293 ? -15.719 -13.367 -16.562 1 93.44 293 HIS B N 1
ATOM 5250 C CA . HIS B 1 293 ? -14.414 -13.875 -16.969 1 93.44 293 HIS B CA 1
ATOM 5251 C C . HIS B 1 293 ? -13.625 -14.422 -15.781 1 93.44 293 HIS B C 1
ATOM 5253 O O . HIS B 1 293 ? -14.039 -14.242 -14.633 1 93.44 293 HIS B O 1
ATOM 5259 N N . ILE B 1 294 ? -12.648 -15.18 -16.109 1 92.88 294 ILE B N 1
ATOM 5260 C CA . ILE B 1 294 ? -11.641 -15.633 -15.164 1 92.88 294 ILE B CA 1
ATOM 5261 C C . ILE B 1 294 ? -10.289 -15.008 -15.508 1 92.88 294 ILE B C 1
ATOM 5263 O O . ILE B 1 294 ? -9.844 -15.07 -16.656 1 92.88 294 ILE B O 1
ATOM 5267 N N . ASN B 1 295 ? -9.688 -14.352 -14.508 1 94.25 295 ASN B N 1
ATOM 5268 C CA . ASN B 1 295 ? -8.367 -13.789 -14.734 1 94.25 295 ASN B CA 1
ATOM 5269 C C . ASN B 1 295 ? -7.32 -14.883 -14.945 1 94.25 295 ASN B C 1
ATOM 5271 O O . ASN B 1 295 ? -7.273 -15.859 -14.188 1 94.25 295 ASN B O 1
ATOM 5275 N N . MET B 1 296 ? -6.512 -14.734 -15.93 1 96.5 296 MET B N 1
ATOM 5276 C CA . MET B 1 296 ? -5.488 -15.711 -16.281 1 96.5 296 MET B CA 1
ATOM 5277 C C . MET B 1 296 ? -4.188 -15.43 -15.539 1 96.5 296 MET B C 1
ATOM 5279 O O . MET B 1 296 ? -3.135 -15.273 -16.156 1 96.5 296 MET B O 1
ATOM 5283 N N . HIS B 1 297 ? -4.262 -15.469 -14.227 1 97.31 297 HIS B N 1
ATOM 5284 C CA . HIS B 1 297 ? -3.094 -15.18 -13.398 1 97.31 297 HIS B CA 1
ATOM 5285 C C . HIS B 1 297 ? -1.955 -16.141 -13.695 1 97.31 297 HIS B C 1
ATOM 5287 O O . HIS B 1 297 ? -0.988 -15.789 -14.367 1 97.31 297 HIS B O 1
ATOM 5293 N N . ASP B 1 298 ? -2.189 -17.391 -13.422 1 98.19 298 ASP B N 1
ATOM 5294 C CA . ASP B 1 298 ? -1.146 -18.406 -13.492 1 98.19 298 ASP B CA 1
ATOM 5295 C C . ASP B 1 298 ? -0.792 -18.734 -14.938 1 98.19 298 ASP B C 1
ATOM 5297 O O . ASP B 1 298 ? 0.386 -18.828 -15.289 1 98.19 298 ASP B O 1
ATOM 5301 N N . PRO B 1 299 ? -1.805 -18.812 -15.859 1 98.12 299 PRO B N 1
ATOM 5302 C CA . PRO B 1 299 ? -1.464 -19.125 -17.25 1 98.12 299 PRO B CA 1
ATOM 5303 C C . PRO B 1 299 ? -0.586 -18.062 -17.891 1 98.12 299 PRO B C 1
ATOM 5305 O O . PRO B 1 299 ? 0.297 -18.375 -18.703 1 98.12 299 PRO B O 1
ATOM 5308 N N . LEU B 1 300 ? -0.813 -16.828 -17.531 1 97.75 300 LEU B N 1
ATOM 5309 C CA . LEU B 1 300 ? -0.021 -15.758 -18.141 1 97.75 300 LEU B CA 1
ATOM 5310 C C . LEU B 1 300 ? 1.443 -15.867 -17.734 1 97.75 300 LEU B C 1
ATOM 5312 O O . LEU B 1 300 ? 2.336 -15.82 -18.578 1 97.75 300 LEU B O 1
ATOM 5316 N N . ALA B 1 301 ? 1.717 -16.031 -16.469 1 98.06 301 ALA B N 1
ATOM 5317 C CA . ALA B 1 301 ? 3.08 -16.203 -15.977 1 98.06 301 ALA B CA 1
ATOM 5318 C C . ALA B 1 301 ? 3.725 -17.453 -16.562 1 98.06 301 ALA B C 1
ATOM 5320 O O . ALA B 1 301 ? 4.895 -17.438 -16.953 1 98.06 301 ALA B O 1
ATOM 5321 N N . THR B 1 302 ? 2.939 -18.516 -16.641 1 98 302 THR B N 1
ATOM 5322 C CA . THR B 1 302 ? 3.447 -19.781 -17.141 1 98 302 THR B CA 1
ATOM 5323 C C . THR B 1 302 ? 3.811 -19.672 -18.625 1 98 302 THR B C 1
ATOM 5325 O O . THR B 1 302 ? 4.816 -20.219 -19.062 1 98 302 THR B O 1
ATOM 5328 N N . TRP B 1 303 ? 2.98 -18.969 -19.359 1 96.5 303 TRP B N 1
ATOM 5329 C CA . TRP B 1 303 ? 3.277 -18.797 -20.766 1 96.5 303 TRP B CA 1
ATOM 5330 C C . TRP B 1 303 ? 4.609 -18.078 -20.969 1 96.5 303 TRP B C 1
ATOM 5332 O O . TRP B 1 303 ? 5.414 -18.469 -21.812 1 96.5 303 TRP B O 1
ATOM 5342 N N . TYR B 1 304 ? 4.844 -17.062 -20.203 1 96.88 304 TYR B N 1
ATOM 5343 C CA . TYR B 1 304 ? 6.133 -16.391 -20.234 1 96.88 304 TYR B CA 1
ATOM 5344 C C . TYR B 1 304 ? 7.27 -17.344 -19.906 1 96.88 304 TYR B C 1
ATOM 5346 O O . TYR B 1 304 ? 8.312 -17.328 -20.562 1 96.88 304 TYR B O 1
ATOM 5354 N N . ALA B 1 305 ? 7.074 -18.188 -18.922 1 97.06 305 ALA B N 1
ATOM 5355 C CA . ALA B 1 305 ? 8.102 -19.125 -18.5 1 97.06 305 ALA B CA 1
ATOM 5356 C C . ALA B 1 305 ? 8.383 -20.156 -19.594 1 97.06 305 ALA B C 1
ATOM 5358 O O . ALA B 1 305 ? 9.516 -20.625 -19.719 1 97.06 305 ALA B O 1
ATOM 5359 N N . ILE B 1 306 ? 7.359 -20.5 -20.328 1 95.5 306 ILE B N 1
ATOM 5360 C CA . ILE B 1 306 ? 7.469 -21.5 -21.406 1 95.5 306 ILE B CA 1
ATOM 5361 C C . ILE B 1 306 ? 8.258 -20.906 -22.562 1 95.5 306 ILE B C 1
ATOM 5363 O O . ILE B 1 306 ? 9.188 -21.547 -23.078 1 95.5 306 ILE B O 1
ATOM 5367 N N . CYS B 1 307 ? 7.906 -19.719 -23 1 89.31 307 CYS B N 1
ATOM 5368 C CA . CYS B 1 307 ? 8.414 -19.203 -24.266 1 89.31 307 CYS B CA 1
ATOM 5369 C C . CYS B 1 307 ? 9.57 -18.25 -24.047 1 89.31 307 CYS B C 1
ATOM 5371 O O . CYS B 1 307 ? 10.391 -18.031 -24.938 1 89.31 307 CYS B O 1
ATOM 5373 N N . GLY B 1 308 ? 9.688 -17.766 -22.891 1 79.5 308 GLY B N 1
ATOM 5374 C CA . GLY B 1 308 ? 10.695 -16.75 -22.625 1 79.5 308 GLY B CA 1
ATOM 5375 C C . GLY B 1 308 ? 10.344 -15.398 -23.219 1 79.5 308 GLY B C 1
ATOM 5376 O O . GLY B 1 308 ? 9.258 -15.227 -23.781 1 79.5 308 GLY B O 1
ATOM 5377 N N . ASP B 1 309 ? 11.266 -14.5 -23.016 1 69 309 ASP B N 1
ATOM 5378 C CA . ASP B 1 309 ? 11.07 -13.133 -23.469 1 69 309 ASP B CA 1
ATOM 5379 C C . ASP B 1 309 ? 11.258 -13.023 -24.984 1 69 309 ASP B C 1
ATOM 5381 O O . ASP B 1 309 ? 10.961 -11.984 -25.578 1 69 309 ASP B O 1
ATOM 5385 N N . GLU B 1 310 ? 11.648 -14.109 -25.516 1 67.31 310 GLU B N 1
ATOM 5386 C CA . GLU B 1 310 ? 12 -14.023 -26.922 1 67.31 310 GLU B CA 1
ATOM 5387 C C . GLU B 1 310 ? 10.758 -14.156 -27.812 1 67.31 310 GLU B C 1
ATOM 5389 O O . GLU B 1 310 ? 10.781 -13.797 -28.984 1 67.31 310 GLU B O 1
ATOM 5394 N N . HIS B 1 311 ? 9.867 -14.641 -27.094 1 66 311 HIS B N 1
ATOM 5395 C CA . HIS B 1 311 ? 8.68 -14.844 -27.906 1 66 311 HIS B CA 1
ATOM 5396 C C . HIS B 1 311 ? 7.734 -13.656 -27.812 1 66 311 HIS B C 1
ATOM 5398 O O . HIS B 1 311 ? 6.879 -13.602 -26.938 1 66 311 HIS B O 1
ATOM 5404 N N . GLY B 1 312 ? 7.973 -12.68 -28.609 1 70.69 312 GLY B N 1
ATOM 5405 C CA . GLY B 1 312 ? 7.051 -11.562 -28.766 1 70.69 312 GLY B CA 1
ATOM 5406 C C . GLY B 1 312 ? 7.453 -10.352 -27.938 1 70.69 312 GLY B C 1
ATOM 5407 O O . GLY B 1 312 ? 8.492 -10.352 -27.281 1 70.69 312 GLY B O 1
ATOM 5408 N N . ALA B 1 313 ? 6.637 -9.414 -27.969 1 82.94 313 ALA B N 1
ATOM 5409 C CA . ALA B 1 313 ? 6.965 -8.094 -27.438 1 82.94 313 ALA B CA 1
ATOM 5410 C C . ALA B 1 313 ? 6.457 -7.938 -26 1 82.94 313 ALA B C 1
ATOM 5412 O O . ALA B 1 313 ? 5.484 -7.219 -25.766 1 82.94 313 ALA B O 1
ATOM 5413 N N . TRP B 1 314 ? 7.078 -8.797 -25.062 1 92.62 314 TRP B N 1
ATOM 5414 C CA . TRP B 1 314 ? 6.789 -8.547 -23.656 1 92.62 314 TRP B CA 1
ATOM 5415 C C . TRP B 1 314 ? 7.344 -7.188 -23.219 1 92.62 314 TRP B C 1
ATOM 5417 O O . TRP B 1 314 ? 8.406 -6.773 -23.688 1 92.62 314 TRP B O 1
ATOM 5427 N N . GLU B 1 315 ? 6.57 -6.48 -22.438 1 94.88 315 GLU B N 1
ATOM 5428 C CA . GLU B 1 315 ? 7.086 -5.266 -21.812 1 94.88 315 GLU B CA 1
ATOM 5429 C C . GLU B 1 315 ? 7.273 -5.457 -20.312 1 94.88 315 GLU B C 1
ATOM 5431 O O . GLU B 1 315 ? 6.457 -6.109 -19.656 1 94.88 315 GLU B O 1
ATOM 5436 N N . SER B 1 316 ? 8.352 -5.035 -19.828 1 94.81 316 SER B N 1
ATOM 5437 C CA . SER B 1 316 ? 8.672 -5.125 -18.406 1 94.81 316 SER B CA 1
ATOM 5438 C C . SER B 1 316 ? 9.57 -3.977 -17.969 1 94.81 316 SER B C 1
ATOM 5440 O O . SER B 1 316 ? 10.062 -3.215 -18.812 1 94.81 316 SER B O 1
ATOM 5442 N N . HIS B 1 317 ? 9.688 -3.756 -16.734 1 93.88 317 HIS B N 1
ATOM 5443 C CA . HIS B 1 317 ? 10.672 -2.84 -16.172 1 93.88 317 HIS B CA 1
ATOM 5444 C C . HIS B 1 317 ? 11.312 -3.422 -14.914 1 93.88 317 HIS B C 1
ATOM 5446 O O . HIS B 1 317 ? 10.711 -4.25 -14.227 1 93.88 317 HIS B O 1
ATOM 5452 N N . ASP B 1 318 ? 12.555 -3.084 -14.68 1 93.81 318 ASP B N 1
ATOM 5453 C CA . ASP B 1 318 ? 13.281 -3.471 -13.477 1 93.81 318 ASP B CA 1
ATOM 5454 C C . ASP B 1 318 ? 12.953 -2.543 -12.305 1 93.81 318 ASP B C 1
ATOM 5456 O O . ASP B 1 318 ? 12.992 -1.318 -12.453 1 93.81 318 ASP B O 1
ATOM 5460 N N . GLN B 1 319 ? 12.602 -3.16 -11.133 1 93.75 319 GLN B N 1
ATOM 5461 C CA . GLN B 1 319 ? 12.188 -2.328 -10.008 1 93.75 319 GLN B CA 1
ATOM 5462 C C . GLN B 1 319 ? 12.602 -2.953 -8.68 1 93.75 319 GLN B C 1
ATOM 5464 O O . GLN B 1 319 ? 12.688 -4.176 -8.562 1 93.75 319 GLN B O 1
ATOM 5469 N N . ASP B 1 320 ? 12.938 -2.08 -7.715 1 95.25 320 ASP B N 1
ATOM 5470 C CA . ASP B 1 320 ? 13.078 -2.506 -6.328 1 95.25 320 ASP B CA 1
ATOM 5471 C C . ASP B 1 320 ? 11.719 -2.791 -5.695 1 95.25 320 ASP B C 1
ATOM 5473 O O . ASP B 1 320 ? 11.133 -1.917 -5.055 1 95.25 320 ASP B O 1
ATOM 5477 N N . VAL B 1 321 ? 11.266 -4.02 -5.883 1 97.75 321 VAL B N 1
ATOM 5478 C CA . VAL B 1 321 ? 10.008 -4.449 -5.281 1 97.75 321 VAL B CA 1
ATOM 5479 C C . VAL B 1 321 ? 10.281 -5.18 -3.971 1 97.75 321 VAL B C 1
ATOM 5481 O O . VAL B 1 321 ? 11.039 -6.152 -3.941 1 97.75 321 VAL B O 1
ATOM 5484 N N . ARG B 1 322 ? 9.664 -4.75 -2.92 1 98.12 322 ARG B N 1
ATOM 5485 C CA . ARG B 1 322 ? 9.859 -5.34 -1.599 1 98.12 322 ARG B CA 1
ATOM 5486 C C . ARG B 1 322 ? 8.547 -5.883 -1.042 1 98.12 322 ARG B C 1
ATOM 5488 O O . ARG B 1 322 ? 7.473 -5.422 -1.419 1 98.12 322 ARG B O 1
ATOM 5495 N N . VAL B 1 323 ? 8.641 -6.902 -0.215 1 98.38 323 VAL B N 1
ATOM 5496 C CA . VAL B 1 323 ? 7.457 -7.551 0.348 1 98.38 323 VAL B CA 1
ATOM 5497 C C . VAL B 1 323 ? 7.371 -7.254 1.844 1 98.38 323 VAL B C 1
ATOM 5499 O O . VAL B 1 323 ? 8.336 -7.457 2.58 1 98.38 323 VAL B O 1
ATOM 5502 N N . GLU B 1 324 ? 6.238 -6.754 2.277 1 98.25 324 GLU B N 1
ATOM 5503 C CA . GLU B 1 324 ? 6.012 -6.543 3.703 1 98.25 324 GLU B CA 1
ATOM 5504 C C . GLU B 1 324 ? 5.668 -7.852 4.41 1 98.25 324 GLU B C 1
ATOM 5506 O O . GLU B 1 324 ? 4.703 -8.523 4.047 1 98.25 324 GLU B O 1
ATOM 5511 N N . THR B 1 325 ? 6.434 -8.18 5.477 1 97.44 325 THR B N 1
ATOM 5512 C CA . THR B 1 325 ? 6.258 -9.469 6.121 1 97.44 325 THR B CA 1
ATOM 5513 C C . THR B 1 325 ? 5.652 -9.305 7.512 1 97.44 325 THR B C 1
ATOM 5515 O O . THR B 1 325 ? 5.195 -10.273 8.117 1 97.44 325 THR B O 1
ATOM 5518 N N . GLU B 1 326 ? 5.555 -8.055 8.062 1 94.69 326 GLU B N 1
ATOM 5519 C CA . GLU B 1 326 ? 5.273 -7.863 9.484 1 94.69 326 GLU B CA 1
ATOM 5520 C C . GLU B 1 326 ? 3.967 -7.102 9.688 1 94.69 326 GLU B C 1
ATOM 5522 O O . GLU B 1 326 ? 3.426 -7.074 10.797 1 94.69 326 GLU B O 1
ATOM 5527 N N . GLY B 1 327 ? 3.414 -6.488 8.797 1 94.88 327 GLY B N 1
ATOM 5528 C CA . GLY B 1 327 ? 2.328 -5.531 8.945 1 94.88 327 GLY B CA 1
ATOM 5529 C C . GLY B 1 327 ? 1.033 -6.168 9.406 1 94.88 327 GLY B C 1
ATOM 5530 O O . GLY B 1 327 ? 0.705 -7.285 9.008 1 94.88 327 GLY B O 1
ATOM 5531 N N . GLN B 1 328 ? 0.285 -5.426 10.297 1 95.06 328 GLN B N 1
ATOM 5532 C CA . GLN B 1 328 ? -1.044 -5.848 10.727 1 95.06 328 GLN B CA 1
ATOM 5533 C C . GLN B 1 328 ? -2.027 -5.844 9.562 1 95.06 328 GLN B C 1
ATOM 5535 O O . GLN B 1 328 ? -2.803 -6.785 9.391 1 95.06 328 GLN B O 1
ATOM 5540 N N . TRP B 1 329 ? -1.937 -4.773 8.773 1 96.38 329 TRP B N 1
ATOM 5541 C CA . TRP B 1 329 ? -2.885 -4.594 7.68 1 96.38 329 TRP B CA 1
ATOM 5542 C C . TRP B 1 329 ? -2.193 -4.766 6.328 1 96.38 329 TRP B C 1
ATOM 5544 O O . TRP B 1 329 ? -2.852 -4.777 5.285 1 96.38 329 TRP B O 1
ATOM 5554 N N . SER B 1 330 ? -0.808 -4.934 6.387 1 96.69 330 SER B N 1
ATOM 5555 C CA . SER B 1 330 ? -0.057 -4.852 5.137 1 96.69 330 SER B CA 1
ATOM 5556 C C . SER B 1 330 ? 0.761 -6.117 4.902 1 96.69 330 SER B C 1
ATOM 5558 O O . SER B 1 330 ? 1.637 -6.145 4.035 1 96.69 330 SER B O 1
ATOM 5560 N N . ARG B 1 331 ? 0.517 -7.137 5.676 1 95.44 331 ARG B N 1
ATOM 5561 C CA . ARG B 1 331 ? 1.199 -8.406 5.434 1 95.44 331 ARG B CA 1
ATOM 5562 C C . ARG B 1 331 ? 1.031 -8.852 3.986 1 95.44 331 ARG B C 1
ATOM 5564 O O . ARG B 1 331 ? -0.078 -8.828 3.447 1 95.44 331 ARG B O 1
ATOM 5571 N N . GLY B 1 332 ? 2.145 -9.156 3.312 1 97 332 GLY B N 1
ATOM 5572 C CA . GLY B 1 332 ? 2.1 -9.695 1.961 1 97 332 GLY B CA 1
ATOM 5573 C C . GLY B 1 332 ? 2.039 -8.617 0.895 1 97 332 GLY B C 1
ATOM 5574 O O . GLY B 1 332 ? 2.102 -8.914 -0.3 1 97 332 GLY B O 1
ATOM 5575 N N . VAL B 1 333 ? 1.956 -7.348 1.336 1 98 333 VAL B N 1
ATOM 5576 C CA . VAL B 1 333 ? 1.883 -6.254 0.372 1 98 333 VAL B CA 1
ATOM 5577 C C . VAL B 1 333 ? 3.23 -6.094 -0.329 1 98 333 VAL B C 1
ATOM 5579 O O . VAL B 1 333 ? 4.281 -6.176 0.308 1 98 333 VAL B O 1
ATOM 5582 N N . THR B 1 334 ? 3.178 -5.973 -1.639 1 98.56 334 THR B N 1
ATOM 5583 C CA . THR B 1 334 ? 4.363 -5.66 -2.43 1 98.56 334 THR B CA 1
ATOM 5584 C C . THR B 1 334 ? 4.461 -4.16 -2.686 1 98.56 334 THR B C 1
ATOM 5586 O O . THR B 1 334 ? 3.457 -3.51 -2.988 1 98.56 334 THR B O 1
ATOM 5589 N N . ILE B 1 335 ? 5.656 -3.619 -2.49 1 97.75 335 ILE B N 1
ATOM 5590 C CA . ILE B 1 335 ? 5.832 -2.17 -2.516 1 97.75 335 ILE B CA 1
ATOM 5591 C C . ILE B 1 3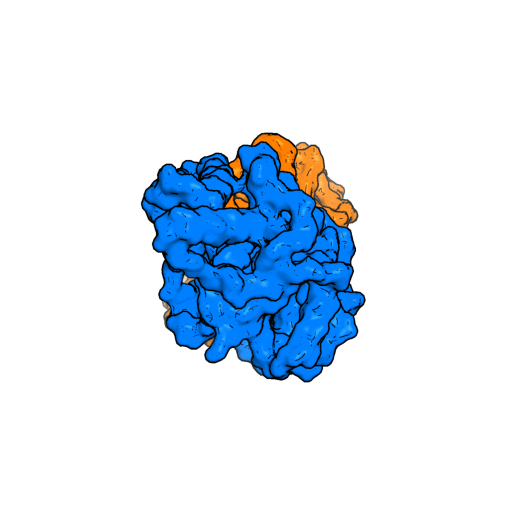35 ? 6.973 -1.805 -3.467 1 97.75 335 ILE B C 1
ATOM 5593 O O . ILE B 1 335 ? 8.031 -2.436 -3.447 1 97.75 335 ILE B O 1
ATOM 5597 N N . GLU B 1 336 ? 6.781 -0.933 -4.348 1 95.56 336 GLU B N 1
ATOM 5598 C CA . GLU B 1 336 ? 7.805 -0.276 -5.156 1 95.56 336 GLU B CA 1
ATOM 5599 C C . GLU B 1 336 ? 7.785 1.235 -4.949 1 95.56 336 GLU B C 1
ATOM 5601 O O . GLU B 1 336 ? 6.789 1.789 -4.473 1 95.56 336 GLU B O 1
ATOM 5606 N N . ASP B 1 337 ? 8.836 1.857 -5.16 1 91.19 337 ASP B N 1
ATOM 5607 C CA . ASP B 1 337 ? 8.914 3.309 -5.012 1 91.19 337 ASP B CA 1
ATOM 5608 C C . ASP B 1 337 ? 8.547 4.012 -6.316 1 91.19 337 ASP B C 1
ATOM 5610 O O . ASP B 1 337 ? 9.328 4.008 -7.27 1 91.19 337 ASP B O 1
ATOM 5614 N N . ASP B 1 338 ? 7.379 4.555 -6.34 1 88.94 338 ASP B N 1
ATOM 5615 C CA . ASP B 1 338 ? 6.906 5.266 -7.523 1 88.94 338 ASP B CA 1
ATOM 5616 C C . ASP B 1 338 ? 6.781 6.762 -7.25 1 88.94 338 ASP B C 1
ATOM 5618 O O . ASP B 1 338 ? 5.953 7.441 -7.867 1 88.94 338 ASP B O 1
ATOM 5622 N N . ARG B 1 339 ? 7.477 7.379 -6.312 1 86.19 339 ARG B N 1
ATOM 5623 C CA . ARG B 1 339 ? 7.406 8.789 -5.934 1 86.19 339 ARG B CA 1
ATOM 5624 C C . ARG B 1 339 ? 8.055 9.672 -6.992 1 86.19 339 ARG B C 1
ATOM 5626 O O . ARG B 1 339 ? 7.848 10.883 -7.012 1 86.19 339 ARG B O 1
ATOM 5633 N N . GLY B 1 340 ? 8.805 8.992 -7.887 1 77.81 340 GLY B N 1
ATOM 5634 C CA . GLY B 1 340 ? 9.438 9.742 -8.961 1 77.81 340 GLY B CA 1
ATOM 5635 C C . GLY B 1 340 ? 10.703 10.461 -8.523 1 77.81 340 GLY B C 1
ATOM 5636 O O . GLY B 1 340 ? 11.125 11.43 -9.156 1 77.81 340 GLY B O 1
ATOM 5637 N N . ARG B 1 341 ? 11.312 10.008 -7.441 1 76.12 341 ARG B N 1
ATOM 5638 C CA . ARG B 1 341 ? 12.523 10.633 -6.926 1 76.12 341 ARG B CA 1
ATOM 5639 C C . ARG B 1 341 ? 13.766 10.086 -7.621 1 76.12 341 ARG B C 1
ATOM 5641 O O . ARG B 1 341 ? 13.797 8.922 -8.031 1 76.12 341 ARG B O 1
ATOM 5648 N N . GLN B 1 342 ? 14.664 10.945 -7.727 1 71.94 342 GLN B N 1
ATOM 5649 C CA . GLN B 1 342 ? 15.93 10.523 -8.32 1 71.94 342 GLN B CA 1
ATOM 5650 C C . GLN B 1 342 ? 16.688 9.586 -7.387 1 71.94 342 GLN B C 1
ATOM 5652 O O . GLN B 1 342 ? 16.734 9.812 -6.176 1 71.94 342 GLN B O 1
ATOM 5657 N N . LYS B 1 343 ? 17.219 8.578 -8.016 1 74.5 343 LYS B N 1
ATOM 5658 C CA . LYS B 1 343 ? 18.078 7.676 -7.238 1 74.5 343 LYS B CA 1
ATOM 5659 C C . LYS B 1 343 ? 19.422 8.312 -6.938 1 74.5 343 LYS B C 1
ATOM 5661 O O . LYS B 1 343 ? 19.922 9.117 -7.727 1 74.5 343 LYS B O 1
ATOM 5666 N N . THR B 1 344 ? 19.781 8.188 -5.691 1 71.56 344 THR B N 1
ATOM 5667 C CA . THR B 1 344 ? 21.047 8.805 -5.312 1 71.56 344 THR B CA 1
ATOM 5668 C C . THR B 1 344 ? 22.125 7.75 -5.07 1 71.56 344 THR B C 1
ATOM 5670 O O . THR B 1 344 ? 21.812 6.605 -4.738 1 71.56 344 THR B O 1
ATOM 5673 N N . ASP B 1 345 ? 23.25 8.023 -5.555 1 64.56 345 ASP B N 1
ATOM 5674 C CA . ASP B 1 345 ? 24.391 7.156 -5.277 1 64.56 345 ASP B CA 1
ATOM 5675 C C . ASP B 1 345 ? 24.797 7.227 -3.803 1 64.56 345 ASP B C 1
ATOM 5677 O O . ASP B 1 345 ? 25.438 6.309 -3.283 1 64.56 345 ASP B O 1
ATOM 5681 N N . ALA B 1 346 ? 24.562 8.312 -3.199 1 54.06 346 ALA B N 1
ATOM 5682 C CA . ALA B 1 346 ? 24.969 8.5 -1.814 1 54.06 346 ALA B CA 1
ATOM 5683 C C . ALA B 1 346 ? 24.078 7.715 -0.857 1 54.06 346 ALA B C 1
ATOM 5685 O O . ALA B 1 346 ? 22.953 7.371 -1.197 1 54.06 346 ALA B O 1
ATOM 5686 N N . GLU B 1 347 ? 24.812 7.09 0.167 1 54.38 347 GLU B N 1
ATOM 5687 C CA . GLU B 1 347 ? 24.031 6.508 1.249 1 54.38 347 GLU B CA 1
ATOM 5688 C C . GLU B 1 347 ? 22.719 7.273 1.46 1 54.38 347 GLU B C 1
ATOM 5690 O O . GLU B 1 347 ? 22.734 8.414 1.936 1 54.38 347 GLU B O 1
ATOM 5695 N N . ALA B 1 348 ? 21.766 6.879 0.645 1 57.25 348 ALA B N 1
ATOM 5696 C CA . ALA B 1 348 ? 20.469 7.562 0.69 1 57.25 348 ALA B CA 1
ATOM 5697 C C . ALA B 1 348 ? 19.969 7.68 2.125 1 57.25 348 ALA B C 1
ATOM 5699 O O . ALA B 1 348 ? 19.984 6.707 2.881 1 57.25 348 ALA B O 1
ATOM 5700 N N . GLU B 1 349 ? 19.859 8.828 2.58 1 63.72 349 GLU B N 1
ATOM 5701 C CA . GLU B 1 349 ? 19.438 9.109 3.949 1 63.72 349 GLU B CA 1
ATOM 5702 C C . GLU B 1 349 ? 17.922 8.953 4.102 1 63.72 349 GLU B C 1
ATOM 5704 O O . GLU B 1 349 ? 17.375 9.219 5.172 1 63.72 349 GLU B O 1
ATOM 5709 N N . ASP B 1 350 ? 17.438 8.133 3.072 1 73.44 350 ASP B N 1
ATOM 5710 C CA . ASP B 1 350 ? 15.992 8.031 3.234 1 73.44 350 ASP B CA 1
ATOM 5711 C C . ASP B 1 350 ? 15.609 6.773 4.008 1 73.44 350 ASP B C 1
ATOM 5713 O O . ASP B 1 350 ? 16.359 5.793 4.008 1 73.44 350 ASP B O 1
ATOM 5717 N N . ASP B 1 351 ? 14.562 6.82 4.691 1 78.38 351 ASP B N 1
ATOM 5718 C CA . ASP B 1 351 ? 14.094 5.676 5.461 1 78.38 351 ASP B CA 1
ATOM 5719 C C . ASP B 1 351 ? 13.805 4.48 4.555 1 78.38 351 ASP B C 1
ATOM 5721 O O . ASP B 1 351 ? 13 4.578 3.629 1 78.38 351 ASP B O 1
ATOM 5725 N N . GLY B 1 352 ? 14.578 3.418 4.766 1 81.75 352 GLY B N 1
ATOM 5726 C CA . GLY B 1 352 ? 14.445 2.195 3.992 1 81.75 352 GLY B CA 1
ATOM 5727 C C . GLY B 1 352 ? 15.398 2.131 2.812 1 81.75 352 GLY B C 1
ATOM 5728 O O . GLY B 1 352 ? 15.422 1.137 2.082 1 81.75 352 GLY B O 1
ATOM 5729 N N . LYS B 1 353 ? 16.094 3.275 2.52 1 85.88 353 LYS B N 1
ATOM 5730 C CA . LYS B 1 353 ? 17.125 3.318 1.479 1 85.88 353 LYS B CA 1
ATOM 5731 C C . LYS B 1 353 ? 16.531 3.006 0.109 1 85.88 353 LYS B C 1
ATOM 5733 O O . LYS B 1 353 ? 17.094 2.221 -0.655 1 85.88 353 LYS B O 1
ATOM 5738 N N . TRP B 1 354 ? 15.375 3.537 -0.141 1 88.06 354 TRP B N 1
ATOM 5739 C CA . TRP B 1 354 ? 14.664 3.303 -1.391 1 88.06 354 TRP B CA 1
ATOM 5740 C C . TRP B 1 354 ? 15.359 3.994 -2.557 1 88.06 354 TRP B C 1
ATOM 5742 O O . TRP B 1 354 ? 15.195 3.598 -3.713 1 88.06 354 TRP B O 1
ATOM 5752 N N . LEU B 1 355 ? 16.109 4.973 -2.229 1 82.06 355 LEU B N 1
ATOM 5753 C CA . LEU B 1 355 ? 16.719 5.777 -3.281 1 82.06 355 LEU B CA 1
ATOM 5754 C C . LEU B 1 355 ? 18.109 5.262 -3.629 1 82.06 355 LEU B C 1
ATOM 5756 O O . LEU B 1 355 ? 18.75 5.75 -4.566 1 82.06 355 LEU B O 1
ATOM 5760 N N . GLY B 1 356 ? 18.531 4.285 -2.846 1 80.38 356 GLY B N 1
ATOM 5761 C CA . GLY B 1 356 ? 19.828 3.68 -3.129 1 80.38 356 GLY B CA 1
ATOM 5762 C C . GLY B 1 356 ? 19.75 2.617 -4.211 1 80.38 356 GLY B C 1
ATOM 5763 O O . GLY B 1 356 ? 18.672 2.285 -4.699 1 80.38 356 GLY B O 1
ATOM 5764 N N . ARG B 1 357 ? 20.906 2.037 -4.508 1 76.31 357 ARG B N 1
ATOM 5765 C CA . ARG B 1 357 ? 21 1.022 -5.551 1 76.31 357 ARG B CA 1
ATOM 5766 C C . ARG B 1 357 ? 21 -0.381 -4.957 1 76.31 357 ARG B C 1
ATOM 5768 O O . ARG B 1 357 ? 21 -1.372 -5.688 1 76.31 357 ARG B O 1
ATOM 5775 N N . GLY B 1 358 ? 20.953 -0.525 -3.676 1 81.75 358 GLY B N 1
ATOM 5776 C CA . GLY B 1 358 ? 21.094 -1.806 -3.004 1 81.75 358 GLY B CA 1
ATOM 5777 C C . GLY B 1 358 ? 19.781 -2.547 -2.832 1 81.75 358 GLY B C 1
ATOM 5778 O O . GLY B 1 358 ? 19.719 -3.549 -2.115 1 81.75 358 GLY B O 1
ATOM 5779 N N . GLY B 1 359 ? 18.781 -2.254 -3.451 1 90.81 359 GLY B N 1
ATOM 5780 C CA . GLY B 1 359 ? 17.484 -2.924 -3.305 1 90.81 359 GLY B CA 1
ATOM 5781 C C . GLY B 1 359 ? 17.312 -4.094 -4.254 1 90.81 359 GLY B C 1
ATOM 5782 O O . GLY B 1 359 ? 18.297 -4.586 -4.828 1 90.81 359 GLY B O 1
ATOM 5783 N N . ASN B 1 360 ? 16.188 -4.699 -4.332 1 95.88 360 ASN B N 1
ATOM 5784 C CA . ASN B 1 360 ? 15.852 -5.781 -5.254 1 95.88 360 ASN B CA 1
ATOM 5785 C C . ASN B 1 360 ? 15.797 -5.289 -6.699 1 95.88 360 ASN B C 1
ATOM 5787 O O . ASN B 1 360 ? 15.555 -4.109 -6.949 1 95.88 360 ASN B O 1
ATOM 5791 N N . HIS B 1 361 ? 16.141 -6.141 -7.578 1 95.56 361 HIS B N 1
ATOM 5792 C CA . HIS B 1 361 ? 16.031 -5.895 -9.008 1 95.56 361 HIS B CA 1
ATOM 5793 C C . HIS B 1 361 ? 15.055 -6.863 -9.664 1 95.56 361 HIS B C 1
ATOM 5795 O O . HIS B 1 361 ? 15.453 -7.688 -10.492 1 95.56 361 HIS B O 1
ATOM 5801 N N . VAL B 1 362 ? 13.812 -6.691 -9.359 1 97.38 362 VAL B N 1
ATOM 5802 C CA . VAL B 1 362 ? 12.766 -7.57 -9.852 1 97.38 362 VAL B CA 1
ATOM 5803 C C . VAL B 1 362 ? 12.258 -7.07 -11.203 1 97.38 362 VAL B C 1
ATOM 5805 O O . VAL B 1 362 ? 12.039 -5.871 -11.383 1 97.38 362 VAL B O 1
ATOM 5808 N N . LYS B 1 363 ? 12.172 -7.938 -12.156 1 97.31 363 LYS B N 1
ATOM 5809 C CA . LYS B 1 363 ? 11.555 -7.609 -13.438 1 97.31 363 LYS B CA 1
ATOM 5810 C C . LYS B 1 363 ? 10.031 -7.676 -13.344 1 97.31 363 LYS B C 1
ATOM 5812 O O . LYS B 1 363 ? 9.469 -8.742 -13.094 1 97.31 363 LYS B O 1
ATOM 5817 N N . VAL B 1 364 ? 9.375 -6.574 -13.484 1 97.88 364 VAL B N 1
ATOM 5818 C CA . VAL B 1 364 ? 7.918 -6.492 -13.414 1 97.88 364 VAL B CA 1
ATOM 5819 C C . VAL B 1 364 ? 7.332 -6.461 -14.82 1 97.88 364 VAL B C 1
ATOM 5821 O O . VAL B 1 364 ? 7.562 -5.512 -15.578 1 97.88 364 VAL B O 1
ATOM 5824 N N . VAL B 1 365 ? 6.57 -7.453 -15.18 1 97.38 365 VAL B N 1
ATOM 5825 C CA . VAL B 1 365 ? 5.98 -7.512 -16.516 1 97.38 365 VAL B CA 1
ATOM 5826 C C . VAL B 1 365 ? 4.734 -6.629 -16.562 1 97.38 365 VAL B C 1
ATOM 5828 O O . VAL B 1 365 ? 3.904 -6.664 -15.648 1 97.38 365 VAL B O 1
ATOM 5831 N N . THR B 1 366 ? 4.574 -5.867 -17.641 1 96.31 366 THR B N 1
ATOM 5832 C CA . THR B 1 366 ? 3.496 -4.891 -17.703 1 96.31 366 THR B CA 1
ATOM 5833 C C . THR B 1 366 ? 2.629 -5.117 -18.938 1 96.31 366 THR B C 1
ATOM 5835 O O . THR B 1 366 ? 1.524 -4.578 -19.031 1 96.31 366 THR B O 1
ATOM 5838 N N . LYS B 1 367 ? 3.102 -5.883 -19.875 1 95.25 367 LYS B N 1
ATOM 5839 C CA . LYS B 1 367 ? 2.324 -6.18 -21.062 1 95.25 367 LYS B CA 1
ATOM 5840 C C . LYS B 1 367 ? 2.707 -7.535 -21.656 1 95.25 367 LYS B C 1
ATOM 5842 O O . LYS B 1 367 ? 3.879 -7.918 -21.625 1 95.25 367 LYS B O 1
ATOM 5847 N N . ALA B 1 368 ? 1.773 -8.234 -22.047 1 93.25 368 ALA B N 1
ATOM 5848 C CA . ALA B 1 368 ? 1.984 -9.508 -22.734 1 93.25 368 ALA B CA 1
ATOM 5849 C C . ALA B 1 368 ? 1.585 -9.414 -24.203 1 93.25 368 ALA B C 1
ATOM 5851 O O . ALA B 1 368 ? 0.634 -8.711 -24.562 1 93.25 368 ALA B O 1
ATOM 5852 N N . PRO B 1 369 ? 2.229 -10.023 -25.094 1 89.5 369 PRO B N 1
ATOM 5853 C CA . PRO B 1 369 ? 1.958 -9.961 -26.531 1 89.5 369 PRO B CA 1
ATOM 5854 C C . PRO B 1 369 ? 0.9 -10.961 -26.984 1 89.5 369 PRO B C 1
ATOM 5856 O O . PRO B 1 369 ? 0.863 -11.344 -28.156 1 89.5 369 PRO B O 1
ATOM 5859 N N . VAL B 1 370 ? 0.08 -11.438 -26.031 1 85.38 370 VAL B N 1
ATOM 5860 C CA . VAL B 1 370 ? -0.798 -12.547 -26.406 1 85.38 370 VAL B CA 1
ATOM 5861 C C . VAL B 1 370 ? -2.113 -12.438 -25.641 1 85.38 370 VAL B C 1
ATOM 5863 O O . VAL B 1 370 ? -2.152 -11.891 -24.531 1 85.38 370 VAL B O 1
ATOM 5866 N N . GLU B 1 371 ? -3.139 -12.953 -26.328 1 91.31 371 GLU B N 1
ATOM 5867 C CA . GLU B 1 371 ? -4.379 -13.242 -25.625 1 91.31 371 GLU B CA 1
ATOM 5868 C C . GLU B 1 371 ? -4.359 -14.641 -25.016 1 91.31 371 GLU B C 1
ATOM 5870 O O . GLU B 1 371 ? -4.879 -15.586 -25.625 1 91.31 371 GLU B O 1
ATOM 5875 N N . VAL B 1 372 ? -3.865 -14.758 -23.859 1 93.75 372 VAL B N 1
ATOM 5876 C CA . VAL B 1 372 ? -3.494 -16.031 -23.266 1 93.75 372 VAL B CA 1
ATOM 5877 C C . VAL B 1 372 ? -4.738 -16.906 -23.062 1 93.75 372 VAL B C 1
ATOM 5879 O O . VAL B 1 372 ? -4.676 -18.125 -23.188 1 93.75 372 VAL B O 1
ATOM 5882 N N . GLY B 1 373 ? -5.914 -16.25 -22.781 1 94.81 373 GLY B N 1
ATOM 5883 C CA . GLY B 1 373 ? -7.152 -17 -22.688 1 94.81 373 GLY B CA 1
ATOM 5884 C C . GLY B 1 373 ? -7.492 -17.75 -23.953 1 94.81 373 GLY B C 1
ATOM 5885 O O . GLY B 1 373 ? -7.812 -18.953 -23.922 1 94.81 373 GLY B O 1
ATOM 5886 N N . GLN B 1 374 ? -7.402 -17.109 -25.031 1 94.31 374 GLN B N 1
ATOM 5887 C CA . GLN B 1 374 ? -7.672 -17.719 -26.312 1 94.31 374 GLN B CA 1
ATOM 5888 C C . GLN B 1 374 ? -6.621 -18.781 -26.656 1 94.31 374 GLN B C 1
ATOM 5890 O O . GLN B 1 374 ? -6.953 -19.859 -27.156 1 94.31 374 GLN B O 1
ATOM 5895 N N . LEU B 1 375 ? -5.398 -18.422 -26.453 1 94.31 375 LEU B N 1
ATOM 5896 C CA . LEU B 1 375 ? -4.297 -19.344 -26.703 1 94.31 375 LEU B CA 1
ATOM 5897 C C . LEU B 1 375 ? -4.48 -20.641 -25.938 1 94.31 375 LEU B C 1
ATOM 5899 O O . LEU B 1 375 ? -4.289 -21.734 -26.484 1 94.31 375 LEU B O 1
ATOM 5903 N N . LEU B 1 376 ? -4.793 -20.5 -24.734 1 96 376 LEU B N 1
ATOM 5904 C CA . LEU B 1 376 ? -4.988 -21.625 -23.828 1 96 376 LEU B CA 1
ATOM 5905 C C . LEU B 1 376 ? -6.086 -22.547 -24.344 1 96 376 LEU B C 1
ATOM 5907 O O . LEU B 1 376 ? -5.918 -23.766 -24.375 1 96 376 LEU B O 1
ATOM 5911 N N . VAL B 1 377 ? -7.188 -21.969 -24.734 1 96.5 377 VAL B N 1
ATOM 5912 C CA . VAL B 1 377 ? -8.32 -22.766 -25.234 1 96.5 377 VAL B CA 1
ATOM 5913 C C . VAL B 1 377 ? -7.91 -23.531 -26.484 1 96.5 377 VAL B C 1
ATOM 5915 O O . VAL B 1 377 ? -8.211 -24.719 -26.609 1 96.5 377 VAL B O 1
ATOM 5918 N N . GLU B 1 378 ? -7.211 -22.938 -27.328 1 94.5 378 GLU B N 1
ATOM 5919 C CA . GLU B 1 378 ? -6.773 -23.547 -28.578 1 94.5 378 GLU B CA 1
ATOM 5920 C C . GLU B 1 378 ? -5.785 -24.688 -28.312 1 94.5 378 GLU B C 1
ATOM 5922 O O . GLU B 1 378 ? -5.887 -25.75 -28.922 1 94.5 378 GLU B O 1
ATOM 5927 N N . ARG B 1 379 ? -4.891 -24.5 -27.422 1 94.38 379 ARG B N 1
ATOM 5928 C CA . ARG B 1 379 ? -3.824 -25.453 -27.156 1 94.38 379 ARG B CA 1
ATOM 5929 C C . ARG B 1 379 ? -4.352 -26.656 -26.391 1 94.38 379 ARG B C 1
ATOM 5931 O O . ARG B 1 379 ? -3.902 -27.781 -26.609 1 94.38 379 ARG B O 1
ATOM 5938 N N . ILE B 1 380 ? -5.27 -26.391 -25.516 1 95.75 380 ILE B N 1
ATOM 5939 C CA . ILE B 1 380 ? -5.672 -27.422 -24.578 1 95.75 380 ILE B CA 1
ATOM 5940 C C . ILE B 1 380 ? -6.887 -28.172 -25.125 1 95.75 380 ILE B C 1
ATOM 5942 O O . ILE B 1 380 ? -6.945 -29.406 -25.062 1 95.75 380 ILE B O 1
ATOM 5946 N N . TYR B 1 381 ? -7.852 -27.453 -25.766 1 94.94 381 TYR B N 1
ATOM 5947 C CA . TYR B 1 381 ? -9.164 -28.047 -25.953 1 94.94 381 TYR B CA 1
ATOM 5948 C C . TYR B 1 381 ? -9.477 -28.219 -27.438 1 94.94 381 TYR B C 1
ATOM 5950 O O . TYR B 1 381 ? -10.375 -28.984 -27.812 1 94.94 381 TYR B O 1
ATOM 5958 N N . VAL B 1 382 ? -8.859 -27.453 -28.25 1 89.06 382 VAL B N 1
ATOM 5959 C CA . VAL B 1 382 ? -9.195 -27.5 -29.672 1 89.06 382 VAL B CA 1
ATOM 5960 C C . VAL B 1 382 ? -8.109 -28.25 -30.438 1 89.06 382 VAL B C 1
ATOM 5962 O O . VAL B 1 382 ? -6.941 -28.234 -30.047 1 89.06 382 VAL B O 1
#

Organism: Yarrowia lipolytica (strain CLIB 122 / E 150) (NCBI:txid284591)

Solvent-accessible surface area (backbone atoms only — not comparable to full-atom values): 38107 Å² total; per-residue (Å²): 129,51,35,39,30,33,38,34,29,25,40,21,58,47,40,48,52,22,53,45,43,49,42,34,31,84,51,34,39,56,53,32,41,29,35,25,32,44,38,25,52,47,67,38,26,49,49,45,53,38,16,51,36,47,32,51,52,49,30,47,54,51,29,54,75,68,73,41,80,76,64,55,41,79,80,42,60,22,33,36,21,53,36,44,72,39,25,78,88,63,47,75,64,84,39,38,88,80,29,26,79,45,8,34,52,37,36,60,75,74,40,50,89,58,49,50,88,52,85,76,45,70,60,44,43,69,45,92,51,44,18,28,56,51,52,46,54,47,45,68,71,44,65,78,52,49,38,29,34,25,32,51,22,33,33,34,39,61,37,48,26,33,60,75,37,25,70,54,45,44,30,40,42,32,39,32,30,28,35,27,11,70,90,42,53,15,80,62,38,42,42,11,14,54,30,19,42,51,16,18,61,18,38,17,45,49,42,46,35,22,19,84,40,81,82,55,76,62,56,66,90,63,65,91,65,66,68,77,56,89,50,60,30,51,30,34,31,39,20,47,69,35,24,68,75,36,49,37,40,54,69,59,50,54,62,70,39,42,68,47,38,74,72,57,37,49,48,50,50,57,48,50,52,30,48,50,45,49,43,51,48,44,51,72,57,37,89,81,58,88,74,51,47,44,60,33,43,31,35,48,36,36,48,41,55,39,57,40,74,76,63,54,69,60,38,65,48,76,37,47,52,42,45,19,64,59,18,83,80,40,41,10,22,33,45,52,72,72,63,72,67,70,69,36,90,55,86,38,88,46,75,86,35,74,35,30,83,47,36,26,45,28,33,40,44,64,43,69,71,63,64,53,36,60,51,44,47,45,54,66,72,92,130,52,35,39,29,34,40,33,29,25,39,21,58,48,40,49,51,22,52,45,44,50,42,35,32,83,50,33,39,57,52,31,41,29,35,26,32,43,39,25,52,46,68,38,26,50,49,44,53,38,16,50,37,47,33,51,50,50,28,47,53,50,28,53,73,69,73,40,79,75,64,54,41,79,80,40,60,23,33,36,20,52,36,45,72,40,25,79,86,64,48,75,64,84,39,37,89,78,29,27,80,46,8,35,53,36,37,59,76,76,40,50,90,58,50,51,88,49,85,77,45,69,60,45,42,70,44,92,51,44,18,30,55,51,52,47,53,48,44,69,72,44,65,78,50,49,38,30,33,25,32,51,22,34,33,35,38,61,36,48,28,32,61,76,36,26,70,54,45,45,29,41,42,31,39,30,29,27,36,26,10,70,88,42,55,17,78,61,37,41,41,10,14,53,30,20,43,50,15,18,61,19,38,18,46,49,42,45,35,22,18,84,41,81,81,54,76,60,56,66,90,62,65,91,67,66,69,77,56,91,47,62,30,50,32,34,32,39,20,48,68,37,24,68,74,36,49,36,41,54,69,58,52,55,62,70,39,42,68,46,39,74,72,58,37,48,45,51,49,56,49,48,52,30,49,48,46,49,43,51,48,45,50,71,58,36,88,81,58,89,73,49,48,43,59,32,44,31,36,48,35,36,49,42,55,41,57,38,75,76,62,53,69,60,37,64,47,77,37,48,52,43,45,20,63,59,18,85,80,40,41,10,20,32,46,52,74,71,62,69,66,70,70,36,91,53,87,37,87,46,74,87,35,74,34,30,83,48,37,26,45,28,34,40,46,65,44,68,72,63,64,54,36,60,52,43,46,46,54,65,72,92

Secondary structure (DSSP, 8-state):
-PEEEEEEE--SHHHHHHHHHHHT-TTEEEEEEEE-SSSS-HHHHHHHHHHHHHHHHHHHHHHHHTTPPPPGGGG---EEEE--SS-TTS-----HHHH-TTSSTTHHHH-GGGS---TT-TT-EEESS-HHHHHHHHHHHSPTT-EEEEE-S-THHHHHHHHH-HHHHTTEEEEEE----SSS--SSSSSB-HHHHH-HHHHHHHHHTT-SSSS-TTS-S-GGG----SS---EEE--HHHHTTSEEEHHHHHHHHHHHHHTT-HHHHHHHHHHHHHHHHHHHH-S--TT-EEE-HHHHHHHHHHH-TTSS--EEEEE--EE--S-TTTTTBEE---S-PPP-SS---STT-TTSS-S--EEEEEE-SS-HHHHHHHHHT-/-PEEEEEEE--SHHHHHHHHHHHT-TTEEEEEEEE-SSSS-HHHHHHHHHHHHHHHHHHHHHHHHTTPPPPGGGG---EEEE--SS-TTS-----HHHH-TTSSTTHHHH-GGGS---TT-TT-EEESS-HHHHHHHHHHHSPTT-EEEEE-S-THHHHHHHHH-HHHHTTEEEEEE----SSS--SSSSSB-HHHHH-HHHHHHHHHTT-SSSS-TTS-S-GGG----SS---EEE--HHHHTTSEEEHHHHHHHHHHHHHHT-HHHHHHHHHHHHHHHHHHHH-S--TT-EEE-HHHHHHHHHHH-TTSS--EEEEE--EE--S-TTTTTBEE---S-PPP-SS---STT-TTSS-S--EEEEEE-SS-HHHHHHHHHT-

InterPro domains:
  IPR001910 Inosine/uridine-preferring nucleoside hydrolase domain [PF01156] (5-347)
  IPR023186 Inosine/uridine-preferring nucleoside hydrolase [PTHR12304] (3-379)
  IPR036452 Ribonucleoside hydrolase-like [G3DSA:3.90.245.10] (1-379)
  IPR036452 Ribonucleoside hydrolase-like [SSF53590] (1-342)

Radius of gyration: 30.25 Å; Cα contacts (8 Å, |Δi|>4): 1824; chains: 2; bounding box: 50×98×65 Å

pLDDT: mean 92.11, std 8.92, range [54.06, 98.94]